Protein AF-A0A382MBH6-F1 (afdb_monomer)

Sequence (387 aa):
WENSIPRFHYTDRGALGVVLVLFRTALGLPNITFRWNESVENLVVSGDRVTGVVTRNLRTGETEVLSATHIVLATGGFEGNLERVRANWSPDLPEPGRLLIGSSIHATGSGHNLAVQAGAALTKMNRHYIYSNGIVDPRDPAGTLSITGGNEDSLWVNAQGRRFTNETGRDKRILVDLLEQNPATYWAVFDELARDTFAMRGREWVNNPMDGHPVLDNPDITHKAPTLETLASMAGIPGEALRTSIQRFNELVENGVDGDFGRFSSQADAPPKIQQPPFYALQFFPMTRKSMGGIAIDTEGRALNEAGEVVSGLYAVGEANGSAGINGKHGMDGMFLGPSVITGRVAGGTIAEARAELEEQLPISVSLLDEDLLPVEENWEGNFAPE

pLDDT: mean 88.32, std 16.83, range [25.92, 98.81]

Solvent-accessible surface area (backbone atoms only — not comparable to full-atom values): 21569 Å² total; per-residue (Å²): 112,97,60,97,58,97,80,79,85,79,45,101,55,47,68,55,51,56,51,50,50,57,50,53,55,45,69,72,36,92,90,54,84,88,76,80,61,56,43,79,79,42,68,36,69,60,91,76,28,38,40,30,34,32,35,32,33,74,84,82,66,51,72,50,78,49,78,35,77,66,46,73,38,70,57,37,23,29,32,32,26,64,69,60,42,59,78,28,52,41,88,93,50,66,82,50,92,54,69,29,31,48,29,55,73,77,16,58,28,63,49,51,54,43,38,44,76,68,53,28,25,73,38,59,64,45,25,59,34,67,43,58,44,20,27,65,30,91,85,39,92,84,59,44,42,33,32,42,46,51,44,88,54,40,48,58,22,35,60,66,16,39,68,73,64,30,92,68,53,55,66,79,55,44,42,51,46,41,36,72,36,82,63,28,38,34,33,43,34,37,20,51,86,47,54,85,58,54,46,70,47,71,54,94,73,58,81,68,65,104,82,66,53,82,49,78,70,27,73,93,62,19,46,73,24,78,42,69,56,60,37,19,61,72,71,68,27,46,38,71,38,36,53,50,40,46,53,54,48,36,52,25,42,75,68,38,36,33,87,86,54,58,64,24,31,94,89,38,81,58,57,72,69,70,79,48,64,44,33,40,38,34,61,29,25,34,14,29,50,40,30,39,13,23,37,31,56,54,98,53,19,38,21,14,22,85,88,68,45,76,34,38,36,34,28,41,20,16,33,24,17,6,33,80,42,75,46,66,81,59,64,58,90,80,66,59,64,58,37,26,55,50,36,44,51,41,32,52,48,47,54,48,51,64,43,43,81,74,43,86,74,80,85,83,74,84,70,74,77,59,75,87,74,48,81,70,82,80,78,76,86,73,86,76,78,91,130

InterPro domains:
  IPR003953 FAD-dependent oxidoreductase 2, FAD-binding domain [PF00890] (18-326)
  IPR027477 Succinate dehydrogenase/fumarate reductase flavoprotein, catalytic domain superfamily [G3DSA:3.90.700.10] (126-287)
  IPR027477 Succinate dehydrogenase/fumarate reductase flavoprotein, catalytic domain superfamily [SSF56425] (146-295)
  IPR036188 FAD/NAD(P)-binding domain superfamily [G3DSA:3.50.50.60] (3-348)
  IPR036188 FAD/NAD(P)-binding domain superfamily [SSF51905] (11-360)
  IPR050315 FAD-dependent oxidoreductase 2 [PTHR43400] (30-354)

Mean predicted aligned error: 7.58 Å

Organism: NCBI:txid408172

Radius of gyration: 24.55 Å; Cα contacts (8 Å, |Δi|>4): 715; chains: 1; bounding box: 59×51×69 Å

Foldseek 3Di:
DVDPDDDFDADPVGVCVVVVVVVVVQVPDPPHDDDPQKDFQAFDDDDLAGFWTWIARNPPRDIDTDGDQFDEALQFAQQLPVVLLVVLAAPVAQDAPAAAAAADVSRRLSVQVNCVVSQFDWPPQNFFAKFFQWFQDPPDPVSRHTWGKDFLQWAKAAQQLAGFAQPQDDRVVVQRSLRPGVNSKIKTKAAPVRPVSMDIPPCVPVPDPPPDDPQCPDVVFKDWAFDLQSSCVSSNYDSVSNVVRLVVLQVCLVVQADPPHGNGHPVGHHRDRGDHDGMMIGMTHIYGYARL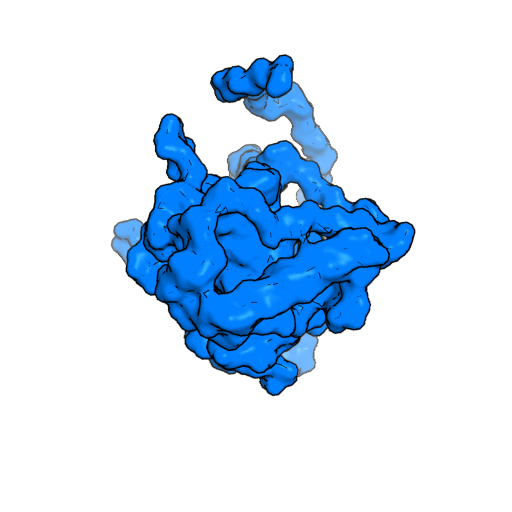MAFDADPQQFGAHPVRDGSRNYGYAFRNHSLNSPCPRYRDPSSGVVSRVVSVVSNVVSVQVVVCVVPPHDDPDPDDPDPVPPPDDPDPPPDDDDD

Structure (mmCIF, N/CA/C/O backbone):
data_AF-A0A382MBH6-F1
#
_entry.id   AF-A0A382MBH6-F1
#
loop_
_atom_site.group_PDB
_atom_site.id
_atom_site.type_symbol
_atom_site.label_atom_id
_atom_site.label_alt_id
_atom_site.label_comp_id
_atom_site.label_asym_id
_atom_site.label_entity_id
_atom_site.label_seq_id
_atom_site.pdbx_PDB_ins_code
_atom_site.Cartn_x
_atom_site.Cartn_y
_atom_site.Cartn_z
_atom_site.occupancy
_atom_site.B_iso_or_equiv
_atom_site.auth_seq_id
_atom_site.auth_comp_id
_atom_site.auth_asym_id
_atom_site.auth_atom_id
_atom_site.pdbx_PDB_model_num
ATOM 1 N N . TRP A 1 1 ? -5.960 5.578 -16.217 1.00 52.69 1 TRP A N 1
ATOM 2 C CA . TRP A 1 1 ? -6.671 6.143 -15.048 1.00 52.69 1 TRP A CA 1
ATOM 3 C C . TRP A 1 1 ? -7.684 5.154 -14.492 1.00 52.69 1 TRP A C 1
ATOM 5 O O . TRP A 1 1 ? -8.546 4.694 -15.233 1.00 52.69 1 TRP A O 1
ATOM 15 N N . GLU A 1 2 ? -7.596 4.813 -13.203 1.00 67.00 2 GLU A N 1
ATOM 16 C CA . GLU A 1 2 ? -8.586 3.936 -12.547 1.00 67.00 2 GLU A CA 1
ATOM 17 C C . GLU A 1 2 ? -9.935 4.635 -12.295 1.00 67.00 2 GLU A C 1
ATOM 19 O O . GLU A 1 2 ? -10.975 3.987 -12.166 1.00 67.00 2 GLU A O 1
ATOM 24 N N . ASN A 1 3 ? -9.933 5.970 -12.285 1.00 74.69 3 ASN A N 1
ATOM 25 C CA . ASN A 1 3 ? -11.107 6.798 -12.060 1.00 74.69 3 ASN A CA 1
ATOM 26 C C . ASN A 1 3 ? -11.669 7.328 -13.384 1.00 74.69 3 ASN A C 1
ATOM 28 O O . ASN A 1 3 ? -10.934 7.898 -14.183 1.00 74.69 3 ASN A O 1
ATOM 32 N N . SER A 1 4 ? -12.979 7.175 -13.601 1.00 82.31 4 SER A N 1
ATOM 33 C CA . SER A 1 4 ? -13.667 7.680 -14.803 1.00 82.31 4 SER A CA 1
ATOM 34 C C . SER A 1 4 ? -13.827 9.204 -14.849 1.00 82.31 4 SER A C 1
ATOM 36 O O . SER A 1 4 ? -14.025 9.751 -15.926 1.00 82.31 4 SER A O 1
ATOM 38 N N . ILE A 1 5 ? -13.755 9.878 -13.697 1.00 85.69 5 ILE A N 1
ATOM 39 C CA . ILE A 1 5 ? -13.764 11.343 -13.557 1.00 85.69 5 ILE A CA 1
ATOM 40 C C . ILE A 1 5 ? -12.857 11.749 -12.384 1.00 85.69 5 ILE A C 1
ATOM 42 O O . ILE A 1 5 ? -12.673 10.928 -11.473 1.00 85.69 5 ILE A O 1
ATOM 46 N N . PRO A 1 6 ? -12.335 12.992 -12.355 1.00 84.81 6 PRO A N 1
ATOM 47 C CA . PRO A 1 6 ? -11.610 13.517 -11.201 1.00 84.81 6 PRO A CA 1
ATOM 48 C C . PRO A 1 6 ? -12.453 13.420 -9.924 1.00 84.81 6 PRO A C 1
ATOM 50 O O . PRO A 1 6 ? -13.587 13.891 -9.884 1.00 84.81 6 PRO A O 1
ATOM 53 N N . ARG A 1 7 ? -11.913 12.763 -8.893 1.00 85.88 7 ARG A N 1
ATOM 54 C CA . ARG A 1 7 ? -12.593 12.556 -7.596 1.00 85.88 7 ARG A CA 1
ATOM 55 C C . ARG A 1 7 ? -11.651 12.450 -6.401 1.00 85.88 7 ARG A C 1
ATOM 57 O O . ARG A 1 7 ? -12.065 12.060 -5.314 1.00 85.88 7 ARG A O 1
ATOM 64 N N . PHE A 1 8 ? -10.369 12.726 -6.616 1.00 83.88 8 PHE A N 1
ATOM 65 C CA . PHE A 1 8 ? -9.420 12.798 -5.520 1.00 83.88 8 PHE A CA 1
ATOM 66 C C . PHE A 1 8 ? -9.435 14.211 -4.975 1.00 83.88 8 PHE A C 1
ATOM 68 O O . PHE A 1 8 ? -9.261 15.176 -5.717 1.00 83.88 8 PHE A O 1
ATOM 75 N N . HIS A 1 9 ? -9.628 14.297 -3.669 1.00 85.19 9 HIS A N 1
ATOM 76 C CA . HIS A 1 9 ? -9.522 15.535 -2.926 1.00 85.19 9 HIS A CA 1
ATOM 77 C C . HIS A 1 9 ? -8.183 15.515 -2.195 1.00 85.19 9 HIS A C 1
ATOM 79 O O . HIS A 1 9 ? -7.873 14.553 -1.488 1.00 85.19 9 HIS A O 1
ATOM 85 N N . TYR A 1 10 ? -7.391 16.561 -2.390 1.00 81.38 10 TYR A N 1
ATOM 86 C CA . TYR A 1 10 ? -6.075 16.710 -1.784 1.00 81.38 10 TYR A CA 1
ATOM 87 C C . TYR A 1 10 ? -6.050 17.955 -0.902 1.00 81.38 10 TYR A C 1
ATOM 89 O O . TYR A 1 10 ? -6.828 18.884 -1.102 1.00 81.38 10 TYR A O 1
ATOM 97 N N . THR A 1 11 ? -5.140 17.956 0.068 1.00 82.94 11 THR A N 1
ATOM 98 C CA . THR A 1 11 ? -4.702 19.177 0.751 1.00 82.94 11 THR A CA 1
ATOM 99 C C . THR A 1 11 ? -3.267 19.467 0.322 1.00 82.94 11 THR A C 1
ATOM 101 O O . THR A 1 11 ? -2.565 18.537 -0.090 1.00 82.94 11 THR A O 1
ATOM 104 N N . ASP A 1 12 ? -2.803 20.705 0.479 1.00 76.06 12 ASP A N 1
ATOM 105 C CA . ASP A 1 12 ? -1.429 21.100 0.122 1.00 76.06 12 ASP A CA 1
ATOM 106 C C . ASP A 1 12 ? -0.360 20.284 0.868 1.00 76.06 12 ASP A C 1
ATOM 108 O O . ASP A 1 12 ? 0.759 20.114 0.392 1.00 76.06 12 ASP A O 1
ATOM 112 N N . ARG A 1 13 ? -0.722 19.706 2.024 1.00 73.00 13 ARG A N 1
ATOM 113 C CA . ARG A 1 13 ? 0.122 18.798 2.820 1.00 73.00 13 ARG A CA 1
ATOM 114 C C . ARG A 1 13 ? -0.362 17.343 2.780 1.00 73.00 13 ARG A C 1
ATOM 116 O O . ARG A 1 13 ? -0.137 16.580 3.716 1.00 73.00 13 ARG A O 1
ATOM 123 N N . GLY A 1 14 ? -1.082 16.942 1.734 1.00 78.19 14 GLY A N 1
ATOM 124 C CA . GLY A 1 14 ? -1.565 15.572 1.556 1.00 78.19 14 GLY A CA 1
ATOM 125 C C . GLY A 1 14 ? -2.428 15.070 2.723 1.00 78.19 14 GLY A C 1
ATOM 126 O O . GLY A 1 14 ? -3.388 15.721 3.133 1.00 78.19 14 GLY A O 1
ATOM 127 N N . ALA A 1 15 ? -2.108 13.889 3.260 1.00 77.44 15 ALA A N 1
ATOM 128 C CA . ALA A 1 15 ? -2.836 13.316 4.396 1.00 77.44 15 ALA A CA 1
ATOM 129 C C . ALA A 1 15 ? -2.574 14.070 5.711 1.00 77.44 15 ALA A C 1
ATOM 131 O O . ALA A 1 15 ? -3.452 14.105 6.575 1.00 77.44 15 ALA A O 1
ATOM 132 N N . LEU A 1 16 ? -1.402 14.700 5.853 1.00 80.50 16 LEU A N 1
ATOM 133 C CA . LEU A 1 16 ? -1.029 15.439 7.056 1.00 80.50 16 LEU A CA 1
ATOM 134 C C . LEU A 1 16 ? -1.983 16.613 7.301 1.00 80.50 16 LEU A C 1
ATOM 136 O O . LEU A 1 16 ? -2.408 16.820 8.435 1.00 80.50 16 LEU A O 1
ATOM 140 N N . GLY A 1 17 ? -2.390 17.325 6.245 1.00 83.38 17 GLY A N 1
ATOM 141 C CA . GLY A 1 17 ? -3.372 18.409 6.353 1.00 83.38 17 GLY A CA 1
ATOM 142 C C . GLY A 1 17 ? -4.717 17.946 6.924 1.00 83.38 17 GLY A C 1
ATOM 143 O O . GLY A 1 17 ? -5.307 18.641 7.744 1.00 83.38 17 GLY A O 1
ATOM 144 N N . VAL A 1 18 ? -5.166 16.735 6.579 1.00 84.50 18 VAL A N 1
ATOM 145 C CA . VAL A 1 18 ? -6.414 16.166 7.118 1.00 84.50 18 VAL A CA 1
ATOM 146 C C . VAL A 1 18 ? -6.237 15.708 8.567 1.00 84.50 18 VAL A C 1
ATOM 148 O O . VAL A 1 18 ? -7.047 16.039 9.432 1.00 84.50 18 VAL A O 1
ATOM 151 N N . VAL A 1 19 ? -5.172 14.952 8.850 1.00 85.75 19 VAL A N 1
ATOM 152 C CA . VAL A 1 19 ? -4.929 14.378 10.183 1.00 85.75 19 VAL A CA 1
ATOM 153 C C . VAL A 1 19 ? -4.683 15.469 11.222 1.00 85.75 19 VAL A C 1
ATOM 155 O O . VAL A 1 19 ? -5.238 15.393 12.316 1.00 85.75 19 VAL A O 1
ATOM 158 N N . LEU A 1 20 ? -3.897 16.499 10.892 1.00 87.00 20 LEU A N 1
ATOM 159 C CA . LEU A 1 20 ? -3.592 17.585 11.825 1.00 87.00 20 LEU A CA 1
ATOM 160 C C . LEU A 1 20 ? -4.836 18.369 12.229 1.00 87.00 20 LEU A C 1
ATOM 162 O O . LEU A 1 20 ? -4.948 18.725 13.398 1.00 87.00 20 LEU A O 1
ATOM 166 N N . VAL A 1 21 ? -5.768 18.622 11.304 1.00 89.75 21 VAL A N 1
ATOM 167 C CA . VAL A 1 21 ? -7.024 19.311 11.631 1.00 89.75 21 VAL A CA 1
ATOM 168 C C . VAL A 1 21 ? -7.844 18.468 12.603 1.00 89.75 21 VAL A C 1
ATOM 170 O O . VAL A 1 21 ? -8.156 18.947 13.688 1.00 89.75 21 VAL A O 1
ATOM 173 N N . LEU A 1 22 ? -8.099 17.192 12.283 1.00 89.19 22 LEU A N 1
ATOM 174 C CA . LEU A 1 22 ? -8.847 16.287 13.168 1.00 89.19 22 LEU A CA 1
ATOM 175 C C . LEU A 1 22 ? -8.207 16.186 14.559 1.00 89.19 22 LEU A C 1
ATOM 177 O O . LEU A 1 22 ? -8.895 16.244 15.577 1.00 89.19 22 LEU A O 1
ATOM 181 N N . PHE A 1 23 ? -6.882 16.063 14.598 1.00 89.00 23 PHE A N 1
ATOM 182 C CA . PHE A 1 23 ? -6.122 15.944 15.832 1.00 89.00 23 PHE A CA 1
ATOM 183 C C . PHE A 1 23 ? -6.158 17.227 16.674 1.00 89.00 23 PHE A C 1
ATOM 185 O O . PHE A 1 23 ? -6.413 17.162 17.875 1.00 89.00 23 PHE A O 1
ATOM 192 N N . ARG A 1 24 ? -5.963 18.400 16.059 1.00 90.62 24 ARG A N 1
ATOM 193 C CA . ARG A 1 24 ? -6.038 19.702 16.743 1.00 90.62 24 ARG A CA 1
ATOM 194 C C . ARG A 1 24 ? -7.442 19.986 17.263 1.00 90.62 24 ARG A C 1
ATOM 196 O O . ARG A 1 24 ? -7.576 20.414 18.405 1.00 90.62 24 ARG A O 1
ATOM 203 N N . THR A 1 25 ? -8.476 19.696 16.471 1.00 92.94 25 THR A N 1
ATOM 204 C CA . THR A 1 25 ? -9.869 19.802 16.923 1.00 92.94 25 THR A CA 1
ATOM 205 C C . THR A 1 25 ? -10.102 18.917 18.143 1.00 92.94 25 THR A C 1
ATOM 207 O O . THR A 1 25 ? -10.639 19.390 19.137 1.00 92.94 25 THR A O 1
ATOM 210 N N . ALA A 1 26 ? -9.645 17.661 18.110 1.00 92.06 26 ALA A N 1
ATOM 211 C CA . ALA A 1 26 ? -9.804 16.745 19.233 1.00 92.06 26 ALA A CA 1
ATOM 212 C C . ALA A 1 26 ? -9.073 17.222 20.501 1.00 92.06 26 ALA A C 1
ATOM 214 O O . ALA A 1 26 ? -9.626 17.126 21.589 1.00 92.06 26 ALA A O 1
ATOM 215 N N . LEU A 1 27 ? -7.863 17.777 20.371 1.00 91.38 27 LEU A N 1
ATOM 216 C CA . LEU A 1 27 ? -7.113 18.349 21.498 1.00 91.38 27 LEU A CA 1
ATOM 217 C C . LEU A 1 27 ? -7.784 19.582 22.121 1.00 91.38 27 LEU A C 1
ATOM 219 O O . LEU A 1 27 ? -7.575 19.847 23.302 1.00 91.38 27 LEU A O 1
ATOM 223 N N . GLY A 1 28 ? -8.561 20.339 21.344 1.00 92.00 28 GLY A N 1
ATOM 224 C CA . GLY A 1 28 ? -9.302 21.502 21.836 1.00 92.00 28 GLY A CA 1
ATOM 225 C C . GLY A 1 28 ? -10.573 21.153 22.616 1.00 92.00 28 GLY A C 1
ATOM 226 O O . GLY A 1 28 ? -11.142 22.024 23.272 1.00 92.00 28 GLY A O 1
ATOM 227 N N . LEU A 1 29 ? -11.036 19.900 22.558 1.00 93.06 29 LEU A N 1
ATOM 228 C CA . LEU A 1 29 ? -12.259 19.464 23.226 1.00 93.06 29 LEU A CA 1
ATOM 229 C C . LEU A 1 29 ? -11.959 19.014 24.669 1.00 93.06 29 LEU A C 1
ATOM 231 O O . LEU A 1 29 ? -11.197 18.067 24.867 1.00 93.06 29 LEU A O 1
ATOM 235 N N . PRO A 1 30 ? -12.586 19.623 25.697 1.00 93.25 30 PRO A N 1
ATOM 236 C CA . PRO A 1 30 ? -12.250 19.365 27.104 1.00 93.25 30 PRO A CA 1
ATOM 237 C C . PRO A 1 30 ? -12.606 17.946 27.576 1.00 93.25 30 PRO A C 1
ATOM 239 O O . PRO A 1 30 ? -12.150 17.502 28.626 1.00 93.25 30 PRO A O 1
ATOM 242 N N . ASN A 1 31 ? -13.436 17.236 26.816 1.00 91.81 31 ASN A N 1
ATOM 243 C CA . ASN A 1 31 ? -13.892 15.877 27.086 1.00 91.81 31 ASN A CA 1
ATOM 244 C C . ASN A 1 31 ? -13.104 14.802 26.316 1.00 91.81 31 ASN A C 1
ATOM 246 O O . ASN A 1 31 ? -13.497 13.636 26.343 1.00 91.81 31 ASN A O 1
ATOM 250 N N . ILE A 1 32 ? -12.014 15.168 25.632 1.00 94.69 32 ILE A N 1
ATOM 251 C CA . ILE A 1 32 ? -11.113 14.223 24.968 1.00 94.69 32 ILE A CA 1
ATOM 252 C C . ILE A 1 32 ? -9.779 14.196 25.708 1.00 94.69 32 ILE A C 1
ATOM 254 O O . ILE A 1 32 ? -9.168 15.222 25.985 1.00 94.69 32 ILE A O 1
ATOM 258 N N . THR A 1 33 ? -9.305 12.993 26.024 1.00 94.31 33 THR A N 1
ATOM 259 C CA . THR A 1 33 ? -7.997 12.778 26.647 1.00 94.31 33 THR A CA 1
ATOM 260 C C . THR A 1 33 ? -7.167 11.843 25.785 1.00 94.31 33 THR A C 1
ATOM 262 O O . THR A 1 33 ? -7.601 10.741 25.455 1.00 94.31 33 THR A O 1
ATOM 265 N N . PHE A 1 34 ? -5.947 12.266 25.458 1.00 95.06 34 PHE A N 1
ATOM 266 C CA . PHE A 1 34 ? -4.962 11.429 24.781 1.00 95.06 34 PHE A CA 1
ATOM 267 C C . PHE A 1 34 ? -4.000 10.821 25.800 1.00 95.06 34 PHE A C 1
ATOM 269 O O . PHE A 1 34 ? -3.371 11.539 26.578 1.00 95.06 34 PHE A O 1
ATOM 276 N N . ARG A 1 35 ? -3.851 9.494 25.763 1.00 94.81 35 ARG A N 1
ATOM 277 C CA . ARG A 1 35 ? -2.831 8.762 26.520 1.00 94.81 35 ARG A CA 1
ATOM 278 C C . ARG A 1 35 ? -1.746 8.269 25.569 1.00 94.81 35 ARG A C 1
ATOM 280 O O . ARG A 1 35 ? -1.967 7.370 24.766 1.00 94.81 35 ARG A O 1
ATOM 287 N N . TRP A 1 36 ? -0.584 8.913 25.634 1.00 95.00 36 TRP A N 1
ATOM 288 C CA . TRP A 1 36 ? 0.558 8.629 24.765 1.00 95.00 36 TRP A CA 1
ATOM 289 C C . TRP A 1 36 ? 1.462 7.554 25.346 1.00 95.00 36 TRP A C 1
ATOM 291 O O . TRP A 1 36 ? 1.657 7.500 26.557 1.00 95.00 36 TRP A O 1
ATOM 301 N N . ASN A 1 37 ? 2.155 6.821 24.470 1.00 95.69 37 ASN A N 1
ATOM 302 C CA . ASN A 1 37 ? 3.031 5.709 24.860 1.00 95.69 37 ASN A CA 1
ATOM 303 C C . ASN A 1 37 ? 2.259 4.638 25.639 1.00 95.69 37 ASN A C 1
ATOM 305 O O . ASN A 1 37 ? 2.794 4.046 26.566 1.00 95.69 37 ASN A O 1
ATOM 309 N N . GLU A 1 38 ? 1.004 4.420 25.267 1.00 96.88 38 GLU A N 1
ATOM 310 C CA . GLU A 1 38 ? 0.107 3.498 25.939 1.00 96.88 38 GLU A CA 1
ATOM 311 C C . GLU A 1 38 ? -0.312 2.419 24.934 1.00 96.88 38 GLU A C 1
ATOM 313 O O . GLU A 1 38 ? -0.798 2.733 23.845 1.00 96.88 38 GLU A O 1
ATOM 318 N N . SER A 1 39 ? -0.081 1.154 25.274 1.00 96.88 39 SER A N 1
ATOM 319 C CA . SER A 1 39 ? -0.499 -0.007 24.483 1.00 96.88 39 SER A CA 1
ATOM 320 C C . SER A 1 39 ? -1.725 -0.644 25.123 1.00 96.88 39 SER A C 1
ATOM 322 O O . SER A 1 39 ? -1.762 -0.800 26.340 1.00 96.88 39 SER A O 1
ATOM 324 N N . VAL A 1 40 ? -2.729 -1.018 24.329 1.00 98.00 40 VAL A N 1
ATOM 325 C CA . VAL A 1 40 ? -3.842 -1.852 24.805 1.00 98.00 40 VAL A CA 1
ATOM 326 C C . VAL A 1 40 ? -3.446 -3.312 24.628 1.00 98.00 40 VAL A C 1
ATOM 328 O O . VAL A 1 40 ? -3.274 -3.770 23.501 1.00 98.00 40 VAL A O 1
ATOM 331 N N . GLU A 1 41 ? -3.320 -4.036 25.737 1.00 96.88 41 GLU A N 1
ATOM 332 C CA . GLU A 1 41 ? -2.847 -5.426 25.751 1.00 96.88 41 GLU A CA 1
ATOM 333 C C . GLU A 1 41 ? -3.999 -6.433 25.783 1.00 96.88 41 GLU A C 1
ATOM 335 O O . GLU A 1 41 ? -3.869 -7.524 25.239 1.00 96.88 41 GLU A O 1
ATOM 340 N N . ASN A 1 42 ? -5.131 -6.076 26.404 1.00 97.81 42 ASN A N 1
ATOM 341 C CA . ASN A 1 42 ? -6.322 -6.927 26.476 1.00 97.81 42 ASN A CA 1
ATOM 342 C C . ASN A 1 42 ? -7.613 -6.101 26.500 1.00 97.81 42 ASN A C 1
ATOM 344 O O . ASN A 1 42 ? -7.631 -4.957 26.963 1.00 97.81 42 ASN A O 1
ATOM 348 N N . LEU A 1 43 ? -8.711 -6.721 26.069 1.00 98.44 43 LEU A N 1
ATOM 349 C CA . LEU A 1 43 ? -10.067 -6.236 26.321 1.00 98.44 43 LEU A CA 1
ATOM 350 C C . LEU A 1 43 ? -10.592 -6.831 27.632 1.00 98.44 43 LEU A C 1
ATOM 352 O O . LEU A 1 43 ? -10.385 -8.010 27.913 1.00 98.44 43 LEU A O 1
ATOM 356 N N . VAL A 1 44 ? -11.282 -6.023 28.433 1.00 98.00 44 VAL A N 1
ATOM 357 C CA . VAL A 1 44 ? -11.977 -6.500 29.635 1.00 98.00 44 VAL A CA 1
ATOM 358 C C . VAL A 1 44 ? -13.385 -6.912 29.235 1.00 98.00 44 VAL A C 1
ATOM 360 O O . VAL A 1 44 ? -14.136 -6.090 28.712 1.00 98.00 44 VAL A O 1
ATOM 363 N N . VAL A 1 45 ? -13.742 -8.168 29.493 1.00 96.31 45 VAL A N 1
ATOM 364 C CA . VAL A 1 45 ? -15.049 -8.741 29.149 1.00 96.31 45 VAL A CA 1
ATOM 365 C C . VAL A 1 45 ? -15.778 -9.150 30.426 1.00 96.31 45 VAL A C 1
ATOM 367 O O . VAL A 1 45 ? -15.234 -9.891 31.244 1.00 96.31 45 VAL A O 1
ATOM 370 N N . SER A 1 46 ? -17.007 -8.664 30.594 1.00 94.06 46 SER A N 1
ATOM 371 C CA . SER A 1 46 ? -17.907 -9.022 31.694 1.00 94.06 46 SER A CA 1
ATOM 372 C C . SER A 1 46 ? -19.186 -9.623 31.115 1.00 94.06 46 SER A C 1
ATOM 374 O O . SER A 1 46 ? -19.990 -8.910 30.517 1.00 94.06 46 SER A O 1
ATOM 376 N N . GLY A 1 47 ? -19.377 -10.934 31.281 1.00 90.75 47 GLY A N 1
ATOM 377 C CA . GLY A 1 47 ? -20.456 -11.652 30.599 1.00 90.75 47 GLY A CA 1
ATOM 378 C C . GLY A 1 47 ? -20.210 -11.701 29.090 1.00 90.75 47 GLY A C 1
ATOM 379 O O . GLY A 1 47 ? -19.166 -12.177 28.656 1.00 90.75 47 GLY A O 1
ATOM 380 N N . ASP A 1 48 ? -21.156 -11.194 28.308 1.00 88.00 48 ASP A N 1
ATOM 381 C CA . ASP A 1 48 ? -21.104 -11.078 26.844 1.00 88.00 48 ASP A CA 1
ATOM 382 C C . ASP A 1 48 ? -20.680 -9.676 26.360 1.00 88.00 48 ASP A C 1
ATOM 384 O O . ASP A 1 48 ? -20.706 -9.393 25.162 1.00 88.00 48 ASP A O 1
ATOM 388 N N . ARG A 1 49 ? -20.293 -8.784 27.285 1.00 96.06 49 ARG A N 1
ATOM 389 C CA . ARG A 1 49 ? -20.025 -7.369 27.008 1.00 96.06 49 ARG A CA 1
ATOM 390 C C . ARG A 1 49 ? -18.569 -6.998 27.243 1.00 96.06 49 ARG A C 1
ATOM 392 O O . ARG A 1 49 ? -18.011 -7.256 28.309 1.00 96.06 49 ARG A O 1
ATOM 399 N N . VAL A 1 50 ? -17.977 -6.292 26.285 1.00 98.12 50 VAL A N 1
ATOM 400 C CA . VAL A 1 50 ? -16.698 -5.599 26.458 1.00 98.12 50 VAL A CA 1
ATOM 401 C C . VAL A 1 50 ? -16.929 -4.343 27.302 1.00 98.12 50 VAL A C 1
ATOM 403 O O . VAL A 1 50 ? -17.749 -3.488 26.964 1.00 98.12 50 VAL A O 1
ATOM 406 N N . THR A 1 51 ? -16.230 -4.243 28.432 1.00 97.50 51 THR A N 1
ATOM 407 C CA . THR A 1 51 ? -16.439 -3.211 29.466 1.00 97.50 51 THR A CA 1
ATOM 408 C C . THR A 1 51 ? -15.196 -2.385 29.775 1.00 97.50 51 THR A C 1
ATOM 410 O O . THR A 1 51 ? -15.205 -1.572 30.700 1.00 97.50 51 THR A O 1
ATOM 413 N N . GLY A 1 52 ? -14.105 -2.589 29.045 1.00 97.44 52 GLY A N 1
ATOM 414 C CA . GLY A 1 52 ? -12.888 -1.823 29.250 1.00 97.44 52 GLY A CA 1
ATOM 415 C C . GLY A 1 52 ? -11.689 -2.379 28.507 1.00 97.44 52 GLY A C 1
ATOM 416 O O . GLY A 1 52 ? -11.804 -3.285 27.679 1.00 97.44 52 GLY A O 1
ATOM 417 N N . VAL A 1 53 ? -10.526 -1.834 28.841 1.00 98.44 53 VAL A N 1
ATOM 418 C CA . VAL A 1 53 ? -9.231 -2.225 28.289 1.00 98.44 53 VAL A CA 1
ATOM 419 C C . VAL A 1 53 ? -8.193 -2.337 29.398 1.00 98.44 53 VAL A C 1
ATOM 421 O O . VAL A 1 53 ? -8.221 -1.578 30.366 1.00 98.44 53 VAL A O 1
ATOM 424 N N . VAL A 1 54 ? -7.263 -3.275 29.243 1.00 98.25 54 VAL A N 1
ATOM 425 C CA . VAL A 1 54 ? -6.020 -3.307 30.018 1.00 98.25 54 VAL A CA 1
ATOM 426 C C . VAL A 1 54 ? -4.963 -2.582 29.204 1.00 98.25 54 VAL A C 1
ATOM 428 O O . VAL A 1 54 ? -4.662 -2.993 28.079 1.00 98.25 54 VAL A O 1
ATOM 431 N N . THR A 1 55 ? -4.412 -1.510 29.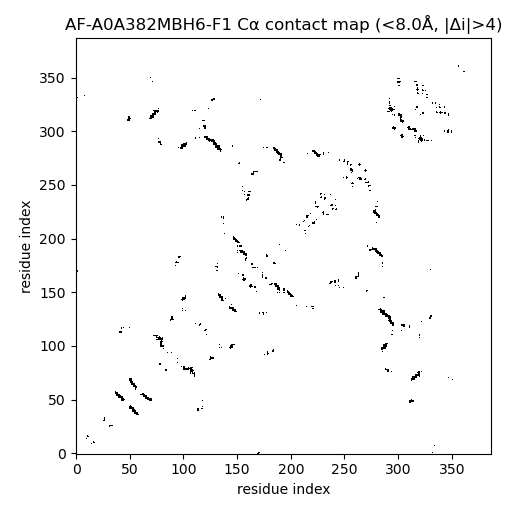757 1.00 98.06 55 THR A N 1
ATOM 432 C CA . THR A 1 55 ? -3.355 -0.732 29.120 1.00 98.06 55 THR A CA 1
ATOM 433 C C . THR A 1 55 ? -2.006 -0.996 29.765 1.00 98.06 55 THR A C 1
ATOM 435 O O . THR A 1 55 ? -1.927 -1.370 30.935 1.00 98.06 55 THR A O 1
ATOM 438 N N . ARG A 1 56 ? -0.938 -0.816 28.991 1.00 97.88 56 ARG A N 1
ATOM 439 C CA . ARG A 1 56 ? 0.442 -0.820 29.456 1.00 97.88 56 ARG A CA 1
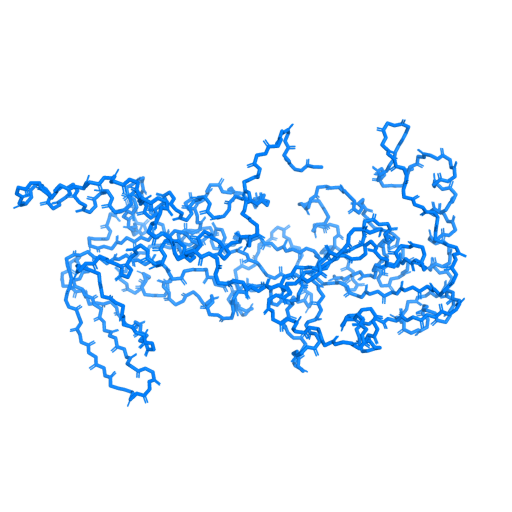ATOM 440 C C . ARG A 1 56 ? 1.137 0.451 29.000 1.00 97.88 56 ARG A C 1
ATOM 442 O O . ARG A 1 56 ? 1.221 0.722 27.799 1.00 97.88 56 ARG A O 1
ATOM 449 N N . ASN A 1 57 ? 1.724 1.168 29.945 1.00 97.88 57 ASN A N 1
ATOM 450 C CA . ASN A 1 57 ? 2.587 2.286 29.635 1.00 97.88 57 ASN A CA 1
ATOM 451 C C . ASN A 1 57 ? 3.933 1.774 29.108 1.00 97.88 57 ASN A C 1
ATOM 453 O O . ASN A 1 57 ? 4.663 1.055 29.787 1.00 97.88 57 ASN A O 1
ATOM 457 N N . LEU A 1 58 ? 4.293 2.158 27.889 1.00 96.06 58 LEU A N 1
ATOM 458 C CA . LEU A 1 58 ? 5.503 1.703 27.208 1.00 96.06 58 LEU A CA 1
ATOM 459 C C . LEU A 1 58 ? 6.786 2.343 27.757 1.00 96.06 58 LEU A C 1
ATOM 461 O O . LEU A 1 58 ? 7.874 1.874 27.435 1.00 96.06 58 LEU A O 1
ATOM 465 N N . ARG A 1 59 ? 6.684 3.400 28.575 1.00 97.00 59 ARG A N 1
ATOM 466 C CA . ARG A 1 59 ? 7.843 4.043 29.216 1.00 97.00 59 ARG A CA 1
ATOM 467 C C . ARG A 1 59 ? 8.114 3.489 30.609 1.00 97.00 59 ARG A C 1
ATOM 469 O O . ARG A 1 59 ? 9.271 3.249 30.935 1.00 97.00 59 ARG A O 1
ATOM 476 N N . THR A 1 60 ? 7.074 3.305 31.423 1.00 97.31 60 THR A N 1
ATOM 477 C CA . THR A 1 60 ? 7.218 2.836 32.816 1.00 97.31 60 THR A CA 1
ATOM 478 C C . THR A 1 60 ? 7.040 1.326 32.954 1.00 97.31 60 THR A C 1
ATOM 480 O O . THR A 1 60 ? 7.559 0.725 33.890 1.00 97.31 60 THR A O 1
ATOM 483 N N . GLY A 1 61 ? 6.337 0.693 32.013 1.00 97.25 61 GLY A N 1
ATOM 484 C CA . GLY A 1 61 ? 5.957 -0.716 32.072 1.00 97.25 61 GLY A CA 1
ATOM 485 C C . GLY A 1 61 ? 4.731 -0.997 32.943 1.00 97.25 61 GLY A C 1
ATOM 486 O O . GLY A 1 61 ? 4.324 -2.155 33.012 1.00 97.25 61 GLY A O 1
ATOM 487 N N . GLU A 1 62 ? 4.150 0.024 33.577 1.00 97.56 62 GLU A N 1
ATOM 488 C CA . GLU A 1 62 ? 2.978 -0.100 34.447 1.00 97.56 62 GLU A CA 1
ATOM 489 C C . GLU A 1 62 ? 1.727 -0.474 33.655 1.00 97.56 62 GLU A C 1
ATOM 491 O O . GLU A 1 62 ? 1.556 -0.062 32.507 1.00 97.56 62 GLU A O 1
ATOM 496 N N . THR A 1 63 ? 0.849 -1.253 34.285 1.00 98.00 63 THR A N 1
ATOM 497 C CA . THR A 1 63 ? -0.424 -1.682 33.703 1.00 98.00 63 THR A CA 1
ATOM 498 C C . THR A 1 63 ? -1.602 -1.077 34.451 1.00 98.00 63 THR A C 1
ATOM 500 O O . THR A 1 63 ? -1.610 -1.083 35.682 1.00 98.00 63 THR A O 1
ATOM 503 N N . GLU A 1 64 ? -2.624 -0.642 33.723 1.00 97.81 64 GLU A N 1
ATOM 504 C CA . GLU A 1 64 ? -3.858 -0.074 34.271 1.00 97.81 64 GLU A CA 1
ATOM 505 C C . GLU A 1 64 ? -5.085 -0.725 33.621 1.00 97.81 64 GLU A C 1
ATOM 507 O O . GLU A 1 64 ? -5.026 -1.216 32.494 1.00 97.81 64 GLU A O 1
ATOM 512 N N . VAL A 1 65 ? -6.213 -0.735 34.333 1.00 98.12 65 VAL A N 1
ATOM 513 C CA . VAL A 1 65 ? -7.511 -1.122 33.775 1.00 98.12 65 VAL A CA 1
ATOM 514 C C . VAL A 1 65 ? -8.371 0.124 33.620 1.00 98.12 65 VAL A C 1
ATOM 516 O O . VAL A 1 65 ? -8.675 0.794 34.605 1.00 98.12 65 VAL A O 1
ATOM 519 N N . LEU A 1 66 ? -8.797 0.405 32.391 1.00 97.62 66 LEU A N 1
ATOM 520 C CA . LEU A 1 66 ? -9.718 1.492 32.080 1.00 97.62 66 LEU A CA 1
ATOM 521 C C . LEU A 1 66 ? -11.098 0.921 31.767 1.00 97.62 66 LEU A C 1
ATOM 523 O O . LEU A 1 66 ? -11.255 0.154 30.817 1.00 97.62 66 LEU A O 1
ATOM 527 N N . SER A 1 67 ? -12.100 1.323 32.543 1.00 97.50 67 SER A N 1
ATOM 528 C CA . SER A 1 67 ? -13.493 0.929 32.324 1.00 97.50 67 SER A CA 1
ATOM 529 C C . SER A 1 67 ? -14.180 1.866 31.333 1.00 97.50 67 SER A C 1
ATOM 531 O O . SER A 1 67 ? -14.065 3.086 31.439 1.00 97.50 67 SER A O 1
ATOM 533 N N . ALA A 1 68 ? -14.938 1.301 30.397 1.00 95.19 68 ALA A N 1
ATOM 534 C CA . ALA A 1 68 ? -15.718 2.048 29.417 1.00 95.19 68 ALA A CA 1
ATOM 535 C C . ALA A 1 68 ? -16.981 1.277 29.025 1.00 95.19 68 ALA A C 1
ATOM 537 O O . ALA A 1 68 ? -17.007 0.048 29.010 1.00 95.19 68 ALA A O 1
ATOM 538 N N . THR A 1 69 ? -18.043 1.997 28.664 1.00 93.25 69 THR A N 1
ATOM 539 C CA . THR A 1 69 ? -19.262 1.355 28.158 1.00 93.25 69 THR A CA 1
ATOM 540 C C . THR A 1 69 ? -19.151 0.960 26.690 1.00 93.25 69 THR A C 1
ATOM 542 O O . THR A 1 69 ? -19.847 0.034 26.285 1.00 93.25 69 THR A O 1
ATOM 545 N N . HIS A 1 70 ? -18.297 1.626 25.914 1.00 96.81 70 HIS A N 1
ATOM 546 C CA . HIS A 1 70 ? -18.103 1.388 24.486 1.00 96.81 70 HIS A CA 1
ATOM 547 C C . HIS A 1 70 ? -16.613 1.474 24.155 1.00 96.81 70 HIS A C 1
ATOM 549 O O . HIS A 1 70 ? -15.934 2.404 24.592 1.00 96.81 70 HIS A O 1
ATOM 555 N N . ILE A 1 71 ? -16.111 0.499 23.401 1.00 98.44 71 ILE A N 1
ATOM 556 C CA . ILE A 1 71 ? -14.711 0.383 22.997 1.00 98.44 71 ILE A CA 1
ATOM 557 C C . ILE A 1 71 ? -14.668 0.401 21.470 1.00 98.44 71 ILE A C 1
ATOM 559 O O . ILE A 1 71 ? -15.307 -0.424 20.819 1.00 98.44 71 ILE A O 1
ATOM 563 N N . VAL A 1 72 ? -13.898 1.328 20.896 1.00 98.69 72 VAL A N 1
ATOM 564 C CA . VAL A 1 72 ? -13.727 1.459 19.443 1.00 98.69 72 VAL A CA 1
ATOM 565 C C . VAL A 1 72 ? -12.297 1.093 19.060 1.00 98.69 72 VAL A C 1
ATOM 567 O O . VAL A 1 72 ? -11.345 1.772 19.443 1.00 98.69 72 VAL A O 1
ATOM 570 N N . LEU A 1 73 ? -12.135 0.034 18.269 1.00 98.62 73 LEU A N 1
ATOM 571 C CA . LEU A 1 73 ? -10.851 -0.360 17.698 1.00 98.62 73 LEU A CA 1
ATOM 572 C C . LEU A 1 73 ? -10.585 0.437 16.412 1.00 98.62 73 LEU A C 1
ATOM 574 O O . LEU A 1 73 ? -11.149 0.158 15.355 1.00 98.62 73 LEU A O 1
ATOM 578 N N . ALA A 1 74 ? -9.702 1.432 16.518 1.00 97.50 74 ALA A N 1
ATOM 579 C CA . ALA A 1 74 ? -9.228 2.285 15.420 1.00 97.50 74 ALA A CA 1
ATOM 580 C C . ALA A 1 74 ? -7.723 2.073 15.145 1.00 97.50 74 ALA A C 1
ATOM 582 O O . ALA A 1 74 ? -6.967 3.015 14.924 1.00 97.50 74 ALA A O 1
ATOM 583 N N . THR A 1 75 ? -7.265 0.823 15.222 1.00 97.31 75 THR A N 1
ATOM 584 C CA . THR A 1 75 ? -5.842 0.444 15.344 1.00 97.31 75 THR A CA 1
ATOM 585 C C . THR A 1 75 ? -5.113 0.233 14.015 1.00 97.31 75 THR A C 1
ATOM 587 O O . THR A 1 75 ? -3.940 -0.136 14.004 1.00 97.31 75 THR A O 1
ATOM 590 N N . GLY A 1 76 ? -5.782 0.480 12.890 1.00 96.38 76 GLY A N 1
ATOM 591 C CA . GLY A 1 76 ? -5.219 0.242 11.565 1.00 96.38 76 GLY A CA 1
ATOM 592 C C . GLY A 1 76 ? -5.204 -1.237 11.159 1.00 96.38 76 GLY A C 1
ATOM 593 O O . GLY A 1 76 ? -5.865 -2.078 11.765 1.00 96.38 76 GLY A O 1
ATOM 594 N N . GLY A 1 77 ? -4.472 -1.529 10.084 1.00 96.69 77 GLY A N 1
ATOM 595 C CA . GLY A 1 77 ? -4.381 -2.858 9.481 1.00 96.69 77 GLY A CA 1
ATOM 596 C C . GLY A 1 77 ? -3.267 -3.743 10.042 1.00 96.69 77 GLY A C 1
ATOM 597 O O . GLY A 1 77 ? -2.787 -3.560 11.163 1.00 96.69 77 GLY A O 1
ATOM 598 N N . PHE A 1 78 ? -2.835 -4.711 9.232 1.00 97.62 78 PHE A N 1
ATOM 599 C CA . PHE A 1 78 ? -1.735 -5.632 9.564 1.00 97.62 78 PHE A CA 1
ATOM 600 C C . PHE A 1 78 ? -0.585 -5.666 8.539 1.00 97.62 78 PHE A C 1
ATOM 602 O O . PHE A 1 78 ? 0.321 -6.488 8.653 1.00 97.62 78 PHE A O 1
ATOM 609 N N . GLU A 1 79 ? -0.598 -4.773 7.551 1.00 96.75 79 GLU A N 1
ATOM 610 C CA . GLU A 1 79 ? 0.357 -4.759 6.432 1.00 96.75 79 GLU A CA 1
ATOM 611 C C . GLU A 1 79 ? 1.809 -4.441 6.831 1.00 96.75 79 GLU A C 1
ATOM 613 O O . GLU A 1 79 ? 2.731 -4.656 6.045 1.00 96.75 79 GLU A O 1
ATOM 618 N N . GLY A 1 80 ? 2.031 -3.960 8.060 1.00 96.50 80 GLY A N 1
ATOM 619 C CA . GLY A 1 80 ? 3.360 -3.757 8.640 1.00 96.50 80 GLY A CA 1
ATOM 620 C C . GLY A 1 80 ? 3.999 -5.046 9.157 1.00 96.50 80 GLY A C 1
ATOM 621 O O . GLY A 1 80 ? 5.158 -5.035 9.559 1.00 96.50 80 GLY A O 1
ATOM 622 N N . ASN A 1 81 ? 3.258 -6.158 9.161 1.00 97.25 81 ASN A N 1
ATOM 623 C CA . ASN A 1 81 ? 3.719 -7.469 9.597 1.00 97.25 81 ASN A CA 1
ATOM 624 C C . ASN A 1 81 ? 3.723 -8.447 8.410 1.00 97.25 81 ASN A C 1
ATOM 626 O O . ASN A 1 81 ? 2.698 -9.050 8.087 1.00 97.25 81 ASN A O 1
ATOM 630 N N . LEU A 1 82 ? 4.890 -8.629 7.778 1.00 96.62 82 LEU A N 1
ATOM 631 C CA . LEU A 1 82 ? 5.037 -9.494 6.599 1.00 96.62 82 LEU A CA 1
ATOM 632 C C . LEU A 1 82 ? 4.684 -10.959 6.867 1.00 96.62 82 LEU A C 1
ATOM 634 O O . LEU A 1 82 ? 4.147 -11.611 5.978 1.00 96.62 82 LEU A O 1
ATOM 638 N N . GLU A 1 83 ? 4.952 -11.479 8.066 1.00 96.88 83 GLU A N 1
ATOM 639 C CA . GLU A 1 83 ? 4.570 -12.849 8.427 1.00 96.88 83 GLU A CA 1
ATOM 640 C C . GLU A 1 83 ? 3.049 -13.003 8.360 1.00 96.88 83 GLU A C 1
ATOM 642 O O . GLU A 1 83 ? 2.534 -13.918 7.719 1.00 96.88 83 GLU A O 1
ATOM 647 N N . ARG A 1 84 ? 2.318 -12.049 8.944 1.00 97.56 84 ARG A N 1
ATOM 648 C CA . ARG A 1 84 ? 0.855 -12.051 8.915 1.00 97.56 84 ARG A CA 1
ATOM 649 C C . ARG A 1 84 ? 0.295 -11.806 7.518 1.00 97.56 84 ARG A C 1
ATOM 651 O O . ARG A 1 84 ? -0.706 -12.430 7.168 1.00 97.56 84 ARG A O 1
ATOM 658 N N . VAL A 1 85 ? 0.921 -10.933 6.729 1.00 97.75 85 VAL A N 1
ATOM 659 C CA . VAL A 1 85 ? 0.547 -10.719 5.324 1.00 97.75 85 VAL A CA 1
ATOM 660 C C . VAL A 1 85 ? 0.694 -12.012 4.530 1.00 97.75 85 VAL A C 1
ATOM 662 O O . VAL A 1 85 ? -0.261 -12.423 3.883 1.00 97.75 85 VAL A O 1
ATOM 665 N N . ARG A 1 86 ? 1.833 -12.703 4.641 1.00 97.19 86 ARG A N 1
ATOM 666 C CA . ARG A 1 86 ? 2.071 -13.979 3.948 1.00 97.19 86 ARG A CA 1
ATOM 667 C C . ARG A 1 86 ? 1.130 -15.082 4.420 1.00 97.19 86 ARG A C 1
ATOM 669 O O . ARG A 1 86 ? 0.546 -15.774 3.597 1.00 97.19 86 ARG A O 1
ATOM 676 N N . ALA A 1 87 ? 0.886 -15.181 5.728 1.00 97.25 87 ALA A N 1
ATOM 677 C CA . ALA A 1 87 ? -0.071 -16.136 6.290 1.00 97.25 87 ALA A CA 1
ATOM 678 C C . ALA A 1 87 ? -1.511 -15.926 5.787 1.00 97.25 87 ALA A C 1
ATOM 680 O O . ALA A 1 87 ? -2.327 -16.841 5.859 1.00 97.25 87 ALA A O 1
ATOM 681 N N . ASN A 1 88 ? -1.826 -14.726 5.293 1.00 96.94 88 ASN A N 1
ATOM 682 C CA . ASN A 1 88 ? -3.120 -14.398 4.713 1.00 96.94 88 ASN A CA 1
ATOM 683 C C . ASN A 1 88 ? -3.038 -14.153 3.201 1.00 96.94 88 ASN A C 1
ATOM 685 O O . ASN A 1 88 ? -4.016 -13.686 2.642 1.00 96.94 88 ASN A O 1
ATOM 689 N N . TRP A 1 89 ? -1.935 -14.471 2.518 1.00 96.25 89 TRP A N 1
ATOM 690 C CA . TRP A 1 89 ? -1.773 -14.115 1.108 1.00 96.25 89 TRP A CA 1
ATOM 691 C C . TRP A 1 89 ? -2.921 -14.646 0.240 1.00 96.25 89 TRP A C 1
ATOM 693 O O . TRP A 1 89 ? -3.460 -15.735 0.463 1.00 96.25 89 TRP A O 1
ATOM 703 N N . SER A 1 90 ? -3.323 -13.858 -0.759 1.00 92.56 90 SER A N 1
ATOM 704 C CA . SER A 1 90 ? -4.432 -14.240 -1.628 1.00 92.56 90 SER A CA 1
ATOM 705 C C . SER A 1 90 ? -4.072 -15.502 -2.421 1.00 92.56 90 SER A C 1
ATOM 707 O O . SER A 1 90 ? -3.095 -15.472 -3.167 1.00 92.56 90 SER A O 1
ATOM 709 N N . PRO A 1 91 ? -4.854 -16.595 -2.329 1.00 91.56 91 PRO A N 1
ATOM 710 C CA . PRO A 1 91 ? -4.523 -17.850 -3.008 1.00 91.56 91 PRO A CA 1
ATOM 711 C C . PRO A 1 91 ? -4.612 -17.747 -4.538 1.00 91.56 91 PRO A C 1
ATOM 713 O O . PRO A 1 91 ? -4.062 -18.589 -5.241 1.00 91.56 91 PRO A O 1
ATOM 716 N N . ASP A 1 92 ? -5.287 -16.715 -5.051 1.00 89.94 92 ASP A N 1
ATOM 717 C CA . ASP A 1 92 ? -5.448 -16.458 -6.484 1.00 89.94 92 ASP A CA 1
ATOM 718 C C . ASP A 1 92 ? -4.240 -15.713 -7.096 1.00 89.94 92 ASP A C 1
ATOM 720 O O . ASP A 1 92 ? -4.233 -15.448 -8.298 1.00 89.94 92 ASP A O 1
ATOM 724 N N . LEU A 1 93 ? -3.237 -15.332 -6.292 1.00 92.00 93 LEU A N 1
ATOM 725 C CA . LEU A 1 93 ? -2.067 -14.568 -6.732 1.00 92.00 93 LEU A CA 1
ATOM 726 C C . LEU A 1 93 ? -0.764 -15.316 -6.417 1.00 92.00 93 LEU A C 1
ATOM 728 O O . LEU A 1 93 ? -0.619 -15.820 -5.301 1.00 92.00 93 LEU A O 1
ATOM 732 N N . PRO A 1 94 ? 0.228 -15.321 -7.329 1.00 95.31 94 PRO A N 1
ATOM 733 C CA . PRO A 1 94 ? 1.564 -15.804 -7.002 1.00 95.31 94 PRO A CA 1
ATOM 734 C C . PRO A 1 94 ? 2.138 -15.039 -5.805 1.00 95.31 94 PRO A C 1
ATOM 736 O O . PRO A 1 94 ? 2.077 -13.809 -5.752 1.00 95.31 94 PRO A O 1
ATOM 739 N N . GLU A 1 95 ? 2.685 -15.761 -4.830 1.00 95.75 95 GLU A N 1
ATOM 740 C CA . GLU A 1 95 ? 3.348 -15.139 -3.687 1.00 95.75 95 GLU A CA 1
ATOM 741 C C . GLU A 1 95 ? 4.757 -14.675 -4.093 1.00 95.75 95 GLU A C 1
ATOM 743 O O . GLU A 1 95 ? 5.563 -15.488 -4.558 1.00 95.75 95 GLU A O 1
ATOM 748 N N . PRO A 1 96 ? 5.101 -13.385 -3.927 1.00 96.31 96 PRO A N 1
ATOM 749 C CA . PRO A 1 96 ? 6.400 -12.890 -4.340 1.00 96.31 96 PRO A CA 1
ATOM 750 C C . PRO A 1 96 ? 7.488 -13.341 -3.361 1.00 96.31 96 PRO A C 1
ATOM 752 O O . PRO A 1 96 ? 7.344 -13.244 -2.134 1.00 96.31 96 PRO A O 1
ATOM 755 N N . GLY A 1 97 ? 8.635 -13.751 -3.910 1.00 95.38 97 GLY A N 1
ATOM 756 C CA . GLY A 1 97 ? 9.809 -14.119 -3.111 1.00 95.38 97 GLY A CA 1
ATOM 757 C C . GLY A 1 97 ? 10.319 -12.973 -2.227 1.00 95.38 97 GLY A C 1
ATOM 758 O O . GLY A 1 97 ? 10.794 -13.211 -1.120 1.00 95.38 97 GLY A O 1
ATOM 759 N N . ARG A 1 98 ? 10.146 -11.719 -2.666 1.00 96.50 98 ARG A N 1
ATOM 760 C CA . ARG A 1 98 ? 10.440 -10.513 -1.881 1.00 96.50 98 ARG A CA 1
ATOM 761 C C . ARG A 1 98 ? 9.239 -9.574 -1.886 1.00 96.50 98 ARG A C 1
ATOM 763 O O . ARG A 1 98 ? 8.678 -9.303 -2.938 1.00 96.50 98 ARG A O 1
ATOM 770 N N . LEU A 1 99 ? 8.885 -9.077 -0.706 1.00 97.06 99 LEU A N 1
ATOM 771 C CA . LEU A 1 99 ? 7.822 -8.103 -0.482 1.00 97.06 99 LEU A CA 1
ATOM 772 C C . LEU A 1 99 ? 8.367 -7.056 0.489 1.00 97.06 99 LEU A C 1
ATOM 774 O O . LEU A 1 99 ? 8.907 -7.434 1.530 1.00 97.06 99 LEU A O 1
ATOM 778 N N . LEU A 1 100 ? 8.275 -5.775 0.139 1.00 97.25 100 LEU A N 1
ATOM 779 C CA . LEU A 1 100 ? 8.699 -4.690 1.027 1.00 97.25 100 LEU A CA 1
ATOM 780 C C . LEU A 1 100 ? 7.535 -4.204 1.902 1.00 97.25 100 LEU A C 1
ATOM 782 O O . LEU A 1 100 ? 6.368 -4.376 1.550 1.00 97.25 100 LEU A O 1
ATOM 786 N N . ILE A 1 101 ? 7.847 -3.560 3.025 1.00 96.19 101 ILE A N 1
ATOM 787 C CA . ILE A 1 101 ? 6.861 -2.920 3.898 1.00 96.19 101 ILE A CA 1
ATOM 788 C C . ILE A 1 101 ? 6.681 -1.471 3.453 1.00 96.19 101 ILE A C 1
ATOM 790 O O . ILE A 1 101 ? 7.527 -0.620 3.724 1.00 96.19 101 ILE A O 1
ATOM 794 N N . GLY A 1 102 ? 5.575 -1.192 2.766 1.00 93.62 102 GLY A N 1
ATOM 795 C CA . GLY A 1 102 ? 5.184 0.166 2.382 1.00 93.62 102 GLY A CA 1
ATOM 796 C C . GLY A 1 102 ? 4.158 0.791 3.331 1.00 93.62 102 GLY A C 1
ATOM 797 O O . GLY A 1 102 ? 3.849 1.974 3.207 1.00 93.62 102 GLY A O 1
ATOM 798 N N . SER A 1 103 ? 3.582 0.032 4.265 1.00 92.75 103 SER A N 1
ATOM 799 C CA . SER A 1 103 ? 2.660 0.530 5.294 1.00 92.75 103 SER A CA 1
ATOM 800 C C . SER A 1 103 ? 3.397 0.995 6.559 1.00 92.75 103 SER A C 1
ATOM 802 O O . SER A 1 103 ? 4.613 0.889 6.672 1.00 92.75 103 SER A O 1
ATOM 804 N N . SER A 1 104 ? 2.655 1.488 7.556 1.00 90.62 104 SER A N 1
ATOM 805 C CA . SER A 1 104 ? 3.232 1.749 8.882 1.00 90.62 104 SER A CA 1
ATOM 806 C C . SER A 1 104 ? 3.733 0.450 9.518 1.00 90.62 104 SER A C 1
ATOM 808 O O . SER A 1 104 ? 3.000 -0.538 9.536 1.00 90.62 104 SER A O 1
ATOM 810 N N . ILE A 1 105 ? 4.925 0.474 10.119 1.00 91.38 105 ILE A N 1
ATOM 811 C CA . ILE A 1 105 ? 5.459 -0.640 10.925 1.00 91.38 105 ILE A CA 1
ATOM 812 C C . ILE A 1 105 ? 4.591 -0.945 12.157 1.00 91.38 105 ILE A C 1
ATOM 814 O O . ILE A 1 105 ? 4.655 -2.032 12.720 1.00 91.38 105 ILE A O 1
ATOM 818 N N . HIS A 1 106 ? 3.747 0.006 12.569 1.00 93.19 106 HIS A N 1
ATOM 819 C CA . HIS A 1 106 ? 2.813 -0.165 13.680 1.00 93.19 106 HIS A CA 1
ATOM 820 C C . HIS A 1 106 ? 1.501 -0.845 13.263 1.00 93.19 106 HIS A C 1
ATOM 822 O O . HIS A 1 106 ? 0.720 -1.236 14.127 1.00 93.19 106 HIS A O 1
ATOM 828 N N . ALA A 1 107 ? 1.255 -1.027 11.960 1.00 96.25 107 ALA A N 1
ATOM 829 C CA . ALA A 1 107 ? 0.120 -1.795 11.453 1.00 96.25 107 ALA A CA 1
ATOM 830 C C . ALA A 1 107 ? 0.411 -3.298 11.589 1.00 96.25 107 ALA A C 1
ATOM 832 O O . ALA A 1 107 ? 0.686 -3.984 10.611 1.00 96.25 107 ALA A O 1
ATOM 833 N N . THR A 1 108 ? 0.399 -3.805 12.821 1.00 96.75 108 THR A N 1
ATOM 834 C CA . THR A 1 108 ? 0.724 -5.205 13.157 1.00 96.75 108 THR A CA 1
ATOM 835 C C . THR A 1 108 ? -0.515 -6.103 13.234 1.00 96.75 108 THR A C 1
ATOM 837 O O . THR A 1 108 ? -0.420 -7.331 13.319 1.00 96.75 108 THR A O 1
ATOM 840 N N . GLY A 1 109 ? -1.702 -5.491 13.216 1.00 97.88 109 GLY A N 1
ATOM 841 C CA . GLY A 1 109 ? -2.979 -6.143 13.464 1.00 97.88 109 GLY A CA 1
ATOM 842 C C . GLY A 1 109 ? -3.242 -6.477 14.935 1.00 97.88 109 GLY A C 1
ATOM 843 O O . GLY A 1 109 ? -4.007 -7.398 15.215 1.00 97.88 109 GLY A O 1
ATOM 844 N N . SER A 1 110 ? -2.641 -5.745 15.875 1.00 97.31 110 SER A N 1
ATOM 845 C CA . SER A 1 110 ? -2.911 -5.893 17.313 1.00 97.31 110 SER A CA 1
ATOM 846 C C . SER A 1 110 ? -4.407 -5.802 17.644 1.00 97.31 110 SER A C 1
ATOM 848 O O . SER A 1 110 ? -4.928 -6.655 18.357 1.00 97.31 110 SER A O 1
ATOM 850 N N . GLY A 1 111 ? -5.138 -4.855 17.045 1.00 98.25 111 GLY A N 1
ATOM 851 C CA . GLY A 1 111 ? -6.590 -4.745 17.237 1.00 98.25 111 GLY A CA 1
ATOM 852 C C . GLY A 1 111 ? -7.384 -5.944 16.726 1.00 98.25 111 GLY A C 1
ATOM 853 O O . GLY A 1 111 ? -8.362 -6.325 17.357 1.00 98.25 111 GLY A O 1
ATOM 854 N N . HIS A 1 112 ? -6.946 -6.589 15.641 1.00 98.69 112 HIS A N 1
ATOM 855 C CA . HIS A 1 112 ? -7.574 -7.829 15.178 1.00 98.69 112 HIS A CA 1
ATOM 856 C C . HIS A 1 112 ? -7.444 -8.938 16.228 1.00 98.69 112 HIS A C 1
ATOM 858 O O . HIS A 1 112 ? -8.385 -9.692 16.442 1.00 98.69 112 HIS A O 1
ATOM 864 N N . ASN A 1 113 ? -6.292 -9.024 16.901 1.00 98.50 113 ASN A N 1
ATOM 865 C CA . ASN A 1 113 ? -6.064 -10.032 17.936 1.00 98.50 113 ASN A CA 1
ATOM 866 C C . ASN A 1 113 ? -6.948 -9.764 19.161 1.00 98.50 113 ASN A C 1
ATOM 868 O O . ASN A 1 113 ? -7.589 -10.688 19.653 1.00 98.50 113 ASN A O 1
ATOM 872 N N . LEU A 1 114 ? -7.036 -8.500 19.594 1.00 98.62 114 LEU A N 1
ATOM 873 C CA . LEU A 1 114 ? -7.933 -8.068 20.672 1.00 98.62 114 LEU A CA 1
ATOM 874 C C . LEU A 1 114 ? -9.396 -8.405 20.358 1.00 98.62 114 LEU A C 1
ATOM 876 O O . LEU A 1 114 ? -10.102 -8.953 21.199 1.00 98.62 114 LEU A O 1
ATOM 880 N N . ALA A 1 115 ? -9.840 -8.117 19.133 1.00 98.56 115 ALA A N 1
ATOM 881 C CA . ALA A 1 115 ? -11.204 -8.388 18.698 1.00 98.56 115 ALA A CA 1
ATOM 882 C C . ALA A 1 115 ? -11.526 -9.891 18.722 1.00 98.56 115 ALA A C 1
ATOM 884 O O . ALA A 1 115 ? -12.542 -10.284 19.291 1.00 98.56 115 ALA A O 1
ATOM 885 N N . VAL A 1 116 ? -10.636 -10.733 18.181 1.00 98.44 116 VAL A N 1
ATOM 886 C CA . VAL A 1 116 ? -10.799 -12.198 18.195 1.00 98.44 116 VAL A CA 1
ATOM 887 C C . VAL A 1 116 ? -10.845 -12.746 19.620 1.00 98.44 116 VAL A C 1
ATOM 889 O O . VAL A 1 116 ? -11.687 -13.586 19.924 1.00 98.44 116 VAL A O 1
ATOM 892 N N . GLN A 1 117 ? -9.992 -12.249 20.519 1.00 97.44 117 GLN A N 1
ATOM 893 C CA . GLN A 1 117 ? -10.012 -12.649 21.932 1.00 97.44 117 GLN A CA 1
ATOM 894 C C . GLN A 1 117 ? -11.336 -12.298 22.628 1.00 97.44 117 GLN A C 1
ATOM 896 O O . GLN A 1 117 ? -11.766 -13.032 23.514 1.00 97.44 117 GLN A O 1
ATOM 901 N N . ALA A 1 118 ? -11.999 -11.217 22.210 1.00 97.62 118 ALA A N 1
ATOM 902 C CA . ALA A 1 118 ? -13.331 -10.839 22.682 1.00 97.62 118 ALA A CA 1
ATOM 903 C C . ALA A 1 118 ? -14.485 -11.520 21.917 1.00 97.62 118 ALA A C 1
ATOM 905 O O . ALA A 1 118 ? -15.644 -11.188 22.148 1.00 97.62 118 ALA A O 1
ATOM 906 N N . GLY A 1 119 ? -14.191 -12.470 21.023 1.00 97.25 119 GLY A N 1
ATOM 907 C CA . GLY A 1 119 ? -15.192 -13.251 20.294 1.00 97.25 119 GLY A CA 1
ATOM 908 C C . GLY A 1 119 ? -15.658 -12.646 18.968 1.00 97.25 119 GLY A C 1
ATOM 909 O O . GLY A 1 119 ? -16.593 -13.172 18.369 1.00 97.25 119 GLY A O 1
ATOM 910 N N . ALA A 1 120 ? -15.028 -11.572 18.484 1.00 98.44 120 ALA A N 1
ATOM 911 C CA . ALA A 1 120 ? -15.331 -11.021 17.166 1.00 98.44 120 ALA A CA 1
ATOM 912 C C . ALA A 1 120 ? -14.690 -11.852 16.043 1.00 98.44 120 ALA A C 1
ATOM 914 O O . ALA A 1 120 ? -13.565 -12.340 16.163 1.00 98.44 120 ALA A O 1
ATOM 915 N N . ALA A 1 121 ? -15.388 -11.954 14.919 1.00 98.56 121 ALA A N 1
ATOM 916 C CA . ALA A 1 121 ? -14.901 -12.590 13.709 1.00 98.56 121 ALA A CA 1
ATOM 917 C C . ALA A 1 121 ? -14.015 -11.642 12.893 1.00 98.56 121 ALA A C 1
ATOM 919 O O . ALA A 1 121 ? -14.175 -10.414 12.897 1.00 98.56 121 ALA A O 1
ATOM 920 N N . LEU A 1 122 ? -13.107 -12.235 12.122 1.00 98.19 122 LEU A N 1
ATOM 921 C CA . LEU A 1 122 ? -12.374 -11.544 11.067 1.00 98.19 122 LEU A CA 1
ATOM 922 C C . LEU A 1 122 ? -12.936 -11.951 9.709 1.00 98.19 122 LEU A C 1
ATOM 924 O O . LEU A 1 122 ? -13.300 -13.101 9.483 1.00 98.19 122 LEU A O 1
ATOM 928 N N . THR A 1 123 ? -12.967 -11.020 8.765 1.00 96.31 123 THR A N 1
ATOM 929 C CA . THR A 1 123 ? -13.477 -11.272 7.420 1.00 96.31 123 THR A CA 1
ATOM 930 C C . THR A 1 123 ? -12.492 -10.808 6.363 1.00 96.31 123 THR A C 1
ATOM 932 O O . THR A 1 123 ? -11.838 -9.774 6.505 1.00 96.31 123 THR A O 1
ATOM 935 N N . LYS A 1 124 ? -12.408 -11.570 5.264 1.00 95.50 124 LYS A N 1
ATOM 936 C CA . LYS A 1 124 ? -11.662 -11.203 4.047 1.00 95.50 124 LYS A CA 1
ATOM 937 C C . LYS A 1 124 ? -10.181 -10.883 4.300 1.00 95.50 124 LYS A C 1
ATOM 939 O O . LYS A 1 124 ? -9.612 -10.067 3.581 1.00 95.50 124 LYS A O 1
ATOM 944 N N . MET A 1 125 ? -9.559 -11.523 5.293 1.00 96.06 125 MET A N 1
ATOM 945 C CA . MET A 1 125 ? -8.163 -11.265 5.679 1.00 96.06 125 MET A CA 1
ATOM 946 C C . MET A 1 125 ? -7.170 -11.446 4.526 1.00 96.06 125 MET A C 1
ATOM 948 O O . MET A 1 125 ? -6.120 -10.823 4.538 1.00 96.06 125 MET A O 1
ATOM 952 N N . ASN A 1 126 ? -7.543 -12.212 3.499 1.00 94.50 126 ASN A N 1
ATOM 953 C CA . ASN A 1 126 ? -6.757 -12.426 2.288 1.00 94.50 126 ASN A CA 1
ATOM 954 C C . ASN A 1 126 ? -6.867 -11.344 1.208 1.00 94.50 126 ASN A C 1
ATOM 956 O O . ASN A 1 126 ? -6.471 -11.549 0.055 1.00 94.50 126 ASN A O 1
ATOM 960 N N . ARG A 1 127 ? -7.486 -10.212 1.540 1.00 93.06 127 ARG A N 1
ATOM 961 C CA . ARG A 1 127 ? -7.621 -9.074 0.640 1.00 93.06 127 ARG A CA 1
ATOM 962 C C . ARG A 1 127 ? -6.628 -8.003 1.050 1.00 93.06 127 ARG A C 1
ATOM 964 O O . ARG A 1 127 ? -6.786 -7.368 2.091 1.00 93.06 127 ARG A O 1
ATOM 971 N N . HIS A 1 128 ? -5.662 -7.770 0.174 1.00 91.31 128 HIS A N 1
ATOM 972 C CA . HIS A 1 128 ? -4.590 -6.800 0.353 1.00 91.31 128 HIS A CA 1
ATOM 973 C C . HIS A 1 128 ? -4.597 -5.810 -0.801 1.00 91.31 128 HIS A C 1
ATOM 975 O O . HIS A 1 128 ? -4.929 -6.161 -1.937 1.00 91.31 128 HIS A O 1
ATOM 981 N N . TYR A 1 129 ? -4.204 -4.580 -0.515 1.00 92.00 129 TYR A N 1
ATOM 982 C CA . TYR A 1 129 ? -3.796 -3.634 -1.533 1.00 92.00 129 TYR A CA 1
ATOM 983 C C . TYR A 1 129 ? -2.272 -3.562 -1.519 1.00 92.00 129 TYR A C 1
ATOM 985 O O . TYR A 1 129 ? -1.675 -3.074 -0.556 1.00 92.00 129 TYR A O 1
ATOM 993 N N . ILE A 1 130 ? -1.669 -4.118 -2.569 1.00 93.44 130 ILE A N 1
ATOM 994 C CA . ILE A 1 130 ? -0.224 -4.229 -2.775 1.00 93.44 130 ILE A CA 1
ATOM 995 C C . ILE A 1 130 ? 0.152 -3.274 -3.900 1.00 93.44 130 ILE A C 1
ATOM 997 O O . ILE A 1 130 ? -0.469 -3.297 -4.962 1.00 93.44 130 ILE A O 1
ATOM 1001 N N . TYR A 1 131 ? 1.157 -2.439 -3.668 1.00 94.19 131 TYR A N 1
ATOM 1002 C CA . TYR A 1 131 ? 1.695 -1.555 -4.700 1.00 94.19 131 TYR A CA 1
ATOM 1003 C C . TYR A 1 131 ? 2.787 -2.283 -5.476 1.00 94.19 131 TYR A C 1
ATOM 1005 O O . TYR A 1 131 ? 3.549 -3.046 -4.889 1.00 94.19 131 TYR A O 1
ATOM 1013 N N . SER A 1 132 ? 2.886 -2.030 -6.779 1.00 95.31 132 SER A N 1
ATOM 1014 C CA . SER A 1 132 ? 3.955 -2.555 -7.640 1.00 95.31 132 SER A CA 1
ATOM 1015 C C . SER A 1 132 ? 5.221 -1.697 -7.615 1.00 95.31 132 SER A C 1
ATOM 1017 O O . SER A 1 132 ? 6.286 -2.168 -7.994 1.00 95.31 132 SER A O 1
ATOM 1019 N N . ASN A 1 133 ? 5.118 -0.450 -7.163 1.00 95.31 133 ASN A N 1
ATOM 1020 C CA . ASN A 1 133 ? 6.136 0.581 -7.331 1.00 95.31 133 ASN A CA 1
ATOM 1021 C C . ASN A 1 133 ? 6.920 0.887 -6.039 1.00 95.31 133 ASN A C 1
ATOM 1023 O O . ASN A 1 133 ? 7.231 2.046 -5.736 1.00 95.31 133 ASN A O 1
ATOM 1027 N N . GLY A 1 134 ? 7.239 -0.157 -5.269 1.00 95.81 134 GLY A N 1
ATOM 1028 C CA . GLY A 1 134 ? 8.071 -0.050 -4.075 1.00 95.81 134 GLY A CA 1
ATOM 1029 C C . GLY A 1 134 ? 9.561 -0.048 -4.404 1.00 95.81 134 GLY A C 1
ATOM 1030 O O . GLY A 1 134 ? 10.058 -0.975 -5.038 1.00 95.81 134 GLY A O 1
ATOM 1031 N N . ILE A 1 135 ? 10.285 0.963 -3.932 1.00 94.62 135 ILE A N 1
ATOM 1032 C CA . ILE A 1 135 ? 11.755 1.007 -3.920 1.00 94.62 135 ILE A CA 1
ATOM 1033 C C . ILE A 1 135 ? 12.206 0.756 -2.483 1.00 94.62 135 ILE A C 1
ATOM 1035 O O . ILE A 1 135 ? 11.501 1.134 -1.543 1.00 94.62 135 ILE A O 1
ATOM 1039 N N . VAL A 1 136 ? 13.360 0.120 -2.296 1.00 92.69 136 VAL A N 1
ATOM 1040 C CA . VAL A 1 136 ? 13.978 -0.011 -0.970 1.00 92.69 136 VAL A CA 1
ATOM 1041 C C . VAL A 1 136 ? 14.245 1.380 -0.393 1.00 92.69 136 VAL A C 1
ATOM 1043 O O . VAL A 1 136 ? 14.790 2.244 -1.077 1.00 92.69 136 VAL A O 1
ATOM 1046 N N . ASP A 1 137 ? 13.857 1.604 0.861 1.00 89.88 137 ASP A N 1
ATOM 1047 C CA . ASP A 1 137 ? 14.200 2.840 1.558 1.00 89.88 137 ASP A CA 1
ATOM 1048 C C . ASP A 1 137 ? 15.725 2.904 1.777 1.00 89.88 137 ASP A C 1
ATOM 1050 O O . ASP A 1 137 ? 16.256 2.058 2.500 1.00 89.88 137 ASP A O 1
ATOM 1054 N N . PRO A 1 138 ? 16.448 3.894 1.213 1.00 86.31 138 PRO A N 1
ATOM 1055 C CA . PRO A 1 138 ? 17.903 4.002 1.367 1.00 86.31 138 PRO A CA 1
ATOM 1056 C C . PRO A 1 138 ? 18.369 4.152 2.819 1.00 86.31 138 PRO A C 1
ATOM 1058 O O . PRO A 1 138 ? 19.551 3.993 3.107 1.00 86.31 138 PRO A O 1
ATOM 1061 N N . ARG A 1 139 ? 17.465 4.499 3.738 1.00 83.25 139 ARG A N 1
ATOM 1062 C CA . ARG A 1 139 ? 17.769 4.685 5.161 1.00 83.25 139 ARG A CA 1
ATOM 1063 C C . ARG A 1 139 ? 17.525 3.420 5.976 1.00 83.25 139 ARG A C 1
ATOM 1065 O O . ARG A 1 139 ? 17.860 3.407 7.158 1.00 83.25 139 ARG A O 1
ATOM 1072 N N . ASP A 1 140 ? 16.928 2.388 5.377 1.00 88.12 140 ASP A N 1
ATOM 1073 C CA . ASP A 1 140 ? 16.718 1.097 6.020 1.00 88.12 140 ASP A CA 1
ATOM 1074 C C . ASP A 1 140 ? 17.855 0.124 5.662 1.00 88.12 140 ASP A C 1
ATOM 1076 O O . ASP A 1 140 ? 17.809 -0.512 4.605 1.00 88.12 140 ASP A O 1
ATOM 1080 N N . PRO A 1 141 ? 18.856 -0.067 6.543 1.00 86.50 141 PRO A N 1
ATOM 1081 C CA . PRO A 1 141 ? 19.951 -0.998 6.284 1.00 86.50 141 PRO A CA 1
ATOM 1082 C C . PRO A 1 141 ? 19.483 -2.457 6.181 1.00 86.50 141 PRO A C 1
ATOM 1084 O O . PRO A 1 141 ? 20.206 -3.285 5.631 1.00 86.50 141 PRO A O 1
ATOM 1087 N N . ALA A 1 142 ? 18.293 -2.795 6.695 1.00 90.81 142 ALA A N 1
ATOM 1088 C CA . ALA A 1 142 ? 17.727 -4.133 6.550 1.00 90.81 142 ALA A CA 1
ATOM 1089 C C . ALA A 1 142 ? 17.111 -4.366 5.157 1.00 90.81 142 ALA A C 1
ATOM 1091 O O . ALA A 1 142 ? 16.853 -5.512 4.786 1.00 90.81 142 ALA A O 1
ATOM 1092 N N . GLY A 1 143 ? 16.870 -3.306 4.376 1.00 91.69 143 GLY A N 1
ATOM 1093 C CA . GLY A 1 143 ? 16.292 -3.388 3.035 1.00 91.69 143 GLY A CA 1
ATOM 1094 C C . GLY A 1 143 ? 14.864 -3.948 3.003 1.00 91.69 143 GLY A C 1
ATOM 1095 O O . GLY A 1 143 ? 14.476 -4.600 2.026 1.00 91.69 143 GLY A O 1
ATOM 1096 N N . THR A 1 144 ? 14.109 -3.745 4.084 1.00 93.31 144 THR A N 1
ATOM 1097 C CA . THR A 1 144 ? 12.747 -4.252 4.303 1.00 93.31 144 THR A CA 1
ATOM 1098 C C . THR A 1 144 ? 11.676 -3.193 4.085 1.00 93.31 144 THR A C 1
ATOM 1100 O O . THR A 1 144 ? 10.595 -3.518 3.596 1.00 93.31 144 THR A O 1
ATOM 1103 N N . LEU A 1 145 ? 11.962 -1.937 4.425 1.00 93.44 145 LEU A N 1
ATOM 1104 C CA . LEU A 1 145 ? 11.049 -0.813 4.274 1.00 93.44 145 LEU A CA 1
ATOM 1105 C C . LEU A 1 145 ? 11.059 -0.293 2.840 1.00 93.44 145 LEU A C 1
ATOM 1107 O O . LEU A 1 145 ? 12.061 -0.384 2.125 1.00 93.44 145 LEU A O 1
ATOM 1111 N N . SER A 1 146 ? 9.925 0.271 2.431 1.00 93.12 146 SER A N 1
ATOM 1112 C CA . SER A 1 146 ? 9.755 0.827 1.100 1.00 93.12 146 SER A CA 1
ATOM 1113 C C . SER A 1 146 ? 9.380 2.297 1.108 1.00 93.12 146 SER A C 1
ATOM 1115 O O . SER A 1 146 ? 8.560 2.751 1.907 1.00 93.12 146 SER A O 1
ATOM 1117 N N . ILE A 1 147 ? 9.911 3.009 0.121 1.00 90.69 147 ILE A N 1
ATOM 1118 C CA . ILE A 1 147 ? 9.359 4.268 -0.372 1.00 90.69 147 ILE A CA 1
ATOM 1119 C C . ILE A 1 147 ? 8.668 4.019 -1.712 1.00 90.69 147 ILE A C 1
ATOM 1121 O O . ILE A 1 147 ? 9.032 3.119 -2.469 1.00 90.69 147 ILE A O 1
ATOM 1125 N N . THR A 1 148 ? 7.666 4.832 -2.029 1.00 91.31 148 THR A N 1
ATOM 1126 C CA . THR A 1 148 ? 6.998 4.761 -3.330 1.00 91.31 148 THR A CA 1
ATOM 1127 C C . THR A 1 148 ? 7.756 5.616 -4.330 1.00 91.31 148 THR A C 1
ATOM 1129 O O . THR A 1 148 ? 8.020 6.785 -4.045 1.00 91.31 148 THR A O 1
ATOM 1132 N N . GLY A 1 149 ? 8.059 5.069 -5.503 1.00 91.50 149 GLY A N 1
ATOM 1133 C CA . GLY A 1 149 ? 8.695 5.810 -6.588 1.00 91.50 149 GLY A CA 1
ATOM 1134 C C . GLY A 1 149 ? 8.034 5.561 -7.935 1.00 91.50 149 GLY A C 1
ATOM 1135 O O . GLY A 1 149 ? 7.135 4.732 -8.060 1.00 91.50 149 GLY A O 1
ATOM 1136 N N . GLY A 1 150 ? 8.481 6.278 -8.954 1.00 93.88 150 GLY A N 1
ATOM 1137 C CA . GLY A 1 150 ? 8.036 6.057 -10.320 1.00 93.88 150 GLY A CA 1
ATOM 1138 C C . GLY A 1 150 ? 8.624 7.083 -11.269 1.00 93.88 150 GLY A C 1
ATOM 1139 O O . GLY A 1 150 ? 8.976 8.186 -10.865 1.00 93.88 150 GLY A O 1
ATOM 1140 N N . ASN A 1 151 ? 8.725 6.703 -12.532 1.00 94.50 151 ASN A N 1
ATOM 1141 C CA . ASN A 1 151 ? 9.082 7.592 -13.624 1.00 94.50 151 ASN A CA 1
ATOM 1142 C C . ASN A 1 151 ? 8.139 7.276 -14.784 1.00 94.50 151 ASN A C 1
ATOM 1144 O O . ASN A 1 151 ? 8.135 6.141 -15.273 1.00 94.50 151 ASN A O 1
ATOM 1148 N N . GLU A 1 152 ? 7.316 8.246 -15.173 1.00 91.94 152 GLU A N 1
ATOM 1149 C CA . GLU A 1 152 ? 6.266 8.054 -16.182 1.00 91.94 152 GLU A CA 1
ATOM 1150 C C . GLU A 1 152 ? 6.830 7.798 -17.588 1.00 91.94 152 GLU A C 1
ATOM 1152 O O . GLU A 1 152 ? 6.140 7.205 -18.419 1.00 91.94 152 GLU A O 1
ATOM 1157 N N . ASP A 1 153 ? 8.102 8.132 -17.823 1.00 95.62 153 ASP A N 1
ATOM 1158 C CA . ASP A 1 153 ? 8.817 7.944 -19.089 1.00 95.62 153 ASP A CA 1
ATOM 1159 C C . ASP A 1 153 ? 9.678 6.672 -19.112 1.00 95.62 153 ASP A C 1
ATOM 1161 O O . ASP A 1 153 ? 10.216 6.289 -20.149 1.00 95.62 153 ASP A O 1
ATOM 1165 N N . SER A 1 154 ? 9.785 5.959 -17.988 1.00 97.50 154 SER A N 1
ATOM 1166 C CA . SER A 1 154 ? 10.607 4.748 -17.900 1.00 97.50 154 SER A CA 1
ATOM 1167 C C . SER A 1 154 ? 10.029 3.558 -18.661 1.00 97.50 154 SER A C 1
ATOM 1169 O O . SER A 1 154 ? 8.815 3.396 -18.782 1.00 97.50 154 SER A O 1
ATOM 1171 N N . LEU A 1 155 ? 10.909 2.685 -19.144 1.00 98.50 155 LEU A N 1
ATOM 1172 C CA . LEU A 1 155 ? 10.594 1.352 -19.646 1.00 98.50 155 LEU A CA 1
ATOM 1173 C C . LEU A 1 155 ? 10.741 0.333 -18.519 1.00 98.50 155 LEU A C 1
ATOM 1175 O O . LEU A 1 155 ? 11.770 0.323 -17.842 1.00 98.50 155 LEU A O 1
ATOM 1179 N N . TRP A 1 156 ? 9.759 -0.549 -18.323 1.00 98.69 156 TRP A N 1
ATOM 1180 C CA . TRP A 1 156 ? 9.868 -1.586 -17.295 1.00 98.69 156 TRP A CA 1
ATOM 1181 C C . TRP A 1 156 ? 10.333 -2.897 -17.910 1.00 98.69 156 TRP A C 1
ATOM 1183 O O . TRP A 1 156 ? 9.707 -3.428 -18.829 1.00 98.69 156 TRP A O 1
ATOM 1193 N N . VAL A 1 157 ? 11.424 -3.446 -17.380 1.00 98.81 157 VAL A N 1
ATOM 1194 C CA . VAL A 1 157 ? 11.952 -4.746 -17.799 1.00 98.81 157 VAL A CA 1
ATOM 1195 C C . VAL A 1 157 ? 12.071 -5.697 -16.617 1.00 98.81 157 VAL A C 1
ATOM 1197 O O . VAL A 1 157 ? 12.451 -5.306 -15.516 1.00 98.81 157 VAL A O 1
ATOM 1200 N N . ASN A 1 158 ? 11.752 -6.967 -16.836 1.00 98.75 158 ASN A N 1
ATOM 1201 C CA . ASN A 1 158 ? 11.951 -8.013 -15.840 1.00 98.75 158 ASN A CA 1
ATOM 1202 C C . ASN A 1 158 ? 13.443 -8.370 -15.683 1.00 98.75 158 ASN A C 1
ATOM 1204 O O . ASN A 1 158 ? 14.315 -7.842 -16.379 1.00 98.75 158 ASN A O 1
ATOM 1208 N N . ALA A 1 159 ? 13.749 -9.324 -14.801 1.00 98.12 159 ALA A N 1
ATOM 1209 C CA . ALA A 1 159 ? 15.118 -9.794 -14.569 1.00 98.12 159 ALA A CA 1
ATOM 1210 C C . ALA A 1 159 ? 15.801 -10.404 -15.816 1.00 98.12 159 ALA A C 1
ATOM 1212 O O . ALA A 1 159 ? 17.022 -10.537 -15.851 1.00 98.12 159 ALA A O 1
ATOM 1213 N N . GLN A 1 160 ? 15.041 -10.758 -16.858 1.00 98.50 160 GLN A N 1
ATOM 1214 C CA . GLN A 1 160 ? 15.561 -11.247 -18.138 1.00 98.50 160 GLN A CA 1
ATOM 1215 C C . GLN A 1 160 ? 15.725 -10.130 -19.184 1.00 98.50 160 GLN A C 1
ATOM 1217 O O . GLN A 1 160 ? 16.048 -10.423 -20.335 1.00 98.50 160 GLN A O 1
ATOM 1222 N N . GLY A 1 161 ? 15.513 -8.865 -18.809 1.00 98.56 161 GLY A N 1
ATOM 1223 C CA . GLY A 1 161 ? 15.690 -7.699 -19.675 1.00 98.56 161 GLY A CA 1
ATOM 1224 C C . GLY A 1 161 ? 14.571 -7.509 -20.692 1.00 98.56 161 GLY A C 1
ATOM 1225 O O . GLY A 1 161 ? 14.792 -6.879 -21.725 1.00 98.56 161 GLY A O 1
ATOM 1226 N N . ARG A 1 162 ? 13.386 -8.074 -20.436 1.00 98.69 162 ARG A N 1
ATOM 1227 C CA . ARG A 1 162 ? 12.226 -8.024 -21.336 1.00 98.69 162 ARG A CA 1
ATOM 1228 C C . ARG A 1 162 ? 11.089 -7.229 -20.712 1.00 98.69 162 ARG A C 1
ATOM 1230 O O . ARG A 1 162 ? 10.832 -7.362 -19.517 1.00 98.69 162 ARG A O 1
ATOM 1237 N N . ARG A 1 163 ? 10.382 -6.451 -21.534 1.00 98.56 163 ARG A N 1
ATOM 1238 C CA . ARG A 1 163 ? 9.089 -5.867 -21.148 1.00 98.56 163 ARG A CA 1
ATOM 1239 C C . ARG A 1 163 ? 8.085 -6.971 -20.817 1.00 98.56 163 ARG A C 1
ATOM 1241 O O . ARG A 1 163 ? 8.160 -8.064 -21.381 1.00 98.56 163 ARG A O 1
ATOM 1248 N N . PHE A 1 164 ? 7.144 -6.673 -19.928 1.00 98.44 164 PHE A N 1
ATOM 1249 C CA . PHE A 1 164 ? 6.170 -7.661 -19.451 1.00 98.44 164 PHE A CA 1
ATOM 1250 C C . PHE A 1 164 ? 4.773 -7.095 -19.169 1.00 98.44 164 PHE A C 1
ATOM 1252 O O . PHE A 1 164 ? 3.857 -7.868 -18.904 1.00 98.44 164 PHE A O 1
ATOM 1259 N N . THR A 1 165 ? 4.583 -5.775 -19.214 1.00 98.00 165 THR A N 1
ATOM 1260 C CA . THR A 1 165 ? 3.304 -5.142 -18.880 1.00 98.00 165 THR A CA 1
ATOM 1261 C C . THR A 1 165 ? 3.140 -3.801 -19.596 1.00 98.00 165 THR A C 1
ATOM 1263 O O . THR A 1 165 ? 4.077 -3.291 -20.208 1.00 98.00 165 THR A O 1
ATOM 1266 N N . ASN A 1 166 ? 1.937 -3.240 -19.504 1.00 96.25 166 ASN A N 1
ATOM 1267 C CA . ASN A 1 166 ? 1.649 -1.854 -19.845 1.00 96.25 166 ASN A CA 1
ATOM 1268 C C . ASN A 1 166 ? 1.914 -0.980 -18.613 1.00 96.25 166 ASN A C 1
ATOM 1270 O O . ASN A 1 166 ? 1.134 -1.011 -17.660 1.00 96.25 166 ASN A O 1
ATOM 1274 N N . GLU A 1 167 ? 2.991 -0.199 -18.645 1.00 94.75 167 GLU A N 1
ATOM 1275 C CA . GLU A 1 167 ? 3.505 0.565 -17.503 1.00 94.75 167 GLU A CA 1
ATOM 1276 C C . GLU A 1 167 ? 2.549 1.665 -17.000 1.00 94.75 167 GLU A C 1
ATOM 1278 O O . GLU A 1 167 ? 2.655 2.097 -15.856 1.00 94.75 167 GLU A O 1
ATOM 1283 N N . THR A 1 168 ? 1.589 2.095 -17.826 1.00 90.25 168 THR A N 1
ATOM 1284 C CA . THR A 1 168 ? 0.573 3.116 -17.497 1.00 90.25 168 THR A CA 1
ATOM 1285 C C . THR A 1 168 ? -0.844 2.533 -17.427 1.00 90.25 168 THR A C 1
ATOM 1287 O O . THR A 1 168 ? -1.846 3.259 -17.416 1.00 90.25 168 THR A O 1
ATOM 1290 N N . GLY A 1 169 ? -0.934 1.199 -17.414 1.00 87.88 169 GLY A N 1
ATOM 1291 C CA . GLY A 1 169 ? -2.171 0.435 -17.410 1.00 87.88 169 GLY A CA 1
ATOM 1292 C C . GLY A 1 169 ? -2.960 0.525 -16.100 1.00 87.88 169 GLY A C 1
ATOM 1293 O O . GLY A 1 169 ? -2.915 1.494 -15.352 1.00 87.88 169 GLY A O 1
ATOM 1294 N N . ARG A 1 170 ? -3.771 -0.503 -15.835 1.00 87.00 170 ARG A N 1
ATOM 1295 C CA . ARG A 1 170 ? -4.519 -0.604 -14.570 1.00 87.00 170 ARG A CA 1
ATOM 1296 C C . ARG A 1 170 ? -3.661 -1.306 -13.529 1.00 87.00 170 ARG A C 1
ATOM 1298 O O . ARG A 1 170 ? -3.213 -2.420 -13.808 1.00 87.00 170 ARG A O 1
ATOM 1305 N N . ASP A 1 171 ? -3.558 -0.746 -12.329 1.00 85.31 171 ASP A N 1
ATOM 1306 C CA . ASP A 1 171 ? -2.690 -1.250 -11.256 1.00 85.31 171 ASP A CA 1
ATOM 1307 C C . ASP A 1 171 ? -2.957 -2.719 -10.947 1.00 85.31 171 ASP A C 1
ATOM 1309 O O . ASP A 1 171 ? -2.037 -3.524 -10.846 1.00 85.31 171 ASP A O 1
ATOM 1313 N N . LYS A 1 172 ? -4.234 -3.118 -10.910 1.00 86.06 172 LYS A N 1
ATOM 1314 C CA . LYS A 1 172 ? -4.612 -4.523 -10.692 1.00 86.06 172 LYS A CA 1
ATOM 1315 C C . LYS A 1 172 ? -4.056 -5.489 -11.742 1.00 86.06 172 LYS A C 1
ATOM 1317 O O . LYS A 1 172 ? -3.844 -6.653 -11.427 1.00 86.06 172 LYS A O 1
ATOM 1322 N N . ARG A 1 173 ? -3.879 -5.043 -12.993 1.00 91.69 173 ARG A N 1
ATOM 1323 C CA . ARG A 1 173 ? -3.292 -5.873 -14.052 1.00 91.69 173 ARG A CA 1
ATOM 1324 C C . ARG A 1 173 ? -1.772 -5.860 -13.945 1.00 91.69 173 ARG A C 1
ATOM 1326 O O . ARG A 1 173 ? -1.184 -6.932 -13.959 1.00 91.69 173 ARG A O 1
ATOM 1333 N N . ILE A 1 174 ? -1.186 -4.681 -13.744 1.00 94.94 174 ILE A N 1
ATOM 1334 C CA . ILE A 1 174 ? 0.254 -4.502 -13.534 1.00 94.94 174 ILE A CA 1
ATOM 1335 C C . ILE A 1 174 ? 0.754 -5.367 -12.371 1.00 94.94 174 ILE A C 1
ATOM 1337 O O . ILE A 1 174 ? 1.776 -6.033 -12.497 1.00 94.94 174 ILE A O 1
ATOM 1341 N N . LEU A 1 175 ? 0.027 -5.401 -11.250 1.00 94.50 175 LEU A N 1
ATOM 1342 C CA . LEU A 1 175 ? 0.383 -6.227 -10.097 1.00 94.50 175 LEU A CA 1
ATOM 1343 C C . LEU A 1 175 ? 0.411 -7.717 -10.456 1.00 94.50 175 LEU A C 1
ATOM 1345 O O . LEU A 1 175 ? 1.355 -8.402 -10.085 1.00 94.50 175 LEU A O 1
ATOM 1349 N N . VAL A 1 176 ? -0.594 -8.219 -11.180 1.00 95.12 176 VAL A N 1
ATOM 1350 C CA . VAL A 1 176 ? -0.616 -9.623 -11.625 1.00 95.12 176 VAL A CA 1
ATOM 1351 C C . VAL A 1 176 ? 0.568 -9.905 -12.549 1.00 95.12 176 VAL A C 1
ATOM 1353 O O . VAL A 1 176 ? 1.315 -10.842 -12.289 1.00 95.12 176 VAL A O 1
ATOM 1356 N N . ASP A 1 177 ? 0.794 -9.052 -13.553 1.00 97.62 177 ASP A N 1
ATOM 1357 C CA . ASP A 1 177 ? 1.916 -9.196 -14.488 1.00 97.62 177 ASP A CA 1
ATOM 1358 C C . ASP A 1 177 ? 3.271 -9.198 -13.756 1.00 97.62 177 ASP A C 1
ATOM 1360 O O . ASP A 1 177 ? 4.164 -9.966 -14.109 1.00 97.62 177 ASP A O 1
ATOM 1364 N N . LEU A 1 178 ? 3.424 -8.368 -12.715 1.00 98.25 178 LEU A N 1
ATOM 1365 C CA . LEU A 1 178 ? 4.618 -8.306 -11.869 1.00 98.25 178 LEU A CA 1
ATOM 1366 C C . LEU A 1 178 ? 4.806 -9.577 -11.033 1.00 98.25 178 LEU A C 1
ATOM 1368 O O . LEU A 1 178 ? 5.913 -10.110 -10.968 1.00 98.25 178 LEU A O 1
ATOM 1372 N N . LEU A 1 179 ? 3.746 -10.058 -10.382 1.00 97.62 179 LEU A N 1
ATOM 1373 C CA . LEU A 1 179 ? 3.798 -11.255 -9.538 1.00 97.62 179 LEU A CA 1
ATOM 1374 C C . LEU A 1 179 ? 4.062 -12.533 -10.349 1.00 97.62 179 LEU A C 1
ATOM 1376 O O . LEU A 1 179 ? 4.606 -13.491 -9.809 1.00 97.62 179 LEU A O 1
ATOM 1380 N N . GLU A 1 180 ? 3.728 -12.540 -11.641 1.00 97.50 180 GLU A N 1
ATOM 1381 C CA . GLU A 1 180 ? 4.058 -13.624 -12.575 1.00 97.50 180 GLU A CA 1
ATOM 1382 C C . GLU A 1 180 ? 5.533 -13.617 -13.031 1.00 97.50 180 GLU A C 1
ATOM 1384 O O . GLU A 1 180 ? 5.996 -14.597 -13.623 1.00 97.50 180 GLU A O 1
ATOM 1389 N N . GLN A 1 181 ? 6.302 -12.554 -12.753 1.00 98.38 181 GLN A N 1
ATOM 1390 C CA . GLN A 1 181 ? 7.734 -12.517 -13.068 1.00 98.38 181 GLN A CA 1
ATOM 1391 C C . GLN A 1 181 ? 8.555 -13.369 -12.091 1.00 98.38 181 GLN A C 1
ATOM 1393 O O . GLN A 1 181 ? 8.214 -13.527 -10.919 1.00 98.38 181 GLN A O 1
ATOM 1398 N N . ASN A 1 182 ? 9.696 -13.884 -12.561 1.00 95.94 182 ASN A N 1
ATOM 1399 C CA . ASN A 1 182 ? 10.633 -14.646 -11.737 1.00 95.94 182 ASN A CA 1
ATOM 1400 C C . ASN A 1 182 ? 12.062 -14.067 -11.815 1.00 95.94 182 ASN A C 1
ATOM 1402 O O . ASN A 1 182 ? 12.736 -14.253 -12.838 1.00 95.94 182 ASN A O 1
ATOM 1406 N N . PRO A 1 183 ? 12.559 -13.411 -10.747 1.00 97.62 183 PRO A N 1
ATOM 1407 C CA . PRO A 1 183 ? 11.829 -13.008 -9.534 1.00 97.62 183 PRO A CA 1
ATOM 1408 C C . PRO A 1 183 ? 10.743 -11.943 -9.794 1.00 97.62 183 PRO A C 1
ATOM 1410 O O . PRO A 1 183 ? 10.805 -11.228 -10.791 1.00 97.62 183 PRO A O 1
ATOM 1413 N N . ALA A 1 184 ? 9.781 -11.813 -8.868 1.00 98.25 184 ALA A N 1
ATOM 1414 C CA . ALA A 1 184 ? 8.691 -10.826 -8.906 1.00 98.25 184 ALA A CA 1
ATOM 1415 C C . ALA A 1 184 ? 9.200 -9.404 -8.592 1.00 98.25 184 ALA A C 1
ATOM 1417 O O . ALA A 1 184 ? 9.046 -8.881 -7.488 1.00 98.25 184 ALA A O 1
ATOM 1418 N N . THR A 1 185 ? 9.899 -8.815 -9.556 1.00 98.50 185 THR A N 1
ATOM 1419 C CA . THR A 1 185 ? 10.545 -7.498 -9.508 1.00 98.50 185 THR A CA 1
ATOM 1420 C C . THR A 1 185 ? 10.761 -7.012 -10.939 1.00 98.50 185 THR A C 1
ATOM 1422 O O . THR A 1 185 ? 10.756 -7.805 -11.885 1.00 98.50 185 THR A O 1
ATOM 1425 N N . TYR A 1 186 ? 10.980 -5.714 -11.104 1.00 98.69 186 TYR A N 1
ATOM 1426 C CA . TYR A 1 186 ? 11.366 -5.140 -12.383 1.00 98.69 186 TYR A CA 1
ATOM 1427 C C . TYR A 1 186 ? 12.391 -4.030 -12.198 1.00 98.69 186 TYR A C 1
ATOM 1429 O O . TYR A 1 186 ? 12.554 -3.476 -11.112 1.00 98.69 186 TYR A O 1
ATOM 1437 N N . TRP A 1 187 ? 13.061 -3.698 -13.291 1.00 98.69 187 TRP A N 1
ATOM 1438 C CA . TRP A 1 187 ? 13.899 -2.522 -13.413 1.00 98.69 187 TRP A CA 1
ATOM 1439 C C . TRP A 1 187 ? 13.162 -1.472 -14.234 1.00 98.69 187 TRP A C 1
ATOM 1441 O O . TRP A 1 187 ? 12.754 -1.746 -15.364 1.00 98.69 187 TRP A O 1
ATOM 1451 N N . ALA A 1 188 ? 12.982 -0.281 -13.667 1.00 98.56 188 ALA A N 1
ATOM 1452 C CA . ALA A 1 188 ? 12.576 0.896 -14.419 1.00 98.56 188 ALA A CA 1
ATOM 1453 C C . ALA A 1 188 ? 13.828 1.507 -15.047 1.00 98.56 188 ALA A C 1
ATOM 1455 O O . ALA A 1 188 ? 14.735 1.928 -14.325 1.00 98.56 188 ALA A O 1
ATOM 1456 N N . VAL A 1 189 ? 13.880 1.527 -16.377 1.00 98.75 189 VAL A N 1
ATOM 1457 C CA . VAL A 1 189 ? 15.014 2.039 -17.147 1.00 98.75 189 VAL A CA 1
ATOM 1458 C C . VAL A 1 189 ? 14.603 3.308 -17.875 1.00 98.75 189 VAL A C 1
ATOM 1460 O O . VAL A 1 189 ? 13.584 3.323 -18.560 1.00 98.75 189 VAL A O 1
ATOM 1463 N N . PHE A 1 190 ? 15.381 4.372 -17.726 1.00 98.50 190 PHE A N 1
ATOM 1464 C CA . PHE A 1 190 ? 15.162 5.658 -18.390 1.00 98.50 190 PHE A CA 1
ATOM 1465 C C . PHE A 1 190 ? 16.498 6.367 -18.623 1.00 98.50 190 PHE A C 1
ATOM 1467 O O . PHE A 1 190 ? 17.553 5.859 -18.238 1.00 98.50 190 PHE A O 1
ATOM 1474 N N . ASP A 1 191 ? 16.474 7.504 -19.305 1.00 98.25 191 ASP A N 1
ATOM 1475 C CA . ASP A 1 191 ? 17.669 8.256 -19.676 1.00 98.25 191 ASP A CA 1
ATOM 1476 C C . ASP A 1 191 ? 17.688 9.658 -19.042 1.00 98.25 191 ASP A C 1
ATOM 1478 O O . ASP A 1 191 ? 16.808 10.001 -18.251 1.00 98.25 191 ASP A O 1
ATOM 1482 N N . GLU A 1 192 ? 18.718 10.454 -19.329 1.00 96.44 192 GLU A N 1
ATOM 1483 C CA . GLU A 1 192 ? 18.911 11.763 -18.691 1.00 96.44 192 GLU A CA 1
ATOM 1484 C C . GLU A 1 192 ? 17.749 12.730 -18.941 1.00 96.44 192 GLU A C 1
ATOM 1486 O O . GLU A 1 192 ? 17.431 13.536 -18.070 1.00 96.44 192 GLU A O 1
ATOM 1491 N N . LEU A 1 193 ? 17.063 12.620 -20.083 1.00 95.75 193 LEU A N 1
ATOM 1492 C CA . LEU A 1 193 ? 15.928 13.486 -20.401 1.00 95.75 193 LEU A CA 1
ATOM 1493 C C . LEU A 1 193 ? 14.750 13.245 -19.447 1.00 95.75 193 LEU A C 1
ATOM 1495 O O . LEU A 1 193 ? 14.037 14.177 -19.090 1.00 95.75 193 LEU A O 1
ATOM 1499 N N . ALA A 1 194 ? 14.572 11.998 -19.015 1.00 95.31 194 ALA A N 1
ATOM 1500 C CA . ALA A 1 194 ? 13.535 11.592 -18.077 1.00 95.31 194 ALA A CA 1
ATOM 1501 C C . ALA A 1 194 ? 13.972 11.716 -16.608 1.00 95.31 194 ALA A C 1
ATOM 1503 O O . ALA A 1 194 ? 13.204 11.381 -15.708 1.00 95.31 194 ALA A O 1
ATOM 1504 N N . ARG A 1 195 ? 15.195 12.176 -16.315 1.00 93.62 195 ARG A N 1
ATOM 1505 C CA . ARG A 1 195 ? 15.719 12.207 -14.942 1.00 93.62 195 ARG A CA 1
ATOM 1506 C C . ARG A 1 195 ? 14.799 12.973 -13.985 1.00 93.62 195 ARG A C 1
ATOM 1508 O O . ARG A 1 195 ? 14.502 12.488 -12.892 1.00 93.62 195 ARG A O 1
ATOM 1515 N N . ASP A 1 196 ? 14.325 14.136 -14.416 1.00 90.56 196 ASP A N 1
ATOM 1516 C CA . ASP A 1 196 ? 13.545 15.049 -13.578 1.00 90.56 196 ASP A CA 1
ATOM 1517 C C . ASP A 1 196 ? 12.048 14.702 -13.523 1.00 90.56 196 ASP A C 1
ATOM 1519 O O . ASP A 1 196 ? 11.311 15.279 -12.723 1.00 90.56 196 ASP A O 1
ATOM 1523 N N . THR A 1 197 ? 11.596 13.708 -14.298 1.00 90.94 197 THR A N 1
ATOM 1524 C CA . THR A 1 197 ? 10.226 13.165 -14.213 1.00 90.94 197 THR A CA 1
ATOM 1525 C C . THR A 1 197 ? 10.098 12.055 -13.168 1.00 90.94 197 THR A C 1
ATOM 1527 O O . THR A 1 197 ? 8.997 11.582 -12.875 1.00 90.94 197 THR A O 1
ATOM 1530 N N . PHE A 1 198 ? 11.206 11.656 -12.534 1.00 91.81 198 PHE A N 1
ATOM 1531 C CA . PHE A 1 198 ? 11.174 10.717 -11.423 1.00 91.81 198 PHE A CA 1
ATOM 1532 C C . PHE A 1 198 ? 10.520 11.343 -10.182 1.00 91.81 198 PHE A C 1
ATOM 1534 O O . PHE A 1 198 ? 11.018 12.296 -9.577 1.00 91.81 198 PHE A O 1
ATOM 1541 N N . ALA A 1 199 ? 9.410 10.751 -9.752 1.00 88.31 199 ALA A N 1
ATOM 1542 C CA . ALA A 1 199 ? 8.649 11.170 -8.590 1.00 88.31 199 ALA A CA 1
ATOM 1543 C C . ALA A 1 199 ? 8.736 10.133 -7.466 1.00 88.31 199 ALA A C 1
ATOM 1545 O O . ALA A 1 199 ? 8.818 8.926 -7.691 1.00 88.31 199 ALA A O 1
ATOM 1546 N N . MET A 1 200 ? 8.656 10.612 -6.222 1.00 85.62 200 MET A N 1
ATOM 1547 C CA . MET A 1 200 ? 8.600 9.758 -5.036 1.00 85.62 200 MET A CA 1
ATOM 1548 C C . MET A 1 200 ? 7.592 10.268 -4.019 1.00 85.62 200 MET A C 1
ATOM 1550 O O . MET A 1 200 ? 7.427 11.476 -3.838 1.00 85.62 200 MET A O 1
ATOM 1554 N N . ARG A 1 201 ? 6.972 9.336 -3.294 1.00 76.88 201 ARG A N 1
ATOM 1555 C CA . ARG A 1 201 ? 6.072 9.597 -2.166 1.00 76.88 201 ARG A CA 1
ATOM 1556 C C . ARG A 1 201 ? 6.549 8.836 -0.929 1.00 76.88 201 ARG A C 1
ATOM 1558 O O . ARG A 1 201 ? 7.200 7.802 -1.031 1.00 76.88 201 ARG A O 1
ATOM 1565 N N . GLY A 1 202 ? 6.237 9.383 0.247 1.00 67.25 202 GLY A N 1
ATOM 1566 C CA . GLY A 1 202 ? 6.894 9.008 1.510 1.00 67.25 202 GLY A CA 1
ATOM 1567 C C . GLY A 1 202 ? 8.094 9.901 1.862 1.00 67.25 202 GLY A C 1
ATOM 1568 O O . GLY A 1 202 ? 8.813 9.611 2.814 1.00 67.25 202 GLY A O 1
ATOM 1569 N N . ARG A 1 203 ? 8.271 11.012 1.120 1.00 52.12 203 ARG A N 1
ATOM 1570 C CA . ARG A 1 203 ? 9.322 12.036 1.292 1.00 52.12 203 ARG A CA 1
ATOM 1571 C C . ARG A 1 203 ? 9.411 12.628 2.698 1.00 52.12 203 ARG A C 1
ATOM 1573 O O . ARG A 1 203 ? 10.480 13.091 3.058 1.00 52.12 203 ARG A O 1
ATOM 1580 N N . GLU A 1 204 ? 8.338 12.576 3.490 1.00 54.53 204 GLU A N 1
ATOM 1581 C CA . GLU A 1 204 ? 8.300 13.103 4.868 1.00 54.53 204 GLU A CA 1
ATOM 1582 C C . GLU A 1 204 ? 9.385 12.503 5.780 1.00 54.53 204 GLU A C 1
ATOM 1584 O O . GLU A 1 204 ? 9.700 13.065 6.823 1.00 54.53 204 GLU A O 1
ATOM 1589 N N . TRP A 1 205 ? 9.985 11.385 5.370 1.00 50.00 205 TRP A N 1
ATOM 1590 C CA . TRP A 1 205 ? 11.061 10.725 6.094 1.00 50.00 205 TRP A CA 1
ATOM 1591 C C . TRP A 1 205 ? 12.429 10.885 5.406 1.00 50.00 205 TRP A C 1
ATOM 1593 O O . TRP A 1 205 ? 13.466 10.887 6.072 1.00 50.00 205 TRP A O 1
ATOM 1603 N N . VAL A 1 206 ? 12.461 11.069 4.086 1.00 53.59 206 VAL A N 1
ATOM 1604 C CA . VAL A 1 206 ? 13.700 11.321 3.342 1.00 53.59 206 VAL A CA 1
ATOM 1605 C C . VAL A 1 206 ? 13.982 12.822 3.396 1.00 53.59 206 VAL A C 1
ATOM 1607 O O . VAL A 1 206 ? 13.690 13.554 2.453 1.00 53.59 206 VAL A O 1
ATOM 1610 N N . ASN A 1 207 ? 14.533 13.290 4.522 1.00 49.09 207 ASN A N 1
ATOM 1611 C CA . ASN A 1 207 ? 15.209 14.585 4.554 1.00 49.09 207 ASN A CA 1
ATOM 1612 C C . ASN A 1 207 ? 16.244 14.577 3.434 1.00 49.09 207 ASN A C 1
ATOM 1614 O O . ASN A 1 207 ? 17.173 13.770 3.478 1.00 49.09 207 ASN A O 1
ATOM 1618 N N . ASN A 1 208 ? 16.071 15.442 2.439 1.00 52.12 208 ASN A N 1
ATOM 1619 C CA . ASN A 1 208 ? 17.095 15.636 1.439 1.00 52.12 208 ASN A CA 1
ATOM 1620 C C . ASN A 1 208 ? 17.851 16.936 1.740 1.00 52.12 208 ASN A C 1
ATOM 1622 O O . ASN A 1 208 ? 17.253 18.012 1.654 1.00 52.12 208 ASN A O 1
ATOM 1626 N N . PRO A 1 209 ? 19.124 16.837 2.153 1.00 48.06 209 PRO A N 1
ATOM 1627 C CA . PRO A 1 209 ? 20.005 17.972 2.341 1.00 48.06 209 PRO A CA 1
ATOM 1628 C C . PRO A 1 209 ? 20.330 18.609 0.986 1.00 48.06 209 PRO A C 1
ATOM 1630 O O . PRO A 1 209 ? 20.020 18.084 -0.079 1.00 48.06 209 PRO A O 1
ATOM 1633 N N . MET A 1 210 ? 20.983 19.753 1.057 1.00 51.81 210 MET A N 1
ATOM 1634 C CA . MET A 1 210 ? 21.464 20.618 -0.018 1.00 51.81 210 MET A CA 1
ATOM 1635 C C . MET A 1 210 ? 22.382 19.966 -1.096 1.00 51.81 210 MET A C 1
ATOM 1637 O O . MET A 1 210 ? 23.009 20.706 -1.849 1.00 51.81 210 MET A O 1
ATOM 1641 N N . ASP A 1 211 ? 22.456 18.628 -1.214 1.00 59.59 211 ASP A N 1
ATOM 1642 C CA . ASP A 1 211 ? 23.582 17.878 -1.813 1.00 59.59 211 ASP A CA 1
ATOM 1643 C C . ASP A 1 211 ? 23.246 16.935 -3.005 1.00 59.59 211 ASP A C 1
ATOM 1645 O O . ASP A 1 211 ? 24.118 16.192 -3.452 1.00 59.59 211 ASP A O 1
ATOM 1649 N N . GLY A 1 212 ? 22.022 16.935 -3.555 1.00 73.62 212 GLY A N 1
ATOM 1650 C CA . GLY A 1 212 ? 21.644 16.100 -4.723 1.00 73.62 212 GLY A CA 1
ATOM 1651 C C . GLY A 1 212 ? 20.380 15.265 -4.501 1.00 73.62 212 GLY A C 1
ATOM 1652 O O . GLY A 1 212 ? 19.735 15.408 -3.478 1.00 73.62 212 GLY A O 1
ATOM 1653 N N . HIS A 1 213 ? 19.962 14.419 -5.445 1.00 82.94 213 HIS A N 1
ATOM 1654 C CA . HIS A 1 213 ? 18.725 13.632 -5.353 1.00 82.94 213 HIS A CA 1
ATOM 1655 C C . HIS A 1 213 ? 18.931 12.327 -4.541 1.00 82.94 213 HIS A C 1
ATOM 1657 O O . HIS A 1 213 ? 19.719 11.474 -4.948 1.00 82.94 213 HIS A O 1
ATOM 1663 N N . PRO A 1 214 ? 18.142 12.047 -3.484 1.00 80.69 214 PRO A N 1
ATOM 1664 C CA . PRO A 1 214 ? 18.492 11.061 -2.448 1.00 80.69 214 PRO A CA 1
ATOM 1665 C C . PRO A 1 214 ? 18.389 9.596 -2.901 1.00 80.69 214 PRO A C 1
ATOM 1667 O O . PRO A 1 214 ? 18.895 8.698 -2.234 1.00 80.69 214 PRO A O 1
ATOM 1670 N N . VAL A 1 215 ? 17.699 9.352 -4.017 1.00 88.44 215 VAL A N 1
ATOM 1671 C CA . VAL A 1 215 ? 17.566 8.025 -4.639 1.00 88.44 215 VAL A CA 1
ATOM 1672 C C . VAL A 1 215 ? 18.363 7.930 -5.936 1.00 88.44 215 VAL A C 1
ATOM 1674 O O . VAL A 1 215 ? 19.230 7.073 -6.047 1.00 88.44 215 VAL A O 1
ATOM 1677 N N . LEU A 1 216 ? 18.110 8.819 -6.902 1.00 91.00 216 LEU A N 1
ATOM 1678 C CA . LEU A 1 216 ? 18.813 8.827 -8.190 1.00 91.00 216 LEU A CA 1
ATOM 1679 C C . LEU A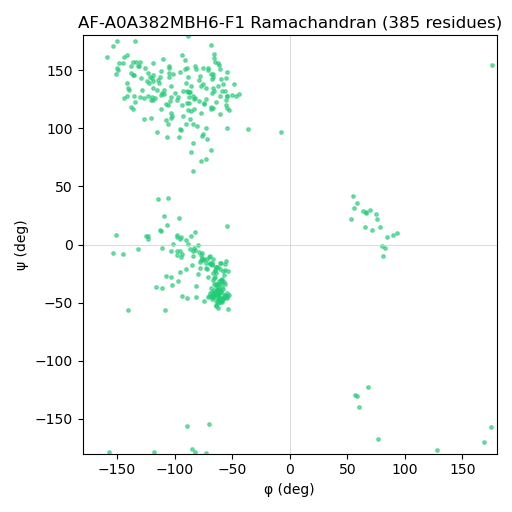 1 216 ? 20.331 9.018 -8.103 1.00 91.00 216 LEU A C 1
ATOM 1681 O O . LEU A 1 216 ? 21.040 8.436 -8.917 1.00 91.00 216 LEU A O 1
ATOM 1685 N N . ASP A 1 217 ? 20.831 9.789 -7.134 1.00 89.06 217 ASP A N 1
ATOM 1686 C CA . ASP A 1 217 ? 22.275 9.983 -6.948 1.00 89.06 217 ASP A CA 1
ATOM 1687 C C . ASP A 1 217 ? 22.867 9.019 -5.901 1.00 89.06 217 ASP A C 1
ATOM 1689 O O . ASP A 1 217 ? 24.055 9.093 -5.592 1.00 89.06 217 ASP A O 1
ATOM 1693 N N . ASN A 1 218 ? 22.063 8.084 -5.374 1.00 89.69 218 ASN A N 1
ATOM 1694 C CA . ASN A 1 218 ? 22.520 7.041 -4.462 1.00 89.69 218 ASN A CA 1
ATOM 1695 C C . ASN A 1 218 ? 22.893 5.764 -5.249 1.00 89.69 218 ASN A C 1
ATOM 1697 O O . ASN A 1 218 ? 21.991 5.084 -5.750 1.00 89.69 218 ASN A O 1
ATOM 1701 N N . PRO A 1 219 ? 24.188 5.398 -5.336 1.00 90.31 219 PRO A N 1
ATOM 1702 C CA . PRO A 1 219 ? 24.647 4.256 -6.130 1.00 90.31 219 PRO A CA 1
ATOM 1703 C C . PRO A 1 219 ? 24.219 2.890 -5.572 1.00 90.31 219 PRO A C 1
ATOM 1705 O O . PRO A 1 219 ? 24.249 1.908 -6.314 1.00 90.31 219 PRO A O 1
ATOM 1708 N N . ASP A 1 220 ? 23.799 2.820 -4.304 1.00 87.88 220 ASP A N 1
ATOM 1709 C CA . ASP A 1 220 ? 23.284 1.591 -3.687 1.00 87.88 220 ASP A CA 1
ATOM 1710 C C . ASP A 1 220 ? 21.831 1.302 -4.102 1.00 87.88 220 ASP A C 1
ATOM 1712 O O . ASP A 1 220 ? 21.367 0.167 -3.993 1.00 87.88 220 ASP A O 1
ATOM 1716 N N . ILE A 1 221 ? 21.108 2.322 -4.584 1.00 90.81 221 ILE A N 1
ATOM 1717 C CA . ILE A 1 221 ? 19.697 2.220 -4.993 1.00 90.81 221 ILE A CA 1
ATOM 1718 C C . ILE A 1 221 ? 19.523 2.356 -6.508 1.00 90.81 221 ILE A C 1
ATOM 1720 O O . ILE A 1 221 ? 18.673 1.684 -7.096 1.00 90.81 221 ILE A O 1
ATOM 1724 N N . THR A 1 222 ? 20.315 3.222 -7.143 1.00 95.94 222 THR A N 1
ATOM 1725 C CA . THR A 1 222 ? 20.202 3.552 -8.565 1.00 95.94 222 THR A CA 1
ATOM 1726 C C . THR A 1 222 ? 21.486 3.210 -9.298 1.00 95.94 222 THR A C 1
ATOM 1728 O O . THR A 1 222 ? 22.567 3.694 -8.965 1.00 95.94 222 THR A O 1
ATOM 1731 N N . HIS A 1 223 ? 21.369 2.435 -10.372 1.00 98.00 223 HIS A N 1
ATOM 1732 C CA . HIS A 1 223 ? 22.468 2.257 -11.310 1.00 98.00 223 HIS A CA 1
ATOM 1733 C C . HIS A 1 223 ? 22.432 3.358 -12.363 1.00 98.00 223 HIS A C 1
ATOM 1735 O O . HIS A 1 223 ? 21.388 3.615 -12.958 1.00 98.00 223 HIS A O 1
ATOM 1741 N N . LYS A 1 224 ? 23.585 3.989 -12.599 1.00 98.12 224 LYS A N 1
ATOM 1742 C CA . LYS A 1 224 ? 23.774 5.064 -13.576 1.00 98.12 224 LYS A CA 1
ATOM 1743 C C . LYS A 1 224 ? 24.983 4.748 -14.449 1.00 98.12 224 LYS A C 1
ATOM 1745 O O . LYS A 1 224 ? 26.066 4.507 -13.918 1.00 98.12 224 LYS A O 1
ATOM 1750 N N . ALA A 1 225 ? 24.823 4.759 -15.771 1.00 98.31 225 ALA A N 1
ATOM 1751 C CA . ALA A 1 225 ? 25.904 4.396 -16.689 1.00 98.31 225 ALA A CA 1
ATOM 1752 C C . ALA A 1 225 ? 25.830 5.125 -18.045 1.00 98.31 225 ALA A C 1
ATOM 1754 O O . ALA A 1 225 ? 24.738 5.437 -18.514 1.00 98.31 225 ALA A O 1
ATOM 1755 N N . PRO A 1 226 ? 26.966 5.361 -18.731 1.00 98.31 226 PRO A N 1
ATOM 1756 C CA . PRO A 1 226 ? 26.979 6.011 -20.045 1.00 98.31 226 PRO A CA 1
ATOM 1757 C C . PRO A 1 226 ? 26.518 5.096 -21.191 1.00 98.31 226 PRO A C 1
ATOM 1759 O O . PRO A 1 226 ? 26.276 5.581 -22.291 1.00 98.31 226 PRO A O 1
ATOM 1762 N N . THR A 1 227 ? 26.415 3.782 -20.965 1.00 98.38 227 THR A N 1
ATOM 1763 C CA . THR A 1 227 ? 25.957 2.815 -21.973 1.00 98.38 227 THR A CA 1
ATOM 1764 C C . THR A 1 227 ? 25.007 1.789 -21.365 1.00 98.38 227 THR A C 1
ATOM 1766 O O . THR A 1 227 ? 25.092 1.483 -20.171 1.00 98.38 227 THR A O 1
ATOM 1769 N N . LEU A 1 228 ? 24.119 1.228 -22.192 1.00 98.31 228 LEU A N 1
ATOM 1770 C CA . LEU A 1 228 ? 23.159 0.205 -21.770 1.00 98.31 228 LEU A CA 1
ATOM 1771 C C . LEU A 1 228 ? 23.842 -1.106 -21.372 1.00 98.31 228 LEU A C 1
ATOM 1773 O O . LEU A 1 228 ? 23.351 -1.807 -20.494 1.00 98.31 228 LEU A O 1
ATOM 1777 N N . GLU A 1 229 ? 24.985 -1.431 -21.974 1.00 97.94 229 GLU A N 1
ATOM 1778 C CA . GLU A 1 229 ? 25.766 -2.626 -21.645 1.00 97.94 229 GLU A CA 1
ATOM 1779 C C . GLU A 1 229 ? 26.323 -2.533 -20.222 1.00 97.94 229 GLU A C 1
ATOM 1781 O O . GLU A 1 229 ? 26.203 -3.476 -19.439 1.00 97.94 229 GLU A O 1
ATOM 1786 N N . THR A 1 230 ? 26.884 -1.372 -19.869 1.00 98.44 230 THR A N 1
ATOM 1787 C CA . THR A 1 230 ? 27.391 -1.116 -18.516 1.00 98.44 230 THR A CA 1
ATOM 1788 C C . THR A 1 230 ? 26.236 -1.099 -17.514 1.00 98.44 230 THR A C 1
ATOM 1790 O O . THR A 1 230 ? 26.334 -1.728 -16.462 1.00 98.44 230 THR A O 1
ATOM 1793 N N . LEU A 1 231 ? 25.111 -0.461 -17.866 1.00 98.62 231 LEU A N 1
ATOM 1794 C CA . LEU A 1 231 ? 23.910 -0.432 -17.029 1.00 98.62 231 LEU A CA 1
ATOM 1795 C C . LEU A 1 231 ? 23.369 -1.842 -16.749 1.00 98.62 231 LEU A C 1
ATOM 1797 O O . LEU A 1 231 ? 23.099 -2.185 -15.600 1.00 98.62 231 LEU A O 1
ATOM 1801 N N . ALA A 1 232 ? 23.253 -2.673 -17.788 1.00 98.50 232 ALA A N 1
ATOM 1802 C CA . ALA A 1 232 ? 22.786 -4.050 -17.673 1.00 98.50 232 ALA A CA 1
ATOM 1803 C C . ALA A 1 232 ? 23.709 -4.890 -16.785 1.00 98.50 232 ALA A C 1
ATOM 1805 O O . ALA A 1 232 ? 23.227 -5.659 -15.956 1.00 98.50 232 ALA A O 1
ATOM 1806 N N . SER A 1 233 ? 25.029 -4.707 -16.920 1.00 98.38 233 SER A N 1
ATOM 1807 C CA . SER A 1 233 ? 26.009 -5.375 -16.065 1.00 98.38 233 SER A CA 1
ATOM 1808 C C . SER A 1 233 ? 25.859 -4.981 -14.595 1.00 98.38 233 SER A C 1
ATOM 1810 O O . SER A 1 233 ? 25.984 -5.851 -13.738 1.00 98.38 233 SER A O 1
ATOM 1812 N N . MET A 1 234 ? 25.597 -3.703 -14.294 1.00 98.19 234 MET A N 1
ATOM 1813 C CA . MET A 1 234 ? 25.364 -3.232 -12.921 1.00 98.19 234 MET A CA 1
ATOM 1814 C C . MET A 1 234 ? 24.066 -3.811 -12.346 1.00 98.19 234 MET A C 1
ATOM 1816 O O . MET A 1 234 ? 24.064 -4.307 -11.226 1.00 98.19 234 MET A O 1
ATOM 1820 N N . ALA A 1 235 ? 22.995 -3.821 -13.146 1.00 97.38 235 ALA A N 1
ATOM 1821 C CA . ALA A 1 235 ? 21.675 -4.324 -12.761 1.00 97.38 235 ALA A CA 1
ATOM 1822 C C . ALA A 1 235 ? 21.558 -5.863 -12.741 1.00 97.38 235 ALA A C 1
ATOM 1824 O O . ALA A 1 235 ? 20.525 -6.405 -12.347 1.00 97.38 235 ALA A O 1
ATOM 1825 N N . GLY A 1 236 ? 22.581 -6.588 -13.210 1.00 97.81 236 GLY A N 1
ATOM 1826 C CA . GLY A 1 236 ? 22.546 -8.048 -13.331 1.00 97.81 236 GLY A CA 1
ATOM 1827 C C . GLY A 1 236 ? 21.542 -8.566 -14.371 1.00 97.81 236 GLY A C 1
ATOM 1828 O O . GLY A 1 236 ? 21.037 -9.679 -14.234 1.00 97.81 236 GLY A O 1
ATOM 1829 N N . ILE A 1 237 ? 21.240 -7.774 -15.405 1.00 97.50 237 ILE A N 1
ATOM 1830 C CA . ILE A 1 237 ? 20.291 -8.106 -16.480 1.00 97.50 237 ILE A CA 1
ATOM 1831 C C . ILE A 1 237 ? 21.066 -8.551 -17.737 1.00 97.50 237 ILE A C 1
ATOM 1833 O O . ILE A 1 237 ? 22.139 -8.010 -18.014 1.00 97.50 237 ILE A O 1
ATOM 1837 N N . PRO A 1 238 ? 20.550 -9.480 -18.569 1.00 98.38 238 PRO A N 1
ATOM 1838 C CA . PRO A 1 238 ? 21.169 -9.795 -19.857 1.00 98.38 238 PRO A CA 1
ATOM 1839 C C . PRO A 1 238 ? 21.233 -8.568 -20.791 1.00 98.38 238 PRO A C 1
ATOM 1841 O O . PRO A 1 238 ? 20.206 -8.100 -21.285 1.00 98.38 238 PRO A O 1
ATOM 1844 N N . GLY A 1 239 ? 22.444 -8.074 -21.075 1.00 97.50 239 GLY A N 1
ATOM 1845 C CA . GLY A 1 239 ? 22.661 -6.838 -21.846 1.00 97.50 239 GLY A CA 1
ATOM 1846 C C . GLY A 1 239 ? 22.036 -6.842 -23.242 1.00 97.50 239 GLY A C 1
ATOM 1847 O O . GLY A 1 239 ? 21.357 -5.888 -23.614 1.00 97.50 239 GLY A O 1
ATOM 1848 N N . GLU A 1 240 ? 22.163 -7.947 -23.981 1.00 98.31 240 GLU A N 1
ATOM 1849 C CA . GLU A 1 240 ? 21.535 -8.090 -25.302 1.00 98.31 240 GLU A CA 1
ATOM 1850 C C . GLU A 1 240 ? 20.002 -8.026 -25.244 1.00 98.31 240 GLU A C 1
ATOM 1852 O O . GLU A 1 240 ? 19.368 -7.449 -26.131 1.00 98.31 240 GLU A O 1
ATOM 1857 N N . ALA A 1 241 ? 19.393 -8.576 -24.188 1.00 98.44 241 ALA A N 1
ATOM 1858 C CA . ALA A 1 241 ? 17.946 -8.525 -24.015 1.00 98.44 241 ALA A CA 1
ATOM 1859 C C . ALA A 1 241 ? 17.477 -7.102 -23.686 1.00 98.44 241 ALA A C 1
ATOM 1861 O O . ALA A 1 241 ? 16.535 -6.623 -24.316 1.00 98.44 241 ALA A O 1
ATOM 1862 N N . LEU A 1 242 ? 18.176 -6.401 -22.782 1.00 98.69 242 LEU A N 1
ATOM 1863 C CA . LEU A 1 242 ? 17.875 -5.003 -22.462 1.00 98.69 242 LEU A CA 1
ATOM 1864 C C . LEU A 1 242 ? 17.993 -4.107 -23.703 1.00 98.69 242 LEU A C 1
ATOM 1866 O O . LEU A 1 242 ? 17.070 -3.352 -24.009 1.00 98.69 242 LEU A O 1
ATOM 1870 N N . ARG A 1 243 ? 19.101 -4.226 -24.444 1.00 98.50 243 ARG A N 1
ATOM 1871 C CA . ARG A 1 243 ? 19.347 -3.472 -25.681 1.00 98.50 243 ARG A CA 1
ATOM 1872 C C . ARG A 1 243 ? 18.232 -3.703 -26.699 1.00 98.50 243 ARG A C 1
ATOM 1874 O O . ARG A 1 243 ? 17.720 -2.744 -27.268 1.00 98.50 243 ARG A O 1
ATOM 1881 N N . THR A 1 244 ? 17.826 -4.959 -26.888 1.00 98.69 244 THR A N 1
ATOM 1882 C CA . THR A 1 244 ? 16.722 -5.326 -27.790 1.00 98.69 244 THR A CA 1
ATOM 1883 C C . THR A 1 244 ? 15.398 -4.707 -27.337 1.00 98.69 244 THR A C 1
ATOM 1885 O O . THR A 1 244 ? 14.682 -4.140 -28.159 1.00 98.69 244 THR A O 1
ATOM 1888 N N . SER A 1 245 ? 15.082 -4.758 -26.039 1.00 98.75 245 SER A N 1
ATOM 1889 C CA . SER A 1 245 ? 13.858 -4.162 -25.489 1.00 98.75 245 SER A CA 1
ATOM 1890 C C . SER A 1 245 ? 13.813 -2.644 -25.670 1.00 98.75 245 SER A C 1
ATOM 1892 O O . SER A 1 245 ? 12.776 -2.120 -26.069 1.00 98.75 245 SER A O 1
ATOM 1894 N N . ILE A 1 246 ? 14.926 -1.937 -25.439 1.00 98.75 246 ILE A N 1
ATOM 1895 C CA . ILE A 1 246 ? 14.996 -0.480 -25.636 1.00 98.75 246 ILE A CA 1
ATOM 1896 C C . ILE A 1 246 ? 14.916 -0.108 -27.117 1.00 98.75 246 ILE A C 1
ATOM 1898 O O . ILE A 1 246 ? 14.191 0.818 -27.468 1.00 98.75 246 ILE A O 1
ATOM 1902 N N . GLN A 1 247 ? 15.600 -0.842 -28.000 1.00 98.62 247 GLN A N 1
ATOM 1903 C CA . GLN A 1 247 ? 15.492 -0.622 -29.446 1.00 98.62 247 GLN A CA 1
ATOM 1904 C C . GLN A 1 247 ? 14.049 -0.787 -29.923 1.00 98.62 247 GLN A C 1
ATOM 1906 O O . GLN A 1 247 ? 13.506 0.122 -30.548 1.00 98.62 247 GLN A O 1
ATOM 1911 N N . ARG A 1 248 ? 13.400 -1.894 -29.540 1.00 98.56 248 ARG A N 1
ATOM 1912 C CA . ARG A 1 248 ? 11.993 -2.151 -29.852 1.00 98.56 248 ARG A CA 1
ATOM 1913 C C . ARG A 1 248 ? 11.084 -1.049 -29.312 1.00 98.56 248 ARG A C 1
ATOM 1915 O O . ARG A 1 248 ? 10.221 -0.567 -30.033 1.00 98.56 248 ARG A O 1
ATOM 1922 N N . PHE A 1 249 ? 11.281 -0.626 -28.066 1.00 98.62 249 PHE A N 1
ATOM 1923 C CA . PHE A 1 249 ? 10.491 0.448 -27.470 1.00 98.62 249 PHE A CA 1
ATOM 1924 C C . PHE A 1 249 ? 10.645 1.771 -28.230 1.00 98.62 249 PHE A C 1
ATOM 1926 O O . PHE A 1 249 ? 9.647 2.394 -28.581 1.00 98.62 249 PHE A O 1
ATOM 1933 N N . ASN A 1 250 ? 11.874 2.160 -28.572 1.00 98.62 250 ASN A N 1
ATOM 1934 C CA . ASN A 1 250 ? 12.141 3.381 -29.330 1.00 98.62 250 ASN A CA 1
ATOM 1935 C C . ASN A 1 250 ? 11.544 3.343 -30.749 1.00 98.62 250 ASN A C 1
ATOM 1937 O O . ASN A 1 250 ? 11.104 4.380 -31.246 1.00 98.62 250 ASN A O 1
ATOM 1941 N N . GLU A 1 251 ? 11.505 2.174 -31.398 1.00 98.50 251 GLU A N 1
ATOM 1942 C CA . GLU A 1 251 ? 10.797 1.975 -32.673 1.00 98.50 251 GLU A CA 1
ATOM 1943 C C . GLU A 1 251 ? 9.283 2.162 -32.516 1.00 98.50 251 GLU A C 1
ATOM 1945 O O . GLU A 1 251 ? 8.649 2.800 -33.352 1.00 98.50 251 GLU A O 1
ATOM 1950 N N . LEU A 1 252 ? 8.687 1.627 -31.446 1.00 98.25 252 LEU A N 1
ATOM 1951 C CA . LEU A 1 252 ? 7.260 1.801 -31.164 1.00 98.25 252 LEU A CA 1
ATOM 1952 C C . LEU A 1 252 ? 6.919 3.270 -30.894 1.00 98.25 252 LEU A C 1
ATOM 1954 O O . LEU A 1 252 ? 5.926 3.758 -31.429 1.00 98.25 252 LEU A O 1
ATOM 1958 N N . VAL A 1 253 ? 7.761 3.974 -30.127 1.00 97.50 253 VAL A N 1
ATOM 1959 C CA . VAL A 1 253 ? 7.632 5.418 -29.866 1.00 97.50 253 VAL A CA 1
ATOM 1960 C C . VAL A 1 253 ? 7.683 6.211 -31.172 1.00 97.50 253 VAL A C 1
ATOM 1962 O O . VAL A 1 253 ? 6.809 7.038 -31.405 1.00 97.50 253 VAL A O 1
ATOM 1965 N N . GLU A 1 254 ? 8.641 5.921 -32.061 1.00 96.75 254 GLU A N 1
ATOM 1966 C CA . GLU A 1 254 ? 8.726 6.563 -33.386 1.00 96.75 254 GLU A CA 1
ATOM 1967 C C . GLU A 1 254 ? 7.464 6.320 -34.228 1.00 96.75 254 GLU A C 1
ATOM 1969 O O . GLU A 1 254 ? 6.973 7.222 -34.901 1.00 96.75 254 GLU A O 1
ATOM 1974 N N . ASN A 1 255 ? 6.913 5.107 -34.164 1.00 95.94 255 ASN A N 1
ATOM 1975 C CA . ASN A 1 255 ? 5.696 4.739 -34.885 1.00 95.94 255 ASN A CA 1
ATOM 1976 C C . ASN A 1 255 ? 4.408 5.278 -34.229 1.00 95.94 255 ASN A C 1
ATOM 1978 O O . ASN A 1 255 ? 3.331 5.152 -34.815 1.00 95.94 255 ASN A O 1
ATOM 1982 N N . GLY A 1 256 ? 4.487 5.837 -33.017 1.00 96.06 256 GLY A N 1
ATOM 1983 C CA . GLY A 1 256 ? 3.356 6.406 -32.278 1.00 96.06 256 GLY A CA 1
ATOM 1984 C C . GLY A 1 256 ? 2.347 5.388 -31.728 1.00 96.06 256 GLY A C 1
ATOM 1985 O O . GLY A 1 256 ? 1.254 5.776 -31.314 1.00 96.06 256 GLY A O 1
ATOM 1986 N N . VAL A 1 257 ? 2.664 4.088 -31.726 1.00 97.31 257 VAL A N 1
ATOM 1987 C CA . VAL A 1 257 ? 1.776 3.032 -31.206 1.00 97.31 257 VAL A CA 1
ATOM 1988 C C . VAL A 1 257 ? 2.580 1.928 -30.524 1.00 97.31 257 VAL A C 1
ATOM 1990 O O . VAL A 1 257 ? 3.435 1.302 -31.149 1.00 97.31 257 VAL A O 1
ATOM 1993 N N . ASP A 1 258 ? 2.242 1.616 -29.271 1.00 98.00 258 ASP A N 1
ATOM 1994 C CA . ASP A 1 258 ? 2.771 0.447 -28.563 1.00 98.00 258 ASP A CA 1
ATOM 1995 C C . ASP A 1 258 ? 1.963 -0.804 -28.922 1.00 98.00 258 ASP A C 1
ATOM 1997 O O . ASP A 1 258 ? 0.996 -1.164 -28.251 1.00 98.00 258 ASP A O 1
ATOM 2001 N N . GLY A 1 259 ? 2.362 -1.476 -30.000 1.00 96.94 259 GLY A N 1
ATOM 2002 C CA . GLY A 1 259 ? 1.752 -2.736 -30.427 1.00 96.94 259 GLY A CA 1
ATOM 2003 C C . GLY A 1 259 ? 2.048 -3.934 -29.517 1.00 96.94 259 GLY A C 1
ATOM 2004 O O . GLY A 1 259 ? 1.421 -4.975 -29.700 1.00 96.94 259 GLY A O 1
ATOM 2005 N N . ASP A 1 260 ? 2.976 -3.809 -28.562 1.00 97.50 260 ASP A N 1
ATOM 2006 C CA . ASP A 1 260 ? 3.377 -4.919 -27.694 1.00 97.50 260 ASP A CA 1
ATOM 2007 C C . ASP A 1 260 ? 2.495 -4.976 -26.431 1.00 97.50 260 ASP A C 1
ATOM 2009 O O . ASP A 1 260 ? 1.992 -6.045 -26.085 1.00 97.50 260 ASP A O 1
ATOM 2013 N N . PHE A 1 261 ? 2.262 -3.833 -25.764 1.00 96.75 261 PHE A N 1
ATOM 2014 C CA . PHE A 1 261 ? 1.488 -3.768 -24.508 1.00 96.75 261 PHE A CA 1
ATOM 2015 C C . PHE A 1 261 ? 0.404 -2.675 -24.471 1.00 96.75 261 PHE A C 1
ATOM 2017 O O . PHE A 1 261 ? -0.377 -2.605 -23.517 1.00 96.75 261 PHE A O 1
ATOM 2024 N N . GLY A 1 262 ? 0.298 -1.835 -25.503 1.00 95.56 262 GLY A N 1
ATOM 2025 C CA . GLY A 1 262 ? -0.732 -0.799 -25.588 1.00 95.56 262 GLY A CA 1
ATOM 2026 C C . GLY A 1 262 ? -0.560 0.360 -24.602 1.00 95.56 262 GLY A C 1
ATOM 2027 O O . GLY A 1 262 ? -1.566 0.925 -24.173 1.00 95.56 262 GLY A O 1
ATOM 2028 N N . ARG A 1 263 ? 0.675 0.708 -24.204 1.00 94.62 263 ARG A N 1
ATOM 2029 C CA . ARG A 1 263 ? 0.968 1.864 -23.330 1.00 94.62 263 ARG A CA 1
ATOM 2030 C C . ARG A 1 263 ? 0.542 3.202 -23.936 1.00 94.62 263 ARG A C 1
ATOM 2032 O O . ARG A 1 263 ? 0.045 4.067 -23.221 1.00 94.62 263 ARG A O 1
ATOM 2039 N N . PHE A 1 264 ? 0.725 3.362 -25.243 1.00 95.38 264 PHE A N 1
ATOM 2040 C CA . PHE A 1 264 ? 0.403 4.575 -25.996 1.00 95.38 264 PHE A CA 1
ATOM 2041 C C . PHE A 1 264 ? -0.124 4.225 -27.394 1.00 95.38 264 PHE A C 1
ATOM 2043 O O . PHE A 1 264 ? 0.030 3.097 -27.874 1.00 95.38 264 PHE A O 1
ATOM 2050 N N . SER A 1 265 ? -0.797 5.177 -28.042 1.00 93.38 265 SER A N 1
ATOM 2051 C CA . SER A 1 265 ? -1.454 4.976 -29.340 1.00 93.38 265 SER A CA 1
ATOM 2052 C C . SER A 1 265 ? -1.646 6.305 -30.073 1.00 93.38 265 SER A C 1
ATOM 2054 O O . SER A 1 265 ? -1.385 7.361 -29.521 1.00 93.38 265 SER A O 1
ATOM 2056 N N . SER A 1 266 ? -2.258 6.294 -31.261 1.00 86.06 266 SER A N 1
ATOM 2057 C CA . SER A 1 266 ? -2.639 7.537 -31.962 1.00 86.06 266 SER A CA 1
ATOM 2058 C C . SER A 1 266 ? -3.532 8.510 -31.163 1.00 86.06 266 SER A C 1
ATOM 2060 O O . SER A 1 266 ? -3.702 9.651 -31.578 1.00 86.06 266 SER A O 1
ATOM 2062 N N . GLN A 1 267 ? -4.137 8.065 -30.053 1.00 83.75 267 GLN A N 1
ATOM 2063 C CA . GLN A 1 267 ? -5.006 8.871 -29.185 1.00 83.75 267 GLN A CA 1
ATOM 2064 C C . GLN A 1 267 ? -4.388 9.176 -27.809 1.00 83.75 267 GLN A C 1
ATOM 2066 O O . GLN A 1 267 ? -5.031 9.837 -26.998 1.00 83.75 267 GLN A O 1
ATOM 2071 N N . ALA A 1 268 ? -3.195 8.654 -27.515 1.00 82.50 268 ALA A N 1
ATOM 2072 C CA . ALA A 1 268 ? -2.535 8.797 -26.221 1.00 82.50 268 ALA A CA 1
ATOM 2073 C C . ALA A 1 268 ? -1.034 9.002 -26.429 1.00 82.50 268 ALA A C 1
ATOM 2075 O O . ALA A 1 268 ? -0.407 8.190 -27.107 1.00 82.50 268 ALA A O 1
ATOM 2076 N N . ASP A 1 269 ? -0.481 10.056 -25.833 1.00 89.19 269 ASP A N 1
ATOM 2077 C CA . ASP A 1 269 ? 0.891 10.489 -26.087 1.00 89.19 269 ASP A CA 1
ATOM 2078 C C . ASP A 1 269 ? 1.923 9.392 -25.794 1.00 89.19 269 ASP A C 1
ATOM 2080 O O . ASP A 1 269 ? 1.832 8.656 -24.806 1.00 89.19 269 ASP A O 1
ATOM 2084 N N . ALA A 1 270 ? 2.909 9.281 -26.684 1.00 92.94 270 ALA A N 1
ATOM 2085 C CA . ALA A 1 270 ? 4.054 8.409 -26.483 1.00 92.94 270 ALA A CA 1
ATOM 2086 C C . ALA A 1 270 ? 5.061 9.078 -25.527 1.00 92.94 270 ALA A C 1
ATOM 2088 O O . ALA A 1 270 ? 5.287 10.285 -25.639 1.00 92.94 270 ALA A O 1
ATOM 2089 N N . PRO A 1 271 ? 5.703 8.313 -24.626 1.00 94.00 271 PRO A N 1
ATOM 2090 C CA . PRO A 1 271 ? 6.838 8.810 -23.853 1.00 94.00 271 PRO A CA 1
ATOM 2091 C C . PRO A 1 271 ? 8.034 9.103 -24.780 1.00 94.00 271 PRO A C 1
ATOM 2093 O O . PRO A 1 271 ? 8.069 8.614 -25.917 1.00 94.00 271 PRO A O 1
ATOM 2096 N N . PRO A 1 272 ? 9.043 9.865 -24.325 1.00 95.31 272 PRO A N 1
ATOM 2097 C CA . PRO A 1 272 ? 10.265 10.065 -25.090 1.00 95.31 272 PRO A CA 1
ATOM 2098 C C . PRO A 1 272 ? 11.018 8.744 -25.318 1.00 95.31 272 PRO A C 1
ATOM 2100 O O . PRO A 1 272 ? 10.901 7.775 -24.566 1.00 95.31 272 PRO A O 1
ATOM 2103 N N . LYS A 1 273 ? 11.840 8.716 -26.373 1.00 98.00 273 LYS A N 1
ATOM 2104 C CA . LYS A 1 273 ? 12.790 7.619 -26.604 1.00 98.00 273 LYS A CA 1
ATOM 2105 C C . LYS A 1 273 ? 13.862 7.602 -25.522 1.00 98.00 273 LYS A C 1
ATOM 2107 O O . LYS A 1 273 ? 14.344 8.655 -25.124 1.00 98.00 273 LYS A O 1
ATOM 2112 N N . ILE A 1 274 ? 14.327 6.405 -25.184 1.00 98.38 274 ILE A N 1
ATOM 2113 C CA . ILE A 1 274 ? 15.443 6.176 -24.264 1.00 98.38 274 ILE A CA 1
ATOM 2114 C C . ILE A 1 274 ? 16.717 6.027 -25.099 1.00 98.38 274 ILE A C 1
ATOM 2116 O O . ILE A 1 274 ? 16.967 4.967 -25.680 1.00 98.38 274 ILE A O 1
ATOM 2120 N N . GLN A 1 275 ? 17.500 7.096 -25.228 1.00 97.50 275 GLN A N 1
ATOM 2121 C CA . GLN A 1 275 ? 18.671 7.131 -26.118 1.00 97.50 275 GLN A CA 1
ATOM 2122 C C . GLN A 1 275 ? 19.773 8.120 -25.700 1.00 97.50 275 GLN A C 1
ATOM 2124 O O . GLN A 1 275 ? 20.843 8.108 -26.310 1.00 97.50 275 GLN A O 1
ATOM 2129 N N . GLN A 1 276 ? 19.541 8.964 -24.690 1.00 97.31 276 GLN A N 1
ATOM 2130 C CA . GLN A 1 276 ? 20.471 10.012 -24.267 1.00 97.31 276 GLN A CA 1
ATOM 2131 C C . GLN A 1 276 ? 21.180 9.650 -22.954 1.00 97.31 276 GLN A C 1
ATOM 2133 O O . GLN A 1 276 ? 20.584 9.767 -21.886 1.00 97.31 276 GLN A O 1
ATOM 2138 N N . PRO A 1 277 ? 22.457 9.232 -22.988 1.00 97.00 277 PRO A N 1
ATOM 2139 C CA . PRO A 1 277 ? 23.169 8.901 -21.764 1.00 97.00 277 PRO A CA 1
ATOM 2140 C C . PRO A 1 277 ? 23.356 10.134 -20.853 1.00 97.00 277 PRO A C 1
ATOM 2142 O O . PRO A 1 277 ? 23.430 11.257 -21.353 1.00 97.00 277 PRO A O 1
ATOM 2145 N N . PRO A 1 278 ? 23.560 9.930 -19.541 1.00 97.88 278 PRO A N 1
ATOM 2146 C CA . PRO A 1 278 ? 23.597 8.634 -18.866 1.00 97.88 278 PRO A CA 1
ATOM 2147 C C . PRO A 1 278 ? 22.215 7.972 -18.765 1.00 97.88 278 PRO A C 1
ATOM 2149 O O . PRO A 1 278 ? 21.180 8.625 -18.731 1.00 97.88 278 PRO A O 1
ATOM 2152 N N . PHE A 1 279 ? 22.221 6.645 -18.715 1.00 98.62 279 PHE A N 1
ATOM 2153 C CA . PHE A 1 279 ? 21.044 5.821 -18.478 1.00 98.62 279 PHE A CA 1
ATOM 2154 C C . PHE A 1 279 ? 20.938 5.465 -16.997 1.00 98.62 279 PHE A C 1
ATOM 2156 O O . PHE A 1 279 ? 21.960 5.283 -16.329 1.00 98.62 279 PHE A O 1
ATOM 2163 N N . TYR A 1 280 ? 19.707 5.318 -16.519 1.00 98.69 280 TYR A N 1
ATOM 2164 C CA . TYR A 1 280 ? 19.353 4.995 -15.144 1.00 98.69 280 TYR A CA 1
ATOM 2165 C C . TYR A 1 280 ? 18.589 3.676 -15.099 1.00 98.69 280 TYR A C 1
ATOM 2167 O O . TYR A 1 280 ? 17.746 3.420 -15.957 1.00 98.69 280 TYR A O 1
ATOM 2175 N N . ALA A 1 281 ? 18.857 2.853 -14.089 1.00 98.44 281 ALA A N 1
ATOM 2176 C CA . ALA A 1 281 ? 18.069 1.671 -13.771 1.00 98.44 281 ALA A CA 1
ATOM 2177 C C . ALA A 1 281 ? 17.814 1.619 -12.264 1.00 98.44 281 ALA A C 1
ATOM 2179 O O . ALA A 1 281 ? 18.756 1.608 -11.468 1.00 98.44 281 ALA A O 1
ATOM 2180 N N . LEU A 1 282 ? 16.538 1.582 -11.883 1.00 97.69 282 LEU A N 1
ATOM 2181 C CA . LEU A 1 282 ? 16.100 1.428 -10.497 1.00 97.69 282 LEU A CA 1
ATOM 2182 C C . LEU A 1 282 ? 15.277 0.158 -10.360 1.00 97.69 282 LEU A C 1
ATOM 2184 O O . LEU A 1 282 ? 14.391 -0.095 -11.179 1.00 97.69 282 LEU A O 1
ATOM 2188 N N . GLN A 1 283 ? 15.554 -0.622 -9.319 1.00 98.06 283 GLN A N 1
ATOM 2189 C CA . GLN A 1 283 ? 14.826 -1.854 -9.060 1.00 98.06 283 GLN A CA 1
ATOM 2190 C C . GLN A 1 283 ? 13.596 -1.599 -8.190 1.00 98.06 283 GLN A C 1
ATOM 2192 O O . GLN A 1 283 ? 13.676 -0.971 -7.134 1.00 98.06 283 GLN A O 1
ATOM 2197 N N . PHE A 1 284 ? 12.469 -2.150 -8.622 1.00 98.38 284 PHE A N 1
ATOM 2198 C CA . PHE A 1 284 ? 11.181 -2.041 -7.961 1.00 98.38 284 PHE A CA 1
ATOM 2199 C C . PHE A 1 284 ? 10.656 -3.410 -7.535 1.00 98.38 284 PHE A C 1
ATOM 2201 O O . PHE A 1 284 ? 10.856 -4.426 -8.208 1.00 98.38 284 PHE A O 1
ATOM 2208 N N . PHE A 1 285 ? 9.954 -3.428 -6.410 1.00 98.25 285 PHE A N 1
ATOM 2209 C CA . PHE A 1 285 ? 9.395 -4.614 -5.778 1.00 98.25 285 PHE A CA 1
ATOM 2210 C C . PHE A 1 285 ? 7.926 -4.382 -5.421 1.00 98.25 285 PHE A C 1
ATOM 2212 O O . PHE A 1 285 ? 7.529 -3.242 -5.145 1.00 98.25 285 PHE A O 1
ATOM 2219 N N . PRO A 1 286 ? 7.117 -5.453 -5.344 1.00 97.56 286 PRO A N 1
ATOM 2220 C CA . PRO A 1 286 ? 5.825 -5.344 -4.698 1.00 97.56 286 PRO A CA 1
ATOM 2221 C C . PRO A 1 286 ? 6.016 -4.924 -3.230 1.00 97.56 286 PRO A C 1
ATOM 2223 O O . PRO A 1 286 ? 6.951 -5.372 -2.554 1.00 97.56 286 PRO A O 1
ATOM 2226 N N . MET A 1 287 ? 5.122 -4.080 -2.720 1.00 96.31 287 MET A N 1
ATOM 2227 C CA . MET A 1 287 ? 5.135 -3.640 -1.324 1.00 96.31 287 MET A CA 1
ATOM 2228 C C . MET A 1 287 ? 3.746 -3.657 -0.692 1.00 96.31 287 MET A C 1
ATOM 2230 O O . MET A 1 287 ? 2.739 -3.361 -1.343 1.00 96.31 287 MET A O 1
ATOM 2234 N N . THR A 1 288 ? 3.698 -3.975 0.598 1.00 95.94 288 THR A N 1
ATOM 2235 C CA . THR A 1 288 ? 2.472 -3.942 1.395 1.00 95.94 288 THR A CA 1
ATOM 2236 C C . THR A 1 288 ? 1.969 -2.514 1.559 1.00 95.94 288 THR A C 1
ATOM 2238 O O . THR A 1 288 ? 2.760 -1.573 1.677 1.00 95.94 288 THR A O 1
ATOM 2241 N N . ARG A 1 289 ? 0.645 -2.318 1.571 1.00 92.56 289 ARG A N 1
ATOM 2242 C CA . ARG A 1 289 ? 0.082 -0.972 1.744 1.00 92.56 289 ARG A CA 1
ATOM 2243 C C . ARG A 1 289 ? -1.155 -0.926 2.619 1.00 92.56 289 ARG A C 1
ATOM 2245 O O . ARG A 1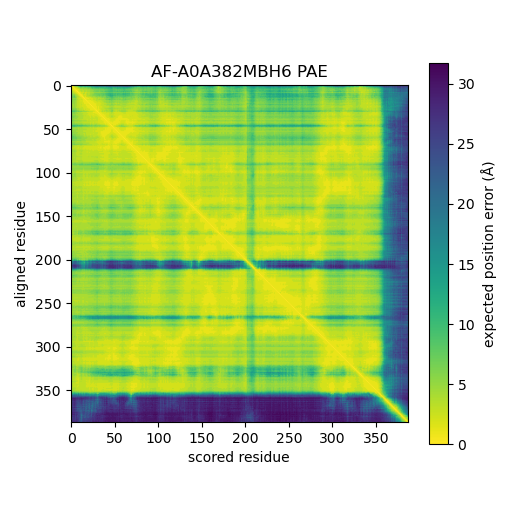 289 ? -1.155 -0.151 3.579 1.00 92.56 289 ARG A O 1
ATOM 2252 N N . LYS A 1 290 ? -2.202 -1.684 2.277 1.00 93.06 290 LYS A N 1
ATOM 2253 C CA . LYS A 1 290 ? -3.464 -1.699 3.039 1.00 93.06 290 LYS A CA 1
ATOM 2254 C C . LYS A 1 290 ? -4.074 -3.085 3.157 1.00 93.06 290 LYS A C 1
ATOM 2256 O O . LYS A 1 290 ? -4.228 -3.767 2.147 1.00 93.06 290 LYS A O 1
ATOM 2261 N N . SER A 1 291 ? -4.518 -3.442 4.359 1.00 93.75 291 SER A N 1
ATOM 2262 C CA . SER A 1 291 ? -5.370 -4.613 4.542 1.00 93.75 291 SER A CA 1
ATOM 2263 C C . SER A 1 291 ? -6.820 -4.227 4.262 1.00 93.75 291 SER A C 1
ATOM 2265 O O . SER A 1 291 ? -7.338 -3.251 4.805 1.00 93.75 291 SER A O 1
ATOM 2267 N N . MET A 1 292 ? -7.485 -4.984 3.393 1.00 93.75 292 MET A N 1
ATOM 2268 C CA . MET A 1 292 ? -8.899 -4.796 3.034 1.00 93.75 292 MET A CA 1
ATOM 2269 C C . MET A 1 292 ? -9.818 -5.820 3.713 1.00 93.75 292 MET A C 1
ATOM 2271 O O . MET A 1 292 ? -11.040 -5.741 3.584 1.00 93.75 292 MET A O 1
ATOM 2275 N N . GLY A 1 293 ? -9.232 -6.783 4.421 1.00 94.19 293 GLY A N 1
ATOM 2276 C CA . GLY A 1 293 ? -9.898 -7.563 5.456 1.00 94.19 293 GLY A CA 1
ATOM 2277 C C . GLY A 1 293 ? -9.684 -6.963 6.839 1.00 94.19 293 GLY A C 1
ATOM 2278 O O . GLY A 1 293 ? -8.776 -6.156 7.038 1.00 94.19 293 GLY A O 1
ATOM 2279 N N . GLY A 1 294 ? -10.515 -7.376 7.787 1.00 97.06 294 GLY A N 1
ATOM 2280 C CA . GLY A 1 294 ? -10.413 -6.944 9.174 1.00 97.06 294 GLY A CA 1
ATOM 2281 C C . GLY A 1 294 ? -11.557 -7.475 10.025 1.00 97.06 294 GLY A C 1
ATOM 2282 O O . GLY A 1 294 ? -12.178 -8.480 9.684 1.00 97.06 294 GLY A O 1
ATOM 2283 N N . ILE A 1 295 ? -11.830 -6.794 11.133 1.00 98.56 295 ILE A N 1
ATOM 2284 C CA . ILE A 1 295 ? -12.922 -7.111 12.060 1.00 98.56 295 ILE A CA 1
ATOM 2285 C C . ILE A 1 295 ? -14.263 -7.017 11.325 1.00 98.56 295 ILE A C 1
ATOM 2287 O O . ILE A 1 295 ? -14.547 -6.008 10.674 1.00 98.56 295 ILE A O 1
ATOM 2291 N N . ALA A 1 296 ? -15.081 -8.065 11.418 1.00 98.31 296 ALA A N 1
ATOM 2292 C CA . ALA A 1 296 ? -16.432 -8.055 10.876 1.00 98.31 296 ALA A CA 1
ATOM 2293 C C . ALA A 1 296 ? -17.291 -7.040 11.641 1.00 98.31 296 ALA A C 1
ATOM 2295 O O . ALA A 1 296 ? -17.288 -7.032 12.871 1.00 98.31 296 ALA A O 1
ATOM 2296 N N . ILE A 1 297 ? -18.019 -6.193 10.912 1.00 98.19 297 ILE A N 1
ATOM 2297 C CA . ILE A 1 297 ? -18.926 -5.197 11.486 1.00 98.19 297 ILE A CA 1
ATOM 2298 C C . ILE A 1 297 ? -20.280 -5.202 10.777 1.00 98.19 297 ILE A C 1
ATOM 2300 O O . ILE A 1 297 ? -20.368 -5.597 9.610 1.00 98.19 297 ILE A O 1
ATOM 2304 N N . ASP A 1 298 ? -21.317 -4.725 11.459 1.00 97.31 298 ASP A N 1
ATOM 2305 C CA . ASP A 1 298 ? -22.580 -4.343 10.823 1.00 97.31 298 ASP A CA 1
ATOM 2306 C C . ASP A 1 298 ? -22.551 -2.903 10.273 1.00 97.31 298 ASP A C 1
ATOM 2308 O O . ASP A 1 298 ? -21.529 -2.212 10.297 1.00 97.31 298 ASP A O 1
ATOM 2312 N N . THR A 1 299 ? -23.691 -2.433 9.755 1.00 95.31 299 THR A N 1
ATOM 2313 C CA . THR A 1 299 ? -23.844 -1.080 9.196 1.00 95.31 299 THR A CA 1
ATOM 2314 C C . THR A 1 299 ? -23.776 0.035 10.238 1.00 95.31 299 THR A C 1
ATOM 2316 O O . THR A 1 299 ? -23.693 1.198 9.856 1.00 95.31 299 THR A O 1
ATOM 2319 N N . GLU A 1 300 ? -23.801 -0.302 11.526 1.00 96.00 300 GLU A N 1
ATOM 2320 C CA . GLU A 1 300 ? -23.717 0.631 12.651 1.00 96.00 300 GLU A CA 1
ATOM 2321 C C . GLU A 1 300 ? -22.301 0.663 13.264 1.00 96.00 300 GLU A C 1
ATOM 2323 O O . GLU A 1 300 ? -22.039 1.417 14.203 1.00 96.00 300 GLU A O 1
ATOM 2328 N N . GLY A 1 301 ? -21.363 -0.122 12.716 1.00 96.31 301 GLY A N 1
ATOM 2329 C CA . GLY A 1 301 ? -19.964 -0.184 13.143 1.00 96.31 301 GLY A CA 1
ATOM 2330 C C . GLY A 1 301 ? -19.698 -1.120 14.324 1.00 96.31 301 GLY A C 1
ATOM 2331 O O . GLY A 1 301 ? -18.569 -1.142 14.826 1.00 96.31 301 GLY A O 1
ATOM 2332 N N . ARG A 1 302 ? -20.703 -1.885 14.772 1.00 98.31 302 ARG A N 1
ATOM 2333 C CA . ARG A 1 302 ? -20.577 -2.838 15.883 1.00 98.31 302 ARG A CA 1
ATOM 2334 C C . ARG A 1 302 ? -19.860 -4.090 15.402 1.00 98.31 302 ARG A C 1
ATOM 2336 O O . ARG A 1 302 ? -20.155 -4.582 14.315 1.00 98.31 302 ARG A O 1
ATOM 2343 N N . ALA A 1 303 ? -18.925 -4.603 16.198 1.00 98.56 303 ALA A N 1
ATOM 2344 C CA . ALA A 1 303 ? -18.204 -5.827 15.875 1.00 98.56 303 ALA A CA 1
ATOM 2345 C C . ALA A 1 303 ? -19.142 -7.041 15.915 1.00 98.56 303 ALA A C 1
ATOM 2347 O O . ALA A 1 303 ? -20.010 -7.131 16.784 1.00 98.56 303 ALA A O 1
ATOM 2348 N N . LEU A 1 304 ? -18.946 -7.978 14.989 1.00 98.56 304 LEU A N 1
ATOM 2349 C CA . LEU A 1 304 ? -19.749 -9.191 14.858 1.00 98.56 304 LEU A CA 1
ATOM 2350 C C . LEU A 1 304 ? -18.922 -10.433 15.183 1.00 98.56 304 LEU A C 1
ATOM 2352 O O . LEU A 1 304 ? -17.741 -10.488 14.845 1.00 98.56 304 LEU A O 1
ATOM 2356 N N . ASN A 1 305 ? -19.543 -11.432 15.804 1.00 98.12 305 ASN A N 1
ATOM 2357 C CA . ASN A 1 305 ? -18.972 -12.764 15.996 1.00 98.12 305 ASN A CA 1
ATOM 2358 C C . ASN A 1 305 ? -19.147 -13.644 14.736 1.00 98.12 305 ASN A C 1
ATOM 2360 O O . ASN A 1 305 ? -19.695 -13.211 13.721 1.00 98.12 305 ASN A O 1
ATOM 2364 N N . GLU A 1 306 ? -18.697 -14.901 14.797 1.00 97.50 306 GLU A N 1
ATOM 2365 C CA . GLU A 1 306 ? -18.805 -15.863 13.680 1.00 97.50 306 GLU A CA 1
ATOM 2366 C C . GLU A 1 306 ? -20.259 -16.210 13.303 1.00 97.50 306 GLU A C 1
ATOM 2368 O O . GLU A 1 306 ? -20.534 -16.583 12.164 1.00 97.50 306 GLU A O 1
ATOM 2373 N N . ALA A 1 307 ? -21.206 -16.064 14.236 1.00 97.31 307 ALA A N 1
ATOM 2374 C CA . ALA A 1 307 ? -22.635 -16.251 13.984 1.00 97.31 307 ALA A CA 1
ATOM 2375 C C . ALA A 1 307 ? -23.304 -15.003 13.370 1.00 97.31 307 ALA A C 1
ATOM 2377 O O . ALA A 1 307 ? -24.480 -15.052 13.010 1.00 97.31 307 ALA A O 1
ATOM 2378 N N . GLY A 1 308 ? -22.566 -13.896 13.222 1.00 96.81 308 GLY A N 1
ATOM 2379 C CA . GLY A 1 308 ? -23.098 -12.613 12.768 1.00 96.81 308 GLY A CA 1
ATOM 2380 C C . GLY A 1 308 ? -23.839 -11.832 13.856 1.00 96.81 308 GLY A C 1
ATOM 2381 O O . GLY A 1 308 ? -24.565 -10.894 13.537 1.00 96.81 308 GLY A O 1
ATOM 2382 N N . GLU A 1 309 ? -23.674 -12.206 15.124 1.00 97.94 309 GLU A N 1
ATOM 2383 C CA . GLU A 1 309 ? -24.268 -11.518 16.270 1.00 97.94 309 GLU A CA 1
ATOM 2384 C C . GLU A 1 309 ? -23.321 -10.438 16.797 1.00 97.94 309 GLU A C 1
ATOM 2386 O O . GLU A 1 309 ? -22.097 -10.554 16.703 1.00 97.94 309 GLU A O 1
ATOM 2391 N N . VAL A 1 310 ? -23.890 -9.386 17.383 1.00 98.25 310 VAL A N 1
ATOM 2392 C CA . VAL A 1 310 ? -23.124 -8.264 17.931 1.00 98.25 310 VAL A CA 1
ATOM 2393 C C . VAL A 1 310 ? -22.312 -8.698 19.151 1.00 98.25 310 VAL A C 1
ATOM 2395 O O . VAL A 1 310 ? -22.851 -9.244 20.111 1.00 98.25 310 VAL A O 1
ATOM 2398 N N . VAL A 1 311 ? -21.021 -8.362 19.150 1.00 98.06 311 VAL A N 1
ATOM 2399 C CA . VAL A 1 311 ? -20.175 -8.399 20.346 1.00 98.06 311 VAL A CA 1
ATOM 2400 C C . VAL A 1 311 ? -20.436 -7.126 21.150 1.00 98.06 311 VAL A C 1
ATOM 2402 O O . VAL A 1 311 ? -19.968 -6.037 20.805 1.00 98.06 311 VAL A O 1
ATOM 2405 N N . SER A 1 312 ? -21.227 -7.249 22.217 1.00 97.31 312 SER A N 1
ATOM 2406 C CA . SER A 1 312 ? -21.728 -6.112 22.991 1.00 97.31 312 SER A CA 1
ATOM 2407 C C . SER A 1 312 ? -20.602 -5.194 23.479 1.00 97.31 312 SER A C 1
ATOM 2409 O O . SER A 1 312 ? -19.653 -5.625 24.129 1.00 97.31 312 SER A O 1
ATOM 2411 N N . GLY A 1 313 ? -20.722 -3.893 23.201 1.00 96.94 313 GLY A N 1
ATOM 2412 C CA . GLY A 1 313 ? -19.757 -2.873 23.628 1.00 96.94 313 GLY A CA 1
ATOM 2413 C C . GLY A 1 313 ? -18.519 -2.717 22.735 1.00 96.94 313 GLY A C 1
ATOM 2414 O O . GLY A 1 313 ? -17.732 -1.807 22.992 1.00 96.94 313 GLY A O 1
ATOM 2415 N N . LEU A 1 314 ? -18.352 -3.530 21.684 1.00 98.69 314 LEU A N 1
ATOM 2416 C CA . LEU A 1 314 ? -17.188 -3.488 20.796 1.00 98.69 314 LEU A CA 1
ATOM 2417 C C . LEU A 1 314 ? -17.530 -2.947 19.400 1.00 98.69 314 LEU A C 1
ATOM 2419 O O . LEU A 1 314 ? -18.476 -3.391 18.755 1.00 98.69 314 LEU A O 1
ATOM 2423 N N . TYR A 1 315 ? -16.708 -2.020 18.914 1.00 98.75 315 TYR A N 1
ATOM 2424 C CA . TYR A 1 315 ? -16.805 -1.397 17.593 1.00 98.75 315 TYR A CA 1
ATOM 2425 C C . TYR A 1 315 ? -15.449 -1.452 16.891 1.00 98.75 315 TYR A C 1
ATOM 2427 O O . TYR A 1 315 ? -14.404 -1.497 17.544 1.00 98.75 315 TYR A O 1
ATOM 2435 N N . ALA A 1 316 ? -15.445 -1.380 15.562 1.00 98.56 316 ALA A N 1
ATOM 2436 C CA . ALA A 1 316 ? -14.215 -1.293 14.778 1.00 98.56 316 ALA A CA 1
ATOM 2437 C C . ALA A 1 316 ? -14.368 -0.337 13.592 1.00 98.56 316 ALA A C 1
ATOM 2439 O O . ALA A 1 316 ? -15.395 -0.334 12.912 1.00 98.56 316 ALA A O 1
ATOM 2440 N N . VAL A 1 317 ? -13.334 0.466 13.327 1.00 98.25 317 VAL A N 1
ATOM 2441 C CA . VAL A 1 317 ? -13.364 1.539 12.317 1.00 98.25 317 VAL A CA 1
ATOM 2442 C C . VAL A 1 317 ? -12.096 1.566 11.461 1.00 98.25 317 VAL A C 1
ATOM 2444 O O . VAL A 1 317 ? -11.028 1.101 11.863 1.00 98.25 317 VAL A O 1
ATOM 2447 N N . GLY A 1 318 ? -12.207 2.142 10.265 1.00 96.12 318 GLY A N 1
ATOM 2448 C CA . GLY A 1 318 ? -11.103 2.318 9.324 1.00 96.12 318 GLY A CA 1
ATOM 2449 C C . GLY A 1 318 ? -10.452 1.015 8.883 1.00 96.12 318 GLY A C 1
ATOM 2450 O O . GLY A 1 318 ? -11.116 0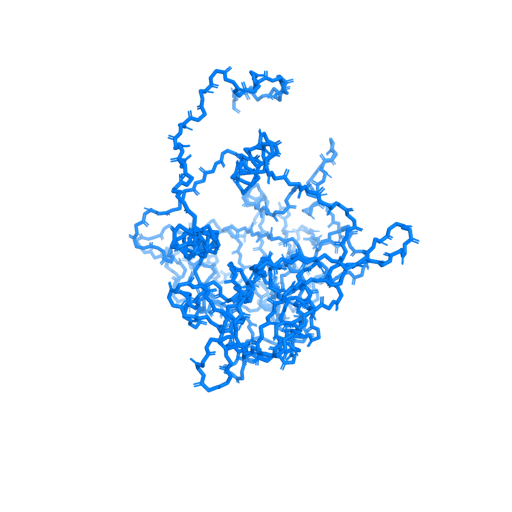.026 8.600 1.00 96.12 318 GLY A O 1
ATOM 2451 N N . GLU A 1 319 ? -9.130 1.000 8.770 1.00 96.38 319 GLU A N 1
ATOM 2452 C CA . GLU A 1 319 ? -8.426 -0.179 8.256 1.00 96.38 319 GLU A CA 1
ATOM 2453 C C . GLU A 1 319 ? -8.570 -1.414 9.170 1.00 96.38 319 GLU A C 1
ATOM 2455 O O . GLU A 1 319 ? -8.520 -2.533 8.671 1.00 96.38 319 GLU A O 1
ATOM 2460 N N . ALA A 1 320 ? -8.864 -1.229 10.466 1.00 97.81 320 ALA A N 1
ATOM 2461 C CA . ALA A 1 320 ? -9.089 -2.329 11.412 1.00 97.81 320 ALA A CA 1
ATOM 2462 C C . ALA A 1 320 ? -10.336 -3.172 11.086 1.00 97.81 320 ALA A C 1
ATOM 2464 O O . ALA A 1 320 ? -10.426 -4.327 11.493 1.00 97.81 320 ALA A O 1
ATOM 2465 N N . ASN A 1 321 ? -11.300 -2.620 10.342 1.00 96.94 321 ASN A N 1
ATOM 2466 C CA . ASN A 1 321 ? -12.472 -3.350 9.841 1.00 96.94 321 ASN A CA 1
ATOM 2467 C C . ASN A 1 321 ? -12.388 -3.637 8.327 1.00 96.94 321 ASN A C 1
ATOM 2469 O O . ASN A 1 321 ? -13.399 -3.893 7.670 1.00 96.94 321 ASN A O 1
ATOM 2473 N N . GLY A 1 322 ? -11.188 -3.533 7.740 1.00 94.44 322 GLY A N 1
ATOM 2474 C CA . GLY A 1 322 ? -10.992 -3.671 6.297 1.00 94.44 322 GLY A CA 1
ATOM 2475 C C . GLY A 1 322 ? -11.650 -2.550 5.485 1.00 94.44 322 GLY A C 1
ATOM 2476 O O . GLY A 1 322 ? -12.045 -2.767 4.338 1.00 94.44 322 GLY A O 1
ATOM 2477 N N . SER A 1 323 ? -11.820 -1.355 6.067 1.00 91.38 323 SER A N 1
ATOM 2478 C CA . SER A 1 323 ? -12.557 -0.235 5.456 1.00 91.38 323 SER A CA 1
ATOM 2479 C C . SER A 1 323 ? -13.989 -0.619 5.052 1.00 91.38 323 SER A C 1
ATOM 2481 O O . SER A 1 323 ? -14.443 -0.303 3.949 1.00 91.38 323 SER A O 1
ATOM 2483 N N . ALA A 1 324 ? -14.671 -1.371 5.921 1.00 88.25 324 ALA A N 1
ATOM 2484 C CA . ALA A 1 324 ? -16.008 -1.936 5.729 1.00 88.25 324 ALA A CA 1
ATOM 2485 C C . ALA A 1 324 ? -16.161 -2.766 4.437 1.00 88.25 324 ALA A C 1
ATOM 2487 O O . ALA A 1 324 ? -17.258 -2.944 3.909 1.00 88.25 324 ALA A O 1
ATOM 2488 N N . GLY A 1 325 ? -15.052 -3.263 3.877 1.00 83.25 325 GLY A N 1
ATOM 2489 C CA . GLY A 1 325 ? -15.046 -4.010 2.623 1.00 83.25 325 GLY A CA 1
ATOM 2490 C C . GLY A 1 325 ? -15.464 -3.202 1.387 1.00 83.25 325 GLY A C 1
ATOM 2491 O O . GLY A 1 325 ? -15.734 -3.819 0.353 1.00 83.25 325 GLY A O 1
ATOM 2492 N N . ILE A 1 326 ? -15.490 -1.863 1.466 1.00 85.06 326 ILE A N 1
ATOM 2493 C CA . ILE A 1 326 ? -15.891 -0.953 0.372 1.00 85.06 326 ILE A CA 1
ATOM 2494 C C . ILE A 1 326 ? -15.044 -1.177 -0.889 1.00 85.06 326 ILE A C 1
ATOM 2496 O O . ILE A 1 326 ? -15.538 -1.074 -2.007 1.00 85.06 326 ILE A O 1
ATOM 2500 N N . ASN A 1 327 ? -13.782 -1.565 -0.709 1.00 81.06 327 ASN A N 1
ATOM 2501 C CA . ASN A 1 327 ? -12.830 -1.814 -1.791 1.00 81.06 327 ASN A CA 1
ATOM 2502 C C . ASN A 1 327 ? -12.994 -3.186 -2.478 1.00 81.06 327 ASN A C 1
ATOM 2504 O O . ASN A 1 327 ? -12.267 -3.516 -3.411 1.00 81.06 327 ASN A O 1
ATOM 2508 N N . GLY A 1 328 ? -13.947 -4.023 -2.057 1.00 84.50 328 GLY A N 1
ATOM 2509 C CA . GLY A 1 328 ? -14.188 -5.304 -2.719 1.00 84.50 328 GLY A CA 1
ATOM 2510 C C . GLY A 1 328 ? -12.942 -6.199 -2.723 1.00 84.50 328 GLY A C 1
ATOM 2511 O O . GLY A 1 328 ? -12.375 -6.454 -1.663 1.00 84.50 328 GLY A O 1
ATOM 2512 N N . LYS A 1 329 ? -12.575 -6.753 -3.888 1.00 81.75 329 LYS A N 1
ATOM 2513 C CA . LYS A 1 329 ? -11.381 -7.609 -4.068 1.00 81.75 329 LYS A CA 1
ATOM 2514 C C . LYS A 1 329 ? -10.117 -6.830 -4.454 1.00 81.75 329 LYS A C 1
ATOM 2516 O O . LYS A 1 329 ? -9.026 -7.349 -4.259 1.00 81.75 329 LYS A O 1
ATOM 2521 N N . HIS A 1 330 ? -10.265 -5.624 -4.996 1.00 77.31 330 HIS A N 1
ATOM 2522 C CA . HIS A 1 330 ? -9.156 -4.804 -5.472 1.00 77.31 330 HIS A CA 1
ATOM 2523 C C . HIS A 1 330 ? -9.392 -3.364 -5.039 1.00 77.31 330 HIS A C 1
ATOM 2525 O O . HIS A 1 330 ? -10.384 -2.758 -5.445 1.00 77.31 330 HIS A O 1
ATOM 2531 N N . GLY A 1 331 ? -8.471 -2.845 -4.231 1.00 77.75 331 GLY A N 1
ATOM 2532 C CA . GLY A 1 331 ? -8.444 -1.438 -3.870 1.00 77.75 331 GLY A CA 1
ATOM 2533 C C . GLY A 1 331 ? -8.246 -0.556 -5.091 1.00 77.75 331 GLY A C 1
ATOM 2534 O O . GLY A 1 331 ? -7.697 -0.984 -6.105 1.00 77.75 331 GLY A O 1
ATOM 2535 N N . MET A 1 332 ? -8.717 0.673 -4.958 1.00 78.94 332 MET A N 1
ATOM 2536 C CA . MET A 1 332 ? -8.411 1.768 -5.860 1.00 78.94 332 MET A CA 1
ATOM 2537 C C . MET A 1 332 ? -7.732 2.843 -5.027 1.00 78.94 332 MET A C 1
ATOM 2539 O O . MET A 1 332 ? -8.110 3.069 -3.868 1.00 78.94 332 MET A O 1
ATOM 2543 N N . ASP A 1 333 ? -6.751 3.522 -5.606 1.00 78.38 333 ASP A N 1
ATOM 2544 C CA . ASP A 1 333 ? -6.141 4.655 -4.930 1.00 78.38 333 ASP A CA 1
ATOM 2545 C C . ASP A 1 333 ? -7.216 5.683 -4.527 1.00 78.38 333 ASP A C 1
ATOM 2547 O O . ASP A 1 333 ? -8.260 5.830 -5.167 1.00 78.38 333 ASP A O 1
ATOM 2551 N N . GLY A 1 334 ? -6.984 6.387 -3.418 1.00 80.06 334 GLY A N 1
ATOM 2552 C CA . GLY A 1 334 ? -7.921 7.387 -2.887 1.00 80.06 334 GLY A CA 1
ATOM 2553 C C . GLY A 1 334 ? -9.097 6.823 -2.073 1.00 80.06 334 GLY A C 1
ATOM 2554 O O . GLY A 1 334 ? -9.751 7.581 -1.360 1.00 80.06 334 GLY A O 1
ATOM 2555 N N . MET A 1 335 ? -9.323 5.504 -2.064 1.00 83.81 335 MET A N 1
ATOM 2556 C CA . MET A 1 335 ? -10.495 4.874 -1.427 1.00 83.81 335 MET A CA 1
ATOM 2557 C C . MET A 1 335 ? -10.268 4.349 0.006 1.00 83.81 335 MET A C 1
ATOM 2559 O O . MET A 1 335 ? -10.998 3.475 0.467 1.00 83.81 335 MET A O 1
ATOM 2563 N N . PHE A 1 336 ? -9.273 4.855 0.746 1.00 87.75 336 PHE A N 1
ATOM 2564 C CA . PHE A 1 336 ? -8.945 4.348 2.098 1.00 87.75 336 PHE A CA 1
ATOM 2565 C C . PHE A 1 336 ? -9.151 5.368 3.224 1.00 87.75 336 PHE A C 1
ATOM 2567 O O . PHE A 1 336 ? -9.619 5.015 4.310 1.00 87.75 336 PHE A O 1
ATOM 2574 N N . LEU A 1 337 ? -8.855 6.649 2.977 1.00 87.94 337 LEU A N 1
ATOM 2575 C CA . LEU A 1 337 ? -9.061 7.699 3.980 1.00 87.94 337 LEU A CA 1
ATOM 2576 C C . LEU A 1 337 ? -10.555 7.973 4.201 1.00 87.94 337 LEU A C 1
ATOM 2578 O O . LEU A 1 337 ? -11.006 8.014 5.343 1.00 87.94 337 LEU A O 1
ATOM 2582 N N . GLY A 1 338 ? -11.32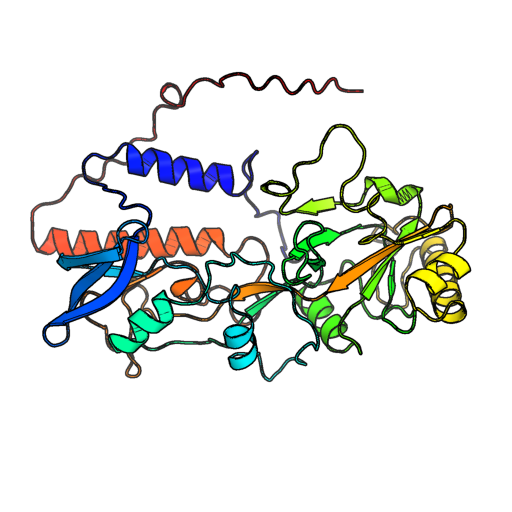9 8.088 3.116 1.00 87.88 338 GLY A N 1
ATOM 2583 C CA . GLY A 1 338 ? -12.775 8.322 3.168 1.00 87.88 338 GLY A CA 1
ATOM 2584 C C . GLY A 1 338 ? -13.515 7.296 4.035 1.00 87.88 338 GLY A C 1
ATOM 2585 O O . GLY A 1 338 ? -14.149 7.693 5.013 1.00 87.88 338 GLY A O 1
ATOM 2586 N N . PRO A 1 339 ? -13.383 5.981 3.772 1.00 88.94 339 PRO A N 1
ATOM 2587 C CA . PRO A 1 339 ? -13.965 4.945 4.625 1.00 88.94 339 PRO A CA 1
ATOM 2588 C C . PRO A 1 339 ? -13.540 5.007 6.092 1.00 88.94 339 PRO A C 1
ATOM 2590 O O . PRO A 1 339 ? -14.351 4.718 6.969 1.00 88.94 339 PRO A O 1
ATOM 2593 N N . SER A 1 340 ? -12.301 5.412 6.380 1.00 91.75 340 SER A N 1
ATOM 2594 C CA . SER A 1 340 ? -11.832 5.567 7.762 1.00 91.75 340 SER A CA 1
ATOM 2595 C C . SER A 1 340 ? -12.585 6.675 8.494 1.00 91.75 340 SER A C 1
ATOM 2597 O O . SER A 1 340 ? -13.047 6.468 9.613 1.00 91.75 340 SER A O 1
ATOM 2599 N N . VAL A 1 341 ? -12.797 7.816 7.834 1.00 90.75 341 VAL A N 1
ATOM 2600 C CA . VAL A 1 341 ? -13.604 8.915 8.382 1.00 90.75 341 VAL A CA 1
ATOM 2601 C C . VAL A 1 341 ? -15.074 8.509 8.507 1.00 90.75 341 VAL A C 1
ATOM 2603 O O . VAL A 1 341 ? -15.692 8.756 9.539 1.00 90.75 341 VAL A O 1
ATOM 2606 N N . ILE A 1 342 ? -15.639 7.864 7.483 1.00 92.38 342 ILE A N 1
ATOM 2607 C CA . ILE A 1 342 ? -17.057 7.477 7.455 1.00 92.38 342 ILE A CA 1
ATOM 2608 C C . ILE A 1 342 ? -17.370 6.464 8.555 1.00 92.38 342 ILE A C 1
ATOM 2610 O O . ILE A 1 342 ? -18.280 6.694 9.344 1.00 92.38 342 ILE A O 1
ATOM 2614 N N . THR A 1 343 ? -16.608 5.374 8.648 1.00 95.50 343 THR A N 1
ATOM 2615 C CA . THR A 1 343 ? -16.840 4.342 9.674 1.00 95.50 343 THR A CA 1
ATOM 2616 C C . THR A 1 343 ? -16.630 4.889 11.085 1.00 95.50 343 THR A C 1
ATOM 2618 O O . THR A 1 343 ? -17.404 4.557 11.977 1.00 95.50 343 THR A O 1
ATOM 2621 N N . GLY A 1 344 ? -15.664 5.799 11.274 1.00 95.88 344 GLY A N 1
ATOM 2622 C CA . GLY A 1 344 ? -15.497 6.549 12.520 1.00 95.88 344 GLY A CA 1
ATOM 2623 C C . GLY A 1 344 ? -16.732 7.372 12.893 1.00 95.88 344 GLY A C 1
ATOM 2624 O O . GLY A 1 344 ? -17.208 7.294 14.023 1.00 95.88 344 GLY A O 1
ATOM 2625 N N . ARG A 1 345 ? -17.286 8.128 11.936 1.00 95.19 345 ARG A N 1
ATOM 2626 C CA . ARG A 1 345 ? -18.497 8.939 12.147 1.00 95.19 345 ARG A CA 1
ATOM 2627 C C . ARG A 1 345 ? -19.735 8.090 12.418 1.00 95.19 345 ARG A C 1
ATOM 2629 O O . ARG A 1 345 ? -20.512 8.459 13.289 1.00 95.19 345 ARG A O 1
ATOM 2636 N N . VAL A 1 346 ? -19.903 6.980 11.699 1.00 96.12 346 VAL A N 1
ATOM 2637 C CA . VAL A 1 346 ? -21.019 6.045 11.903 1.00 96.12 346 VAL A CA 1
ATOM 2638 C C . VAL A 1 346 ? -20.957 5.455 13.307 1.00 96.12 346 VAL A C 1
ATOM 2640 O O . VAL A 1 346 ? -21.897 5.645 14.065 1.00 96.12 346 VAL A O 1
ATOM 2643 N N . ALA A 1 347 ? -19.831 4.851 13.700 1.00 97.19 347 ALA A N 1
ATOM 2644 C CA . ALA A 1 347 ? -19.689 4.270 15.035 1.00 97.19 347 ALA A CA 1
ATOM 2645 C C . ALA A 1 347 ? -19.883 5.318 16.146 1.00 97.19 347 ALA A C 1
ATOM 2647 O O . ALA A 1 347 ? -20.554 5.052 17.140 1.00 97.19 347 ALA A O 1
ATOM 2648 N N . GLY A 1 348 ? -19.337 6.528 15.969 1.00 96.25 348 GLY A N 1
ATOM 2649 C CA . GLY A 1 348 ? -19.544 7.634 16.906 1.00 96.25 348 GLY A CA 1
ATOM 2650 C C . GLY A 1 348 ? -21.013 8.054 17.029 1.00 96.25 348 GLY A C 1
ATOM 2651 O O . GLY A 1 348 ? -21.480 8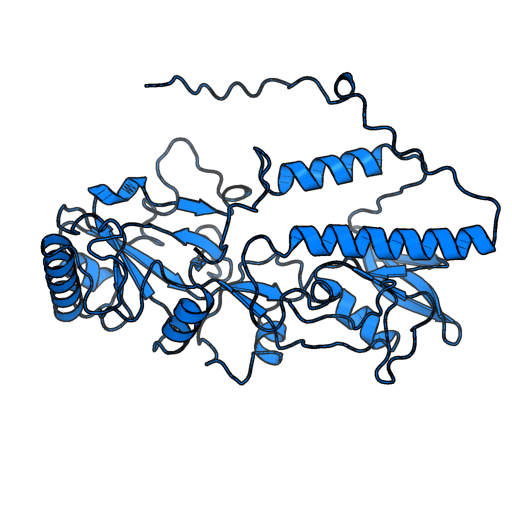.283 18.142 1.00 96.25 348 GLY A O 1
ATOM 2652 N N . GLY A 1 349 ? -21.741 8.113 15.908 1.00 95.94 349 GLY A N 1
ATOM 2653 C CA . GLY A 1 349 ? -23.181 8.383 15.872 1.00 95.94 349 GLY A CA 1
ATOM 2654 C C . GLY A 1 349 ? -23.988 7.305 16.591 1.00 95.94 349 GLY A C 1
ATOM 2655 O O . GLY A 1 349 ? -24.728 7.630 17.514 1.00 95.94 349 GLY A O 1
ATOM 2656 N N . THR A 1 350 ? -23.750 6.032 16.266 1.00 95.19 350 THR A N 1
ATOM 2657 C CA . THR A 1 350 ? -24.389 4.879 16.924 1.00 95.19 350 THR A CA 1
ATOM 2658 C C . THR A 1 350 ? -24.196 4.915 18.443 1.00 95.19 350 THR A C 1
ATOM 2660 O O . THR A 1 350 ? -25.140 4.732 19.208 1.00 95.19 350 THR A O 1
ATOM 2663 N N . ILE A 1 351 ? -22.971 5.189 18.910 1.00 95.25 351 ILE A N 1
ATOM 2664 C CA . ILE A 1 351 ? -22.661 5.272 20.346 1.00 95.25 351 ILE A CA 1
ATOM 2665 C C . ILE A 1 351 ? -23.383 6.457 21.002 1.00 95.25 351 ILE A C 1
ATOM 2667 O O . ILE A 1 351 ? -23.847 6.344 22.139 1.00 95.25 351 ILE A O 1
ATOM 2671 N N . ALA A 1 352 ? -23.469 7.597 20.314 1.00 91.62 352 ALA A N 1
ATOM 2672 C CA . ALA A 1 352 ? -24.161 8.775 20.823 1.00 91.62 352 ALA A CA 1
ATOM 2673 C C . ALA A 1 352 ? -25.677 8.552 20.919 1.00 91.62 352 ALA A C 1
ATOM 2675 O O . ALA A 1 352 ? -26.264 8.938 21.924 1.00 91.62 352 ALA A O 1
ATOM 2676 N N . GLU A 1 353 ? -26.293 7.899 19.932 1.00 88.31 353 GLU A N 1
ATOM 2677 C CA . GLU A 1 353 ? -27.719 7.544 19.938 1.00 88.31 353 GLU A CA 1
ATOM 2678 C C . GLU A 1 353 ? -28.044 6.563 21.068 1.00 88.31 353 GLU A C 1
ATOM 2680 O O . GLU A 1 353 ? -28.911 6.848 21.893 1.00 88.31 353 GLU A O 1
ATOM 2685 N N . ALA A 1 354 ? -27.257 5.491 21.207 1.00 78.88 354 ALA A N 1
ATOM 2686 C CA . ALA A 1 354 ? -27.399 4.541 22.311 1.00 78.88 354 ALA A CA 1
ATOM 2687 C C . ALA A 1 354 ? -27.246 5.208 23.692 1.00 78.88 354 ALA A C 1
ATOM 2689 O O . ALA A 1 354 ? -27.828 4.755 24.676 1.00 78.88 354 ALA A O 1
ATOM 2690 N N . ARG A 1 355 ? -26.463 6.293 23.787 1.00 71.12 355 ARG A N 1
ATOM 2691 C CA . ARG A 1 355 ? -26.348 7.099 25.009 1.00 71.12 355 ARG A CA 1
ATOM 2692 C C . ARG A 1 355 ? -27.500 8.091 25.175 1.00 71.12 355 ARG A C 1
ATOM 2694 O O . ARG A 1 355 ? -27.915 8.305 26.305 1.00 71.12 355 ARG A O 1
ATOM 2701 N N . ALA A 1 356 ? -28.013 8.683 24.101 1.00 61.97 356 ALA A N 1
ATOM 2702 C CA . ALA A 1 356 ? -29.150 9.604 24.144 1.00 61.97 356 ALA A CA 1
ATOM 2703 C C . ALA A 1 356 ? -30.446 8.901 24.586 1.00 61.97 356 ALA A C 1
ATOM 2705 O O . ALA A 1 356 ? -31.307 9.510 25.215 1.00 61.97 356 ALA A O 1
ATOM 2706 N N . GLU A 1 357 ? -30.563 7.601 24.312 1.00 58.88 357 GLU A N 1
ATOM 2707 C CA . GLU A 1 357 ? -31.609 6.742 24.878 1.00 58.88 357 GLU A CA 1
ATOM 2708 C C . GLU A 1 357 ? -31.426 6.488 26.391 1.00 58.88 357 GLU A C 1
ATOM 2710 O O . GLU A 1 357 ? -32.372 6.080 27.065 1.00 58.88 357 GLU A O 1
ATOM 2715 N N . LEU A 1 358 ? -30.233 6.761 26.941 1.00 53.53 358 LEU A N 1
ATOM 2716 C CA . LEU A 1 358 ? -29.879 6.601 28.358 1.00 53.53 358 LEU A CA 1
ATOM 2717 C C . LEU A 1 358 ? -29.833 7.936 29.144 1.00 53.53 358 LEU A C 1
ATOM 2719 O O . LEU A 1 358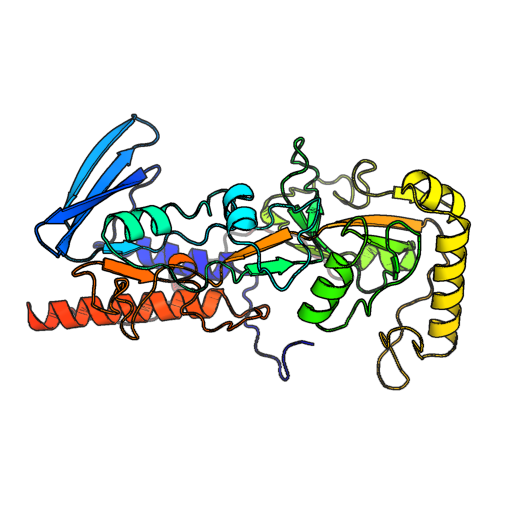 ? -30.100 7.912 30.343 1.00 53.53 358 LEU A O 1
ATOM 2723 N N . GLU A 1 359 ? -29.536 9.084 28.515 1.00 46.06 359 GLU A N 1
ATOM 2724 C CA . GLU A 1 359 ? -29.501 10.441 29.112 1.00 46.06 359 GLU A CA 1
ATOM 2725 C C . GLU A 1 359 ? -29.838 11.541 28.070 1.00 46.06 359 GLU A C 1
ATOM 2727 O O . GLU A 1 359 ? -29.468 11.421 26.904 1.00 46.06 359 GLU A O 1
ATOM 2732 N N . GLU A 1 360 ? -30.501 12.638 28.485 1.00 50.56 360 GLU A N 1
ATOM 2733 C CA . GLU A 1 360 ? -30.873 13.794 27.635 1.00 50.56 360 GLU A CA 1
ATOM 2734 C C . GLU A 1 360 ? -29.706 14.334 26.771 1.00 50.56 360 GLU A C 1
ATOM 2736 O O . GLU A 1 360 ? -28.566 14.457 27.217 1.00 50.56 360 GLU A O 1
ATOM 2741 N N . GLN A 1 361 ? -30.035 14.662 25.515 1.00 43.88 361 GLN A N 1
ATOM 2742 C CA . GLN A 1 361 ? -29.139 14.926 24.381 1.00 43.88 361 GLN A CA 1
ATOM 2743 C C . GLN A 1 361 ? -27.910 15.804 24.688 1.00 43.88 361 GLN A C 1
ATOM 2745 O O . GLN A 1 361 ? -28.026 16.944 25.136 1.00 43.88 361 GLN A O 1
ATOM 2750 N N . LEU A 1 362 ? -26.723 15.327 24.292 1.00 43.69 362 LEU A N 1
ATOM 2751 C CA . LEU A 1 362 ? -25.545 16.183 24.143 1.00 43.69 362 LEU A CA 1
ATOM 2752 C C . LEU A 1 362 ? -25.707 17.064 22.890 1.00 43.69 362 LEU A C 1
ATOM 2754 O O . LEU A 1 362 ? -25.877 16.525 21.793 1.00 43.69 362 LEU A O 1
ATOM 2758 N N . PRO A 1 363 ? -25.606 18.399 23.001 1.00 41.09 363 PRO A N 1
ATOM 2759 C CA . PRO A 1 363 ? -25.626 19.269 21.839 1.00 41.09 363 PRO A CA 1
ATOM 2760 C C . PRO A 1 363 ? -24.300 19.128 21.084 1.00 41.09 363 PRO A C 1
ATOM 2762 O O . PRO A 1 363 ? -23.283 19.714 21.456 1.00 41.09 363 PRO A O 1
ATOM 2765 N N . ILE A 1 364 ? -24.296 18.347 20.003 1.00 42.56 364 ILE A N 1
ATOM 2766 C CA . ILE A 1 364 ? -23.200 18.369 19.031 1.00 42.56 364 ILE A CA 1
ATOM 2767 C C . ILE A 1 364 ? -23.374 19.639 18.193 1.00 42.56 364 ILE A C 1
ATOM 2769 O O . ILE A 1 364 ? -24.113 19.662 17.211 1.00 42.56 364 ILE A O 1
ATOM 2773 N N . SER A 1 365 ? -22.707 20.719 18.603 1.00 41.69 365 SER A N 1
ATOM 2774 C CA . SER A 1 365 ? -22.558 21.909 17.768 1.00 41.69 365 SER A CA 1
ATOM 2775 C C . SER A 1 365 ? -21.485 21.639 16.719 1.00 41.69 365 SER A C 1
ATOM 2777 O O . SER A 1 365 ? -20.307 21.499 17.043 1.00 41.69 365 SER A O 1
ATOM 2779 N N . VAL A 1 366 ? -21.885 21.576 15.450 1.00 40.06 366 VAL A N 1
ATOM 2780 C CA . VAL A 1 366 ? -20.958 21.651 14.316 1.00 40.06 366 VAL A CA 1
ATOM 2781 C C . VAL A 1 366 ? -20.696 23.131 14.039 1.00 40.06 366 VAL A C 1
ATOM 2783 O O . VAL A 1 366 ? -21.082 23.654 12.998 1.00 40.06 366 VAL A O 1
ATOM 2786 N N . SER A 1 367 ? -20.099 23.852 14.991 1.00 38.50 367 SER A N 1
ATOM 2787 C CA . SER A 1 367 ? -19.506 25.138 14.635 1.00 38.50 367 SER A CA 1
ATOM 2788 C C . SER A 1 367 ? -18.302 24.826 13.757 1.00 38.50 367 SER A C 1
ATOM 2790 O O . SER A 1 367 ? -17.365 24.160 14.207 1.00 38.50 367 SER A O 1
ATOM 2792 N N . LEU A 1 368 ? -18.337 25.271 12.501 1.00 42.19 368 LEU A N 1
ATOM 2793 C CA . LEU A 1 368 ? -17.120 25.410 11.709 1.00 42.19 368 LEU A CA 1
ATOM 2794 C C . LEU A 1 368 ? -16.130 26.195 12.575 1.00 42.19 368 LEU A C 1
ATOM 2796 O O . LEU A 1 368 ? -16.511 27.201 13.176 1.00 42.19 368 LEU A O 1
ATOM 2800 N N . LEU A 1 369 ? -14.911 25.677 12.730 1.00 41.31 369 LEU A N 1
ATOM 2801 C CA . LEU A 1 369 ? -13.847 26.442 13.370 1.00 41.31 369 LEU A CA 1
ATOM 2802 C C . LEU A 1 369 ? -13.741 27.770 12.622 1.00 41.31 369 LEU A C 1
ATOM 2804 O O . LEU A 1 369 ? -13.669 27.763 11.395 1.00 41.31 369 LEU A O 1
ATOM 2808 N N . ASP A 1 370 ? -13.791 28.871 13.367 1.00 44.75 370 ASP A N 1
ATOM 2809 C CA . ASP A 1 370 ? -13.544 30.203 12.830 1.00 44.75 370 ASP A CA 1
ATOM 2810 C C . ASP A 1 370 ? -12.168 30.165 12.153 1.00 44.75 370 ASP A C 1
ATOM 2812 O O . ASP A 1 370 ? -11.183 29.791 12.799 1.00 44.75 370 ASP A O 1
ATOM 2816 N N . GLU A 1 371 ? -12.098 30.448 10.850 1.00 49.91 371 GLU A N 1
ATOM 2817 C CA . GLU A 1 371 ? -10.844 30.354 10.084 1.00 49.91 371 GLU A CA 1
ATOM 2818 C C . GLU A 1 371 ? -9.753 31.249 10.702 1.00 49.91 371 GLU A C 1
ATOM 2820 O O . GLU A 1 371 ? -8.573 30.905 10.656 1.00 49.91 371 GLU A O 1
ATOM 2825 N N . ASP A 1 372 ? -10.168 32.306 11.405 1.00 46.81 372 ASP A N 1
ATOM 2826 C CA . ASP A 1 372 ? -9.328 33.259 12.136 1.00 46.81 372 ASP A CA 1
ATOM 2827 C C . ASP A 1 372 ? -8.682 32.693 13.424 1.00 46.81 372 ASP A C 1
ATOM 2829 O O . ASP A 1 372 ? -7.782 33.314 13.992 1.00 46.81 372 ASP A O 1
ATOM 2833 N N . LEU A 1 373 ? -9.120 31.522 13.913 1.00 42.53 373 LEU A N 1
ATOM 2834 C CA . LEU A 1 373 ? -8.521 30.815 15.061 1.00 42.53 373 LEU A CA 1
ATOM 2835 C C . LEU A 1 373 ? -7.506 29.745 14.643 1.00 42.53 373 LEU A C 1
ATOM 2837 O O . LEU A 1 373 ? -6.852 29.137 15.501 1.00 42.53 373 LEU A O 1
ATOM 2841 N N . LEU A 1 374 ? -7.360 29.494 13.341 1.00 39.66 374 LEU A N 1
ATOM 2842 C CA . LEU A 1 374 ? -6.203 28.766 12.846 1.00 39.66 374 LEU A CA 1
ATOM 2843 C C . LEU A 1 374 ? -4.975 29.652 13.084 1.00 39.66 374 LEU A C 1
ATOM 2845 O O . LEU A 1 374 ? -5.038 30.852 12.824 1.00 39.66 374 LEU A O 1
ATOM 2849 N N . PRO A 1 375 ? -3.859 29.110 13.605 1.00 38.16 375 PRO A N 1
ATOM 2850 C CA . PRO A 1 375 ? -2.649 29.901 13.748 1.00 38.16 375 PRO A CA 1
ATOM 2851 C C . PRO A 1 375 ? -2.306 30.499 12.383 1.00 38.16 375 PRO A C 1
ATOM 2853 O O . PRO A 1 375 ? -2.078 29.750 11.429 1.00 38.16 375 PRO A O 1
ATOM 2856 N N . VAL A 1 376 ? -2.324 31.836 12.316 1.00 42.91 376 VAL A N 1
ATOM 2857 C CA . VAL A 1 376 ? -1.832 32.618 11.181 1.00 42.91 376 VAL A CA 1
ATOM 2858 C C . VAL A 1 376 ? -0.482 32.033 10.812 1.00 42.91 376 VAL A C 1
ATOM 2860 O O . VAL A 1 376 ? 0.341 31.822 11.703 1.00 42.91 376 VAL A O 1
ATOM 2863 N N . GLU A 1 377 ? -0.316 31.701 9.534 1.00 44.03 377 GLU A N 1
ATOM 2864 C CA . GLU A 1 377 ? 0.881 31.101 8.958 1.00 44.03 377 GLU A CA 1
ATOM 2865 C C . GLU A 1 377 ? 2.150 31.658 9.616 1.00 44.03 377 GLU A C 1
ATOM 2867 O O . GLU A 1 377 ? 2.615 32.749 9.295 1.00 44.03 377 GLU A O 1
ATOM 2872 N N . GLU A 1 378 ? 2.729 30.917 10.566 1.00 35.56 378 GLU A N 1
ATOM 2873 C CA . GLU A 1 378 ? 4.098 31.182 10.987 1.00 35.56 378 GLU A CA 1
ATOM 2874 C C . GLU A 1 378 ? 4.992 30.731 9.835 1.00 35.56 378 GLU A C 1
ATOM 2876 O O . GLU A 1 378 ? 5.340 29.556 9.696 1.00 35.56 378 GLU A O 1
ATOM 2881 N N . ASN A 1 379 ? 5.248 31.709 8.967 1.00 35.28 379 ASN A N 1
ATOM 2882 C CA . ASN A 1 379 ? 6.301 31.824 7.974 1.00 35.28 379 ASN A CA 1
ATOM 2883 C C . ASN A 1 379 ? 7.362 30.722 8.067 1.00 35.28 379 ASN A C 1
ATOM 2885 O O . ASN A 1 379 ? 8.358 30.835 8.781 1.00 35.28 379 ASN A O 1
ATOM 2889 N N . TRP A 1 380 ? 7.188 29.693 7.247 1.00 31.22 380 TRP A N 1
ATOM 2890 C CA . TRP A 1 380 ? 8.322 29.046 6.607 1.00 31.22 380 TRP A CA 1
ATOM 2891 C C . TRP A 1 380 ? 8.439 29.667 5.219 1.00 31.22 380 TRP A C 1
ATOM 2893 O O . TRP A 1 380 ? 7.772 29.235 4.282 1.00 31.22 380 TRP A O 1
ATOM 2903 N N . GLU A 1 381 ? 9.256 30.715 5.096 1.00 30.30 381 GLU A N 1
ATOM 2904 C CA . GLU A 1 381 ? 9.658 31.256 3.796 1.00 30.30 381 GLU A CA 1
ATOM 2905 C C . GLU A 1 381 ? 10.569 30.239 3.094 1.00 30.30 381 GLU A C 1
ATOM 2907 O O . GLU A 1 381 ? 11.797 30.312 3.128 1.00 30.30 381 GLU A O 1
ATOM 2912 N N . GLY A 1 382 ? 9.957 29.241 2.461 1.00 30.33 382 GLY A N 1
ATOM 2913 C CA . GLY A 1 382 ? 10.585 28.521 1.366 1.00 30.33 382 GLY A CA 1
ATOM 2914 C C . GLY A 1 382 ? 10.533 29.421 0.141 1.00 30.33 382 GLY A C 1
ATOM 2915 O O . GLY A 1 382 ? 9.510 29.467 -0.533 1.00 30.33 382 GLY A O 1
ATOM 2916 N N . ASN A 1 383 ? 11.610 30.166 -0.115 1.00 29.38 383 ASN A N 1
ATOM 2917 C CA . ASN A 1 383 ? 11.776 30.941 -1.342 1.00 29.38 383 ASN A CA 1
ATOM 2918 C C . ASN A 1 383 ? 11.607 30.028 -2.565 1.00 29.38 383 ASN A C 1
ATOM 2920 O O . ASN A 1 383 ? 12.539 29.334 -2.964 1.00 29.38 383 ASN A O 1
ATOM 2924 N N . PHE A 1 384 ? 10.431 30.071 -3.181 1.00 31.06 384 PHE A N 1
ATOM 2925 C CA . PHE A 1 384 ? 10.222 29.631 -4.551 1.00 31.06 384 PHE A CA 1
ATOM 2926 C C . PHE A 1 384 ? 10.048 30.887 -5.397 1.00 31.06 384 PHE A C 1
ATOM 2928 O O . PHE A 1 384 ? 8.956 31.442 -5.507 1.00 31.06 384 PHE A O 1
ATOM 2935 N N . ALA A 1 385 ? 11.159 31.368 -5.954 1.00 25.92 385 ALA A N 1
ATOM 2936 C CA . ALA A 1 385 ? 11.092 32.279 -7.084 1.00 25.92 385 ALA A CA 1
ATOM 2937 C C . ALA A 1 385 ? 10.666 31.469 -8.325 1.00 25.92 385 ALA A C 1
ATOM 2939 O O . ALA A 1 385 ? 11.200 30.376 -8.528 1.00 25.92 385 ALA A O 1
ATOM 2940 N N . PRO A 1 386 ? 9.721 31.967 -9.136 1.00 34.78 386 PRO A N 1
ATOM 2941 C CA . PRO A 1 386 ? 9.377 31.349 -10.404 1.00 34.78 386 PRO A CA 1
ATOM 2942 C C . PRO A 1 386 ? 10.315 31.865 -11.504 1.00 34.78 386 PRO A C 1
ATOM 2944 O O . PRO A 1 386 ? 10.244 33.042 -11.848 1.00 34.78 386 PRO A O 1
ATOM 2947 N N . GLU A 1 387 ? 11.140 30.983 -12.067 1.00 31.88 387 GLU A N 1
ATOM 2948 C CA . GLU A 1 387 ? 11.528 30.995 -13.489 1.00 31.88 387 GLU A CA 1
ATOM 2949 C C . GLU A 1 387 ? 11.566 29.563 -14.024 1.00 31.88 387 GLU A C 1
ATOM 2951 O O . GLU A 1 387 ? 12.148 28.690 -13.336 1.00 31.88 387 GLU A O 1
#

Nearest PDB structures (foldseek):
  1kss-assembly1_A  TM=7.723E-01  e=3.421E-25  Shewanella frigidimarina
  1y0p-assembly1_A  TM=7.639E-01  e=4.933E-25  Shewanella frigidimarina
  1qo8-assembly1_D  TM=8.173E-01  e=7.682E-24  Shewanella frigidimarina
  2b7s-assembly1_A  TM=7.599E-01  e=9.651E-25  Shewanella frigidimarina
  1q9i-assembly1_A  TM=7.553E-01  e=2.304E-23  Shewanella frigidimarina

Secondary structure (DSSP, 8-state):
---SS------TTHHHHHHHHHHHHHHH-TT----TTEEEEEEEEETTEEEEEEEEETTT--EEEEE-S-EEE----STT-HHHHHHT--TTSPPPS--EE-S-TT-S-HHHHHHHHTT--EE-TT-EEEEEEEEE-TT-TTS-BEEEEEETTPEEE-TTS---S-TTS-HHHHHHHHHTSSSS-EEEEEEGGGGGGEEEE-TTT----TTS-TTTT-TTTEEEESSHHHHHHHHT--HHHHHHHHHHHHHHHHHT--TTT-S-BTTBPPPPPS-SSSEEEEEEEEEEEEE--EE-B-TT-EEE-TTS-EEEEEEE-GGGBGGGGTTTTS--TTTTHHHHHHHHHHHHHHHHHHHHTTSS------PPPPGGGSPP-----------